Protein AF-A0AAD5RFH6-F1 (afdb_monomer)

Structure (mmCIF, N/CA/C/O backbone):
data_AF-A0AAD5RFH6-F1
#
_entry.id   AF-A0AAD5RFH6-F1
#
loop_
_atom_site.group_PDB
_atom_site.id
_atom_site.type_symbol
_atom_site.label_atom_id
_atom_site.label_alt_id
_atom_site.label_comp_id
_atom_site.label_asym_id
_atom_site.label_entity_id
_atom_site.label_seq_id
_atom_site.pdbx_PDB_ins_code
_atom_site.Cartn_x
_atom_site.Cartn_y
_atom_site.Cartn_z
_atom_site.occupancy
_atom_site.B_iso_or_equiv
_atom_site.auth_seq_id
_atom_site.auth_comp_id
_atom_site.auth_asym_id
_atom_site.auth_atom_id
_atom_site.pdbx_PDB_model_num
ATOM 1 N N . MET A 1 1 ? 26.269 13.689 27.107 1.00 33.12 1 MET A N 1
ATOM 2 C CA . MET A 1 1 ? 26.765 12.311 27.315 1.00 33.12 1 MET A CA 1
ATOM 3 C C . MET A 1 1 ? 25.550 11.414 27.459 1.00 33.12 1 MET A C 1
ATOM 5 O O . MET A 1 1 ? 24.733 11.701 28.327 1.00 33.12 1 MET A O 1
ATOM 9 N N . ALA A 1 2 ? 25.381 10.412 26.594 1.00 36.25 2 ALA A N 1
ATOM 10 C CA . ALA A 1 2 ? 24.311 9.430 26.757 1.00 36.25 2 ALA A CA 1
ATOM 11 C C . ALA A 1 2 ? 24.496 8.724 28.109 1.00 36.25 2 ALA A C 1
ATOM 13 O O . ALA A 1 2 ? 25.595 8.253 28.408 1.00 36.25 2 ALA A O 1
ATOM 14 N N . GLN A 1 3 ? 23.467 8.718 28.958 1.00 41.88 3 GLN A N 1
ATOM 15 C CA . GLN A 1 3 ? 23.533 7.957 30.202 1.00 41.88 3 GLN A CA 1
ATOM 16 C C . GLN A 1 3 ? 23.470 6.467 29.844 1.00 41.88 3 GLN A C 1
ATOM 18 O O . GLN A 1 3 ? 22.559 6.084 29.108 1.00 41.88 3 GLN A O 1
ATOM 23 N N . PRO A 1 4 ? 24.400 5.620 30.320 1.00 45.19 4 PRO A N 1
ATOM 24 C CA . PRO A 1 4 ? 24.267 4.183 30.139 1.00 45.19 4 PRO A CA 1
ATOM 25 C C . PRO A 1 4 ? 22.939 3.728 30.752 1.00 45.19 4 PRO A C 1
ATOM 27 O O . PRO A 1 4 ? 22.545 4.210 31.819 1.00 45.19 4 PRO A O 1
ATOM 30 N N . TRP A 1 5 ? 22.236 2.823 30.065 1.00 49.28 5 TRP A N 1
ATOM 31 C CA . TRP A 1 5 ? 21.099 2.122 30.659 1.00 49.28 5 TRP A CA 1
ATOM 32 C C . TRP A 1 5 ? 21.621 1.497 31.957 1.00 49.28 5 TRP A C 1
ATOM 34 O O . TRP A 1 5 ? 22.665 0.846 31.917 1.00 49.28 5 TRP A O 1
ATOM 44 N N . ARG A 1 6 ? 21.017 1.813 33.113 1.00 45.25 6 ARG A N 1
ATOM 45 C CA . ARG A 1 6 ? 21.571 1.418 34.417 1.00 45.25 6 ARG A CA 1
ATOM 46 C C . ARG A 1 6 ? 21.593 -0.108 34.530 1.00 45.25 6 ARG A C 1
ATOM 48 O O . ARG A 1 6 ? 20.640 -0.713 35.002 1.00 45.25 6 ARG A O 1
ATOM 55 N N . GLU A 1 7 ? 22.710 -0.721 34.166 1.00 38.66 7 GLU A N 1
ATOM 56 C CA . GLU A 1 7 ? 23.186 -1.908 34.858 1.00 38.66 7 GLU A CA 1
ATOM 57 C C . GLU A 1 7 ? 23.702 -1.408 36.206 1.00 38.66 7 GLU A C 1
ATOM 59 O O . GLU A 1 7 ? 24.803 -0.858 36.315 1.00 38.66 7 GLU A O 1
ATOM 64 N N . ASP A 1 8 ? 22.852 -1.479 37.230 1.00 35.41 8 ASP A N 1
ATOM 65 C CA . ASP A 1 8 ? 23.262 -1.175 38.593 1.00 35.41 8 ASP A CA 1
ATOM 66 C C . ASP A 1 8 ? 24.492 -2.029 38.928 1.00 35.41 8 ASP A C 1
ATOM 68 O O . ASP A 1 8 ? 24.427 -3.254 39.035 1.00 35.41 8 ASP A O 1
ATOM 72 N N . ARG A 1 9 ? 25.638 -1.367 39.124 1.00 33.81 9 ARG A N 1
ATOM 73 C CA . ARG A 1 9 ? 26.783 -1.952 39.821 1.00 33.81 9 ARG A CA 1
ATOM 74 C C . ARG A 1 9 ? 26.357 -2.242 41.259 1.00 33.81 9 ARG A C 1
ATOM 76 O O . ARG A 1 9 ? 26.539 -1.416 42.145 1.00 33.81 9 ARG A O 1
ATOM 83 N N . CYS A 1 10 ? 25.786 -3.416 41.484 1.00 30.91 10 CYS A N 1
ATOM 84 C CA . CYS A 1 10 ? 25.618 -4.022 42.795 1.00 30.91 10 CYS A CA 1
ATOM 85 C C . CYS A 1 10 ? 25.963 -5.503 42.669 1.00 30.91 10 CYS A C 1
ATOM 87 O O . CYS A 1 10 ? 25.204 -6.292 42.112 1.00 30.91 10 CYS A O 1
ATOM 89 N N . GLY A 1 11 ? 27.139 -5.875 43.177 1.00 31.53 11 GLY A N 1
ATOM 90 C CA . GLY A 1 11 ? 27.554 -7.266 43.295 1.00 31.53 11 GLY A CA 1
ATOM 91 C C . GLY A 1 11 ? 26.645 -8.014 44.267 1.00 31.53 11 GLY A C 1
ATOM 92 O O . GLY A 1 11 ? 26.899 -8.024 45.462 1.00 31.53 11 GLY A O 1
ATOM 93 N N . SER A 1 12 ? 25.572 -8.616 43.759 1.00 28.27 12 SER A N 1
ATOM 94 C CA . SER A 1 12 ? 24.899 -9.779 44.350 1.00 28.27 12 SER A CA 1
ATOM 95 C C . SER A 1 12 ? 23.875 -10.340 43.345 1.00 28.27 12 SER A C 1
ATOM 97 O O . SER A 1 12 ? 23.171 -9.542 42.725 1.00 28.27 12 SER A O 1
ATOM 99 N N . PRO A 1 13 ? 23.737 -11.668 43.163 1.00 30.03 13 PRO A N 1
ATOM 100 C CA . PRO A 1 13 ? 23.008 -12.251 42.025 1.00 30.03 13 PRO A CA 1
ATOM 101 C C . PRO A 1 13 ? 21.471 -12.268 42.150 1.00 30.03 13 PRO A C 1
ATOM 103 O O . PRO A 1 13 ? 20.821 -13.077 41.493 1.00 30.03 13 PRO A O 1
ATOM 106 N N . SER A 1 14 ? 20.861 -11.451 43.015 1.00 30.52 14 SER A N 1
ATOM 107 C CA . SER A 1 14 ? 19.473 -11.705 43.450 1.00 30.52 14 SER A CA 1
ATOM 108 C C . SER A 1 14 ? 18.606 -10.472 43.755 1.00 30.52 14 SER A C 1
ATOM 110 O O . SER A 1 14 ? 17.653 -10.566 44.527 1.00 30.52 14 SER A O 1
ATOM 112 N N . ARG A 1 15 ? 18.839 -9.317 43.111 1.00 32.78 15 ARG A N 1
ATOM 113 C CA . ARG A 1 15 ? 17.884 -8.186 43.147 1.00 32.78 15 ARG A CA 1
ATOM 114 C C . ARG A 1 15 ? 17.554 -7.669 41.746 1.00 32.78 15 ARG A C 1
ATOM 116 O O . ARG A 1 15 ? 18.426 -7.188 41.036 1.00 32.78 15 ARG A O 1
ATOM 123 N N . CYS A 1 16 ? 16.280 -7.793 41.375 1.00 36.03 16 CYS A N 1
ATOM 124 C CA . CYS A 1 16 ? 15.697 -7.352 40.110 1.00 36.03 16 CYS A CA 1
ATOM 125 C C . CYS A 1 16 ? 16.043 -5.895 39.762 1.00 36.03 16 CYS A C 1
ATOM 127 O O . CYS A 1 16 ? 15.888 -5.005 40.599 1.00 36.03 16 CYS A O 1
ATOM 129 N N . LEU A 1 17 ? 16.415 -5.672 38.497 1.00 45.31 17 LEU A N 1
ATOM 130 C CA . LEU A 1 17 ? 16.428 -4.375 37.814 1.00 45.31 17 LEU A CA 1
ATOM 131 C C . LEU A 1 17 ? 15.131 -3.612 38.118 1.00 45.31 17 LEU A C 1
ATOM 133 O O . LEU A 1 17 ? 14.054 -4.034 37.695 1.00 45.31 17 LEU A O 1
ATOM 137 N N . LYS A 1 18 ? 15.198 -2.509 38.867 1.00 54.62 18 LYS A N 1
ATOM 138 C CA . LYS A 1 18 ? 14.006 -1.707 39.159 1.00 54.62 18 LYS A CA 1
ATOM 139 C C . LYS A 1 18 ? 13.797 -0.716 38.011 1.00 54.62 18 LYS A C 1
ATOM 141 O O . LYS A 1 18 ? 14.574 0.223 37.863 1.00 54.62 18 LYS A O 1
ATOM 146 N N . ALA A 1 19 ? 12.775 -0.958 37.189 1.00 63.25 19 ALA A N 1
ATOM 147 C CA . ALA A 1 19 ? 12.335 -0.040 36.137 1.00 63.25 19 ALA A CA 1
ATOM 148 C C . ALA A 1 19 ? 12.083 1.367 36.718 1.00 63.25 19 ALA A C 1
ATOM 150 O O . ALA A 1 19 ? 11.604 1.492 37.848 1.00 63.25 19 ALA A O 1
ATOM 151 N N . ARG A 1 20 ? 12.411 2.434 35.974 1.00 80.56 20 ARG A N 1
ATOM 152 C CA . ARG A 1 20 ? 12.263 3.829 36.456 1.00 80.56 20 ARG A CA 1
ATOM 153 C C . ARG A 1 20 ? 10.806 4.276 36.613 1.00 80.56 20 ARG A C 1
ATOM 155 O O . ARG A 1 20 ? 10.543 5.257 37.309 1.00 80.56 20 ARG A O 1
ATOM 162 N N . HIS A 1 21 ? 9.903 3.596 35.915 1.00 84.75 21 HIS A N 1
ATOM 163 C CA . HIS A 1 21 ? 8.449 3.742 35.930 1.00 84.75 21 HIS A CA 1
ATOM 164 C C . HIS A 1 21 ? 7.823 2.510 35.248 1.00 84.75 21 HIS A C 1
ATOM 166 O O . HIS A 1 21 ? 8.522 1.768 34.551 1.00 84.75 21 HIS A O 1
ATOM 172 N N . ASP A 1 22 ? 6.514 2.315 35.397 1.00 85.38 22 ASP A N 1
ATOM 173 C CA . ASP A 1 22 ? 5.703 1.258 34.767 1.00 85.38 22 ASP A CA 1
ATOM 174 C C . ASP A 1 22 ? 5.862 1.115 33.241 1.00 85.38 22 ASP A C 1
ATOM 176 O O . ASP A 1 22 ? 5.581 0.056 32.690 1.00 85.38 22 ASP A O 1
ATOM 180 N N . ASN A 1 23 ? 6.315 2.164 32.550 1.00 89.19 23 ASN A N 1
ATOM 181 C CA . ASN A 1 23 ? 6.521 2.172 31.097 1.00 89.19 23 ASN A CA 1
ATOM 182 C C . ASN A 1 23 ? 7.996 2.084 30.632 1.00 89.19 23 ASN A C 1
ATOM 184 O O . ASN A 1 23 ? 8.317 2.461 29.503 1.00 89.19 23 ASN A O 1
ATOM 188 N N . ASP A 1 24 ? 8.919 1.668 31.503 1.00 88.00 24 ASP A N 1
ATOM 189 C CA . ASP A 1 24 ? 10.363 1.623 31.226 1.00 88.00 24 ASP A CA 1
ATOM 190 C C . ASP A 1 24 ? 10.849 0.201 30.894 1.00 88.00 24 ASP A C 1
ATOM 192 O O . ASP A 1 24 ? 11.349 -0.526 31.753 1.00 88.00 24 ASP A O 1
ATOM 196 N N . TYR A 1 25 ? 10.704 -0.197 29.628 1.00 90.62 25 TYR A N 1
ATOM 197 C CA . TYR A 1 25 ? 11.076 -1.531 29.143 1.00 90.62 25 TYR A CA 1
ATOM 198 C C . TYR A 1 25 ? 12.345 -1.516 28.277 1.00 90.62 25 TYR A C 1
ATOM 200 O O . TYR A 1 25 ? 12.612 -0.556 27.548 1.00 90.62 25 TYR A O 1
ATOM 208 N N . ILE A 1 26 ? 13.111 -2.617 28.316 1.00 87.75 26 ILE A N 1
ATOM 209 C CA . ILE A 1 26 ? 14.234 -2.880 27.391 1.00 87.75 26 ILE A CA 1
ATOM 210 C C . ILE A 1 26 ? 13.702 -3.033 25.963 1.00 87.75 26 ILE A C 1
ATOM 212 O O . ILE A 1 26 ? 14.202 -2.403 25.035 1.00 87.75 26 ILE A O 1
ATOM 216 N N . ASP A 1 27 ? 12.670 -3.861 25.797 1.00 89.56 27 ASP A N 1
ATOM 217 C CA . ASP A 1 27 ? 12.016 -4.090 24.515 1.00 89.56 27 ASP A CA 1
ATOM 218 C C . ASP A 1 27 ? 11.033 -2.956 24.212 1.00 89.56 27 ASP A C 1
ATOM 220 O O . ASP A 1 27 ? 10.001 -2.806 24.872 1.00 89.56 27 ASP A O 1
ATOM 224 N N . ILE A 1 28 ? 11.334 -2.178 23.169 1.00 93.50 28 ILE A N 1
ATOM 225 C CA . ILE A 1 28 ? 10.487 -1.062 22.746 1.00 93.50 28 ILE A CA 1
ATOM 226 C C . ILE A 1 28 ? 9.067 -1.484 22.386 1.00 93.50 28 ILE A C 1
ATOM 228 O O . ILE A 1 28 ? 8.171 -0.647 22.439 1.00 93.50 28 ILE A O 1
ATOM 232 N N . SER A 1 29 ? 8.835 -2.749 22.025 1.00 91.81 29 SER A N 1
ATOM 233 C CA . SER A 1 29 ? 7.504 -3.230 21.657 1.00 91.81 29 SER A CA 1
ATOM 234 C C . SER A 1 29 ? 6.541 -3.327 22.844 1.00 91.81 29 SER A C 1
ATOM 236 O O . SER A 1 29 ? 5.328 -3.325 22.649 1.00 91.81 29 SER A O 1
ATOM 238 N N . GLN A 1 30 ? 7.078 -3.332 24.067 1.00 92.19 30 GLN A N 1
ATOM 239 C CA . GLN A 1 30 ? 6.311 -3.318 25.314 1.00 92.19 30 GLN A CA 1
ATOM 240 C C . GLN A 1 30 ? 6.052 -1.893 25.823 1.00 92.19 30 GLN A C 1
ATOM 242 O O . GLN A 1 30 ? 5.167 -1.680 26.649 1.00 92.19 30 GLN A O 1
ATOM 247 N N . ILE A 1 31 ? 6.782 -0.898 25.307 1.00 92.62 31 ILE A N 1
ATOM 248 C CA . ILE A 1 31 ? 6.619 0.504 25.702 1.00 92.62 31 ILE A CA 1
ATOM 249 C C . ILE A 1 31 ? 5.306 1.048 25.132 1.00 92.62 31 ILE A C 1
ATOM 251 O O . ILE A 1 31 ? 5.088 1.089 23.921 1.00 92.62 31 ILE A O 1
ATOM 255 N N . ARG A 1 32 ? 4.436 1.563 25.996 1.00 91.19 32 ARG A N 1
ATOM 256 C CA . ARG A 1 32 ? 3.244 2.306 25.586 1.00 91.19 32 ARG A CA 1
ATOM 257 C C . ARG A 1 32 ? 3.670 3.617 24.929 1.00 91.19 32 ARG A C 1
ATOM 259 O O . ARG A 1 32 ? 4.431 4.403 25.500 1.00 91.19 32 ARG A O 1
ATOM 266 N N . ILE A 1 33 ? 3.152 3.865 23.724 1.00 90.25 33 ILE A N 1
ATOM 267 C CA . ILE A 1 33 ? 3.472 5.069 22.943 1.00 90.25 33 ILE A CA 1
ATOM 268 C C . ILE A 1 33 ? 3.147 6.330 23.740 1.00 90.25 33 ILE A C 1
ATOM 270 O O . ILE A 1 33 ? 4.011 7.188 23.885 1.00 90.25 33 ILE A O 1
ATOM 274 N N . PHE A 1 34 ? 1.935 6.413 24.289 1.00 86.69 34 PHE A N 1
ATOM 275 C CA . PHE A 1 34 ? 1.558 7.512 25.169 1.00 86.69 34 PHE A CA 1
ATOM 276 C C . PHE A 1 34 ? 2.172 7.331 26.561 1.00 86.69 34 PHE A C 1
ATOM 278 O O . PHE A 1 34 ? 2.178 6.200 27.058 1.00 86.69 34 PHE A O 1
ATOM 285 N N . PRO A 1 35 ? 2.652 8.415 27.194 1.00 85.56 35 PRO A N 1
ATOM 286 C CA . PRO A 1 35 ? 3.137 8.370 28.566 1.00 85.56 35 PRO A CA 1
ATOM 287 C C . PRO A 1 35 ? 2.075 7.875 29.548 1.00 85.56 35 PRO A C 1
ATOM 289 O O . PRO A 1 35 ? 0.904 8.246 29.450 1.00 85.56 35 PRO A O 1
ATOM 292 N N . THR A 1 36 ? 2.492 7.053 30.505 1.00 83.94 36 THR A N 1
ATOM 293 C CA . THR A 1 36 ? 1.667 6.629 31.645 1.00 83.94 36 THR A CA 1
ATOM 294 C C . THR A 1 36 ? 1.695 7.678 32.759 1.00 83.94 36 THR A C 1
ATOM 296 O O . THR A 1 36 ? 2.524 8.591 32.762 1.00 83.94 36 THR A O 1
ATOM 299 N N . ALA A 1 37 ? 0.790 7.551 33.733 1.00 77.12 37 ALA A N 1
ATOM 300 C CA . ALA A 1 37 ? 0.765 8.443 34.892 1.00 77.12 37 ALA A CA 1
ATOM 301 C C . ALA A 1 37 ? 2.069 8.363 35.708 1.00 77.12 37 ALA A C 1
ATOM 303 O O . ALA A 1 37 ? 2.610 9.395 36.104 1.00 77.12 37 ALA A O 1
ATOM 304 N N . GLU A 1 38 ? 2.604 7.153 35.902 1.00 79.75 38 GLU A N 1
ATOM 305 C CA . GLU A 1 38 ? 3.852 6.939 36.639 1.00 79.75 38 GLU A CA 1
ATOM 306 C C . GLU A 1 38 ? 5.069 7.484 35.871 1.00 79.75 38 GLU A C 1
ATOM 308 O O . GLU A 1 38 ? 5.953 8.092 36.472 1.00 79.75 38 GLU A O 1
ATOM 313 N N . GLU A 1 39 ? 5.085 7.373 34.535 1.00 84.31 39 GLU A N 1
ATOM 314 C CA . GLU A 1 39 ? 6.123 7.975 33.687 1.00 84.31 39 GLU A CA 1
ATOM 315 C C . GLU A 1 39 ? 6.131 9.512 33.780 1.00 84.31 39 GLU A C 1
ATOM 317 O O . GLU A 1 39 ? 7.197 10.124 33.875 1.00 84.31 39 GLU A O 1
ATOM 322 N N . ILE A 1 40 ? 4.955 10.150 33.778 1.00 81.81 40 ILE A N 1
ATOM 323 C CA . ILE A 1 40 ? 4.832 11.611 33.930 1.00 81.81 40 ILE A CA 1
ATOM 324 C C . ILE A 1 40 ? 5.307 12.045 35.324 1.00 81.81 40 ILE A C 1
ATOM 326 O O . ILE A 1 40 ? 6.044 13.028 35.451 1.00 81.81 40 ILE A O 1
ATOM 330 N N . ALA A 1 41 ? 4.920 11.307 36.368 1.00 79.81 41 ALA A N 1
ATOM 331 C CA . ALA A 1 41 ? 5.279 11.609 37.752 1.00 79.81 41 ALA A CA 1
ATOM 332 C C . ALA A 1 41 ? 6.749 11.294 38.091 1.00 79.81 41 ALA A C 1
ATOM 334 O O . ALA A 1 41 ? 7.288 11.853 39.049 1.00 79.81 41 ALA A O 1
ATOM 335 N N . SER A 1 42 ? 7.410 10.424 37.318 1.00 82.12 42 SER A N 1
ATOM 336 C CA . SER A 1 42 ? 8.784 9.995 37.584 1.00 82.12 42 SER A CA 1
ATOM 337 C C . SER A 1 42 ? 9.764 11.168 37.538 1.00 82.12 42 SER A C 1
ATOM 339 O O . SER A 1 42 ? 9.759 11.976 36.607 1.00 82.12 42 SER A O 1
ATOM 341 N N . GLN A 1 43 ? 10.631 11.240 38.550 1.00 79.19 43 GLN A N 1
ATOM 342 C CA . GLN A 1 43 ? 11.735 12.203 38.644 1.00 79.19 43 GLN A CA 1
ATOM 343 C C . GLN A 1 43 ? 13.049 11.636 38.083 1.00 79.19 43 GLN A C 1
ATOM 345 O O . GLN A 1 43 ? 14.062 12.334 38.033 1.00 79.19 43 GLN A O 1
ATOM 350 N N . CYS A 1 44 ? 13.061 10.361 37.680 1.00 81.06 44 CYS A N 1
ATOM 351 C CA . CYS A 1 44 ? 14.237 9.743 37.087 1.00 81.06 44 CYS A CA 1
ATOM 352 C C . CYS A 1 44 ? 14.453 10.258 35.652 1.00 81.06 44 CYS A C 1
ATOM 354 O O . CYS A 1 44 ? 13.487 10.377 34.897 1.00 81.06 44 CYS A O 1
ATOM 356 N N . PRO A 1 45 ? 15.706 10.519 35.235 1.00 79.56 45 PRO A N 1
ATOM 357 C CA . PRO A 1 45 ? 15.990 10.898 33.857 1.00 79.56 45 PRO A CA 1
ATOM 358 C C . PRO A 1 45 ? 15.641 9.756 32.889 1.00 79.56 45 PRO A C 1
ATOM 360 O O . PRO A 1 45 ? 15.932 8.581 33.150 1.00 79.56 45 PRO A O 1
ATOM 363 N N . GLU A 1 46 ? 15.027 10.110 31.757 1.00 82.44 46 GLU A N 1
ATOM 364 C CA . GLU A 1 46 ? 14.727 9.178 30.667 1.00 82.44 46 GLU A CA 1
ATOM 365 C C . GLU A 1 46 ? 16.019 8.695 29.996 1.00 82.44 46 GLU A C 1
ATOM 367 O O . GLU A 1 46 ? 17.047 9.372 29.995 1.00 82.44 46 GLU A O 1
ATOM 372 N N . PHE A 1 47 ? 15.987 7.482 29.443 1.00 85.62 47 PHE A N 1
ATOM 373 C CA . PHE A 1 47 ? 17.134 6.933 28.732 1.00 85.62 47 PHE A CA 1
ATOM 374 C C . PHE A 1 47 ? 17.033 7.379 27.283 1.00 85.62 47 PHE A C 1
ATOM 376 O O . PHE A 1 47 ? 16.122 6.957 26.571 1.00 85.62 47 PHE A O 1
ATOM 383 N N . LEU A 1 48 ? 17.982 8.215 26.874 1.00 89.44 48 LEU A N 1
ATOM 384 C CA . LEU A 1 48 ? 18.105 8.710 25.513 1.00 89.44 48 LEU A CA 1
ATOM 385 C C . LEU A 1 48 ? 19.371 8.112 24.884 1.00 89.44 48 LEU A C 1
ATOM 387 O O . LEU A 1 48 ? 20.480 8.454 25.313 1.00 89.44 48 LEU A O 1
ATOM 391 N N . PRO A 1 49 ? 19.220 7.201 23.906 1.00 89.31 49 PRO A N 1
ATOM 392 C CA . PRO A 1 49 ? 20.334 6.642 23.150 1.00 89.31 49 PRO A CA 1
ATOM 393 C C . PRO A 1 49 ? 21.189 7.717 22.479 1.00 89.31 49 PRO A C 1
ATOM 395 O O . PRO A 1 49 ? 20.695 8.766 22.069 1.00 89.31 49 PRO A O 1
ATOM 398 N N . SER A 1 50 ? 22.484 7.435 22.331 1.00 86.19 50 SER A N 1
ATOM 399 C CA . SER A 1 50 ? 23.385 8.285 21.548 1.00 86.19 50 SER A CA 1
ATOM 400 C C . SER A 1 50 ? 23.075 8.171 20.055 1.00 86.19 50 SER A C 1
ATOM 402 O O . SER A 1 50 ? 22.875 7.066 19.549 1.00 86.19 50 SER A O 1
ATOM 404 N N . ILE A 1 51 ? 23.122 9.300 19.344 1.00 83.62 51 ILE A N 1
ATOM 405 C CA . ILE A 1 51 ? 23.098 9.341 17.871 1.00 83.62 51 ILE A CA 1
ATOM 406 C C . ILE A 1 51 ? 24.415 8.856 17.248 1.00 83.62 51 ILE A C 1
ATOM 408 O O . ILE A 1 51 ? 24.457 8.522 16.067 1.00 83.62 51 ILE A O 1
ATOM 412 N N . ASP A 1 52 ? 25.489 8.793 18.037 1.00 85.44 52 ASP A N 1
ATOM 413 C CA . ASP A 1 52 ? 26.727 8.138 17.638 1.00 85.44 52 ASP A CA 1
ATOM 414 C C . ASP A 1 52 ? 26.588 6.620 17.826 1.00 85.44 52 ASP A C 1
ATOM 416 O O . ASP A 1 52 ? 26.576 6.099 18.947 1.00 85.44 52 ASP A O 1
ATOM 420 N N . PHE A 1 53 ? 26.493 5.904 16.703 1.00 81.62 53 PHE A N 1
ATOM 421 C CA . PHE A 1 53 ? 26.331 4.451 16.655 1.00 81.62 53 PHE A CA 1
ATOM 422 C C . PHE A 1 53 ? 27.584 3.660 17.066 1.00 81.62 53 PHE A C 1
ATOM 424 O O . PHE A 1 53 ? 27.513 2.436 17.151 1.00 81.62 53 PHE A O 1
ATOM 431 N N . SER A 1 54 ? 28.703 4.325 17.370 1.00 79.81 54 SER A N 1
ATOM 432 C CA . SER A 1 54 ? 29.887 3.694 17.968 1.00 79.81 54 SER A CA 1
ATOM 433 C C . SER A 1 54 ? 29.873 3.713 19.504 1.00 79.81 54 SER A C 1
ATOM 435 O O . SER A 1 54 ? 30.504 2.870 20.139 1.00 79.81 54 SER A O 1
ATOM 437 N N . SER A 1 55 ? 29.088 4.609 20.116 1.00 83.06 55 SER A N 1
ATOM 438 C CA . SER A 1 55 ? 28.924 4.691 21.574 1.00 83.06 55 SER A CA 1
ATOM 439 C C . SER A 1 55 ? 28.340 3.388 22.164 1.00 83.06 55 SER A C 1
ATOM 441 O O . SER A 1 55 ? 27.615 2.685 21.456 1.00 83.06 55 SER A O 1
ATOM 443 N N . PRO A 1 56 ? 28.567 3.059 23.451 1.00 80.94 56 PRO A N 1
ATOM 444 C CA . PRO A 1 56 ? 27.971 1.882 24.088 1.00 80.94 56 PRO A CA 1
ATOM 445 C C . PRO A 1 56 ? 26.435 1.892 24.062 1.00 80.94 56 PRO A C 1
ATOM 447 O O . PRO A 1 56 ? 25.803 2.924 24.290 1.00 80.94 56 PRO A O 1
ATOM 450 N N . HIS A 1 57 ? 25.834 0.727 23.816 1.00 85.94 57 HIS A N 1
ATOM 451 C CA . HIS A 1 57 ? 24.388 0.510 23.826 1.00 85.94 57 HIS A CA 1
ATOM 452 C C . HIS A 1 57 ? 24.086 -0.892 24.377 1.00 85.94 57 HIS A C 1
ATOM 454 O O . HIS A 1 57 ? 24.871 -1.809 24.151 1.00 85.94 57 HIS A O 1
ATOM 460 N N . PHE A 1 58 ? 22.959 -1.082 25.075 1.00 86.44 58 PHE A N 1
ATOM 461 C CA . PHE A 1 58 ? 22.602 -2.392 25.652 1.00 86.44 58 PHE A CA 1
ATOM 462 C C . PHE A 1 58 ? 22.217 -3.432 24.581 1.00 86.44 58 PHE A C 1
ATOM 464 O O . PHE A 1 58 ? 22.300 -4.636 24.804 1.00 86.44 58 PHE A O 1
ATOM 471 N N . LEU A 1 59 ? 21.811 -2.971 23.393 1.00 86.94 59 LEU A N 1
ATOM 472 C CA . LEU A 1 59 ? 21.631 -3.812 22.205 1.00 86.94 59 LEU A CA 1
ATOM 473 C C . LEU A 1 59 ? 22.928 -3.876 21.402 1.00 86.94 59 LEU A C 1
ATOM 475 O O . LEU A 1 59 ? 23.393 -2.852 20.901 1.00 86.94 59 LEU A O 1
ATOM 479 N N . VAL A 1 60 ? 23.447 -5.093 21.245 1.00 84.81 60 VAL A N 1
ATOM 480 C CA . VAL A 1 60 ? 24.647 -5.393 20.447 1.00 84.81 60 VAL A CA 1
ATOM 481 C C . VAL A 1 60 ? 24.330 -5.453 18.950 1.00 84.81 60 VAL A C 1
ATOM 483 O O . VAL A 1 60 ? 25.148 -5.058 18.127 1.00 84.81 60 VAL A O 1
ATOM 486 N N . ASP A 1 61 ? 23.133 -5.925 18.590 1.00 86.50 61 ASP A N 1
ATOM 487 C CA . ASP A 1 61 ? 22.712 -6.032 17.194 1.00 86.50 61 ASP A CA 1
ATOM 488 C C . ASP A 1 61 ? 22.521 -4.634 16.557 1.00 86.50 61 ASP A C 1
ATOM 490 O O . ASP A 1 61 ? 21.703 -3.851 17.060 1.00 86.50 61 ASP A O 1
ATOM 494 N N . PRO A 1 62 ? 23.232 -4.304 15.455 1.00 86.00 62 PRO A N 1
ATOM 495 C CA . PRO A 1 62 ? 23.172 -2.987 14.817 1.00 86.00 62 PRO A CA 1
ATOM 496 C C . PRO A 1 62 ? 21.770 -2.562 14.383 1.00 86.00 62 PRO A C 1
ATOM 498 O O . PRO A 1 62 ? 21.409 -1.393 14.528 1.00 86.00 62 PRO A O 1
ATOM 501 N N . LEU A 1 63 ? 20.974 -3.500 13.860 1.00 87.00 63 LEU A N 1
ATOM 502 C CA . LEU A 1 63 ? 19.627 -3.223 13.373 1.00 87.00 63 LEU A CA 1
ATOM 503 C C . LEU A 1 63 ? 18.687 -2.910 14.539 1.00 87.00 63 LEU A C 1
ATOM 505 O O . LEU A 1 63 ? 18.016 -1.876 14.537 1.00 87.00 63 LEU A O 1
ATOM 509 N N . LYS A 1 64 ? 18.664 -3.774 15.558 1.00 88.62 64 LYS A N 1
ATOM 510 C CA . LYS A 1 64 ? 17.845 -3.582 16.760 1.00 88.62 64 LYS A CA 1
ATOM 511 C C . LYS A 1 64 ? 18.233 -2.302 17.490 1.00 88.62 64 LYS A C 1
ATOM 513 O O . LYS A 1 64 ? 17.346 -1.548 17.878 1.00 88.62 64 LYS A O 1
ATOM 518 N N . ARG A 1 65 ? 19.535 -2.011 17.615 1.00 89.06 65 ARG A N 1
ATOM 519 C CA . ARG A 1 65 ? 20.029 -0.739 18.162 1.00 89.06 65 ARG A CA 1
ATOM 520 C C . ARG A 1 65 ? 19.512 0.454 17.365 1.00 89.06 65 ARG A C 1
ATOM 522 O O . ARG A 1 65 ? 19.046 1.418 17.967 1.00 89.06 65 ARG A O 1
ATOM 529 N N . TYR A 1 66 ? 19.611 0.406 16.037 1.00 89.56 66 TYR A N 1
ATOM 530 C CA . TYR A 1 66 ? 19.156 1.491 15.171 1.00 89.56 66 TYR A CA 1
ATOM 531 C C . TYR A 1 66 ? 17.662 1.770 15.355 1.00 89.56 66 TYR A C 1
ATOM 533 O O . TYR A 1 66 ? 17.268 2.924 15.524 1.00 89.56 66 TYR A O 1
ATOM 541 N N . ILE A 1 67 ? 16.836 0.724 15.392 1.00 91.19 67 ILE A N 1
ATOM 542 C CA . ILE A 1 67 ? 15.388 0.849 15.590 1.00 91.19 67 ILE A CA 1
ATOM 543 C C . ILE A 1 67 ? 15.060 1.367 16.999 1.00 91.19 67 ILE A C 1
ATOM 545 O O . ILE A 1 67 ? 14.262 2.296 17.119 1.00 91.19 67 ILE A O 1
ATOM 549 N N . ASP A 1 68 ? 15.685 0.816 18.047 1.00 92.19 68 ASP A N 1
ATOM 550 C CA . ASP A 1 68 ? 15.505 1.268 19.437 1.00 92.19 68 ASP A CA 1
ATOM 551 C C . ASP A 1 68 ? 15.873 2.747 19.602 1.00 92.19 68 ASP A C 1
ATOM 553 O O . ASP A 1 68 ? 15.076 3.527 20.127 1.00 92.19 68 ASP A O 1
ATOM 557 N N . SER A 1 69 ? 17.023 3.151 19.053 1.00 91.62 69 SER A N 1
ATOM 558 C CA . SER A 1 69 ? 17.509 4.531 19.126 1.00 91.62 69 SER A CA 1
ATOM 559 C C . SER A 1 69 ? 16.532 5.504 18.478 1.00 91.62 69 SER A C 1
ATOM 561 O O . SER A 1 69 ? 16.106 6.468 19.113 1.00 91.62 69 SER A O 1
ATOM 563 N N . ASN A 1 70 ? 16.108 5.216 17.245 1.00 91.25 70 ASN A N 1
ATOM 564 C CA . ASN A 1 70 ? 15.144 6.058 16.538 1.00 91.25 70 ASN A CA 1
ATOM 565 C C . ASN A 1 70 ? 13.781 6.094 17.245 1.00 91.25 70 ASN A C 1
ATOM 567 O O . ASN A 1 70 ? 13.176 7.159 17.330 1.00 91.25 70 ASN A O 1
ATOM 571 N N . TYR A 1 71 ? 13.302 4.967 17.784 1.00 93.69 71 TYR A N 1
ATOM 572 C CA . TYR A 1 71 ? 12.032 4.922 18.514 1.00 93.69 71 TYR A CA 1
ATOM 573 C C . TYR A 1 71 ? 12.063 5.799 19.769 1.00 93.69 71 TYR A C 1
ATOM 575 O O . TYR A 1 71 ? 11.166 6.621 19.962 1.00 93.69 71 TYR A O 1
ATOM 583 N N . ARG A 1 72 ? 13.087 5.641 20.618 1.00 93.81 72 ARG A N 1
ATOM 584 C CA . ARG A 1 72 ? 13.189 6.364 21.895 1.00 93.81 72 ARG A CA 1
ATOM 585 C C . ARG A 1 72 ? 13.382 7.861 21.686 1.00 93.81 72 ARG A C 1
ATOM 587 O O . ARG A 1 72 ? 12.691 8.641 22.333 1.00 93.81 72 ARG A O 1
ATOM 594 N N . LEU A 1 73 ? 14.260 8.250 20.759 1.00 93.31 73 LEU A N 1
ATOM 595 C CA . LEU A 1 73 ? 14.498 9.659 20.433 1.00 93.31 73 LEU A CA 1
ATOM 596 C C . LEU A 1 73 ? 13.243 10.310 19.845 1.00 93.31 73 LEU A C 1
ATOM 598 O O . LEU A 1 73 ? 12.792 11.327 20.363 1.00 93.31 73 LEU A O 1
ATOM 602 N N . LEU A 1 74 ? 12.602 9.674 18.857 1.00 90.81 74 LEU A N 1
ATOM 603 C CA . LEU A 1 74 ? 11.378 10.208 18.258 1.00 90.81 74 LEU A CA 1
ATOM 604 C C . LEU A 1 74 ? 10.248 10.329 19.290 1.00 90.81 74 LEU A C 1
ATOM 606 O O . LEU A 1 74 ? 9.560 11.347 19.342 1.00 90.81 74 LEU A O 1
ATOM 610 N N . ARG A 1 75 ? 10.052 9.309 20.136 1.00 91.81 75 ARG A N 1
ATOM 611 C CA . ARG A 1 75 ? 9.044 9.344 21.206 1.00 91.81 75 ARG A CA 1
ATOM 612 C C . ARG A 1 75 ? 9.328 10.470 22.204 1.00 91.81 75 ARG A C 1
ATOM 614 O O . ARG A 1 75 ? 8.385 11.144 22.622 1.00 91.81 75 ARG A O 1
ATOM 621 N N . HIS A 1 76 ? 10.592 10.679 22.570 1.00 90.62 76 HIS A N 1
ATOM 622 C CA . HIS A 1 76 ? 10.999 11.767 23.454 1.00 90.62 76 HIS A CA 1
ATOM 623 C C . HIS A 1 76 ? 10.760 13.142 22.822 1.00 90.62 76 HIS A C 1
ATOM 625 O O . HIS A 1 76 ? 10.202 14.008 23.486 1.00 90.62 76 HIS A O 1
ATOM 631 N N . ASP A 1 77 ? 11.092 13.345 21.549 1.00 88.62 77 ASP A N 1
ATOM 632 C CA . ASP A 1 77 ? 10.876 14.636 20.880 1.00 88.62 77 ASP A CA 1
ATOM 633 C C . ASP A 1 77 ? 9.393 15.037 20.862 1.00 88.62 77 ASP A C 1
ATOM 635 O O . ASP A 1 77 ? 9.052 16.213 20.982 1.00 88.62 77 ASP A O 1
ATOM 639 N N . ILE A 1 78 ? 8.498 14.050 20.780 1.00 85.00 78 ILE A N 1
ATOM 640 C CA . ILE A 1 78 ? 7.048 14.266 20.784 1.00 85.00 78 ILE A CA 1
ATOM 641 C C . ILE A 1 78 ? 6.513 14.501 22.201 1.00 85.00 78 ILE A C 1
ATOM 643 O O . ILE A 1 78 ? 5.737 15.429 22.433 1.00 85.00 78 ILE A O 1
ATOM 647 N N . PHE A 1 79 ? 6.867 13.631 23.150 1.00 86.12 79 PHE A N 1
ATOM 648 C CA . PHE A 1 79 ? 6.221 13.594 24.465 1.00 86.12 79 PHE A CA 1
ATOM 649 C C . PHE A 1 79 ? 7.039 14.221 25.588 1.00 86.12 79 PHE A C 1
ATOM 651 O O . PHE A 1 79 ? 6.471 14.522 26.633 1.00 86.12 79 PHE A O 1
ATOM 658 N N . GLY A 1 80 ? 8.335 14.446 25.406 1.00 85.75 80 GLY A N 1
ATOM 659 C CA . GLY A 1 80 ? 9.213 15.097 26.380 1.00 85.75 80 GLY A CA 1
ATOM 660 C C . GLY A 1 80 ? 8.656 16.444 26.853 1.00 85.75 80 GLY A C 1
ATOM 661 O O . GLY A 1 80 ? 8.427 16.597 28.057 1.00 85.75 80 GLY A O 1
ATOM 662 N N . PRO A 1 81 ? 8.320 17.380 25.939 1.00 83.88 81 PRO A N 1
ATOM 663 C CA . PRO A 1 81 ? 7.707 18.658 26.308 1.00 83.88 81 PRO A CA 1
ATOM 664 C C . PRO A 1 81 ? 6.372 18.499 27.054 1.00 83.88 81 PRO A C 1
ATOM 666 O O . PRO A 1 81 ? 6.106 19.212 28.021 1.00 83.88 81 PRO A O 1
ATOM 669 N N . VAL A 1 82 ? 5.546 17.527 26.647 1.00 79.94 82 VAL A N 1
ATOM 670 C CA . VAL A 1 82 ? 4.238 17.239 27.267 1.00 79.94 82 VAL A CA 1
ATOM 671 C C . VAL A 1 82 ? 4.397 16.713 28.682 1.00 79.94 82 VAL A C 1
ATOM 673 O O . VAL A 1 82 ? 3.712 17.176 29.591 1.00 79.94 82 VAL A O 1
ATOM 676 N N . LYS A 1 83 ? 5.306 15.752 28.878 1.00 81.88 83 LYS A N 1
ATOM 677 C CA . LYS A 1 83 ? 5.599 15.172 30.188 1.00 81.88 83 LYS A CA 1
ATOM 678 C C . LYS A 1 83 ? 6.063 16.253 31.153 1.00 81.88 83 LYS A C 1
ATOM 680 O O . LYS A 1 83 ? 5.568 16.304 32.272 1.00 81.88 83 LYS A O 1
ATOM 685 N N . GLU A 1 84 ? 6.944 17.147 30.709 1.00 81.56 84 GLU A N 1
ATOM 686 C CA . GLU A 1 84 ? 7.440 18.240 31.547 1.00 81.56 84 GLU A CA 1
ATOM 687 C C . GLU A 1 84 ? 6.340 19.255 31.900 1.00 81.56 84 GLU A C 1
ATOM 689 O O . GLU A 1 84 ? 6.222 19.663 33.058 1.00 81.56 84 GLU A O 1
ATOM 694 N N . LEU A 1 85 ? 5.476 19.612 30.944 1.00 78.31 85 LEU A N 1
ATOM 695 C CA . LEU A 1 85 ? 4.321 20.476 31.201 1.00 78.31 85 LEU A CA 1
ATOM 696 C C . LEU A 1 85 ? 3.342 19.843 32.204 1.00 78.31 85 LEU A C 1
ATOM 698 O O . LEU A 1 85 ? 2.911 20.496 33.159 1.00 78.31 85 LEU A O 1
ATOM 702 N N . LEU A 1 86 ? 2.991 18.570 32.007 1.00 76.56 86 LEU A N 1
ATOM 703 C CA . LEU A 1 86 ? 2.064 17.846 32.880 1.00 76.56 86 LEU A CA 1
ATOM 704 C C . LEU A 1 86 ? 2.645 17.649 34.281 1.00 76.56 86 LEU A C 1
ATOM 706 O O . LEU A 1 86 ? 1.947 17.877 35.266 1.00 76.56 86 LEU A O 1
ATOM 710 N N . ARG A 1 87 ? 3.938 17.331 34.394 1.00 76.06 87 ARG A N 1
ATOM 711 C CA . ARG A 1 87 ? 4.627 17.180 35.683 1.00 76.06 87 ARG A CA 1
ATOM 712 C C . ARG A 1 87 ? 4.562 18.451 36.535 1.00 76.06 87 ARG A C 1
ATOM 714 O O . ARG A 1 87 ? 4.430 18.360 37.751 1.00 76.06 87 ARG A O 1
ATOM 721 N N . ARG A 1 88 ? 4.605 19.634 35.910 1.00 73.69 88 ARG A N 1
ATOM 722 C CA . ARG A 1 88 ? 4.467 20.930 36.605 1.00 73.69 88 ARG A CA 1
ATOM 723 C C . ARG A 1 88 ? 3.021 21.274 36.960 1.00 73.69 88 ARG A C 1
ATOM 725 O O . ARG A 1 88 ? 2.773 21.889 37.993 1.00 73.69 88 ARG A O 1
ATOM 732 N N . THR A 1 89 ? 2.068 20.916 36.102 1.00 68.00 89 THR A N 1
ATOM 733 C CA . THR A 1 89 ? 0.668 21.358 36.219 1.00 68.00 89 THR A CA 1
ATOM 734 C C . THR A 1 89 ? -0.198 20.423 37.057 1.00 68.00 89 THR A C 1
ATOM 736 O O . THR A 1 89 ? -1.000 20.913 37.851 1.00 68.00 89 THR A O 1
ATOM 739 N N . VAL A 1 90 ? -0.026 19.103 36.951 1.00 67.81 90 VAL A N 1
ATOM 740 C CA . VAL A 1 90 ? -0.857 18.105 37.651 1.00 67.81 90 VAL A CA 1
ATOM 741 C C . VAL A 1 90 ? -0.845 18.295 39.179 1.00 67.81 90 VAL A C 1
ATOM 743 O O . VAL A 1 90 ? -1.932 18.418 39.746 1.00 67.81 90 VAL A O 1
ATOM 746 N N . PRO A 1 91 ? 0.310 18.468 39.857 1.00 64.06 91 PRO A N 1
ATOM 747 C CA . PRO A 1 91 ? 0.327 18.727 41.301 1.00 64.06 91 PRO A CA 1
ATOM 748 C C . PRO A 1 91 ? -0.378 20.035 41.702 1.00 64.06 91 PRO A C 1
ATOM 750 O O . PRO A 1 91 ? -0.916 20.145 42.801 1.00 64.06 91 PRO A O 1
ATOM 753 N N . SER A 1 92 ? -0.399 21.033 40.809 1.00 56.72 92 SER A N 1
ATOM 754 C CA . SER A 1 92 ? -1.046 22.331 41.050 1.00 56.72 92 SER A CA 1
ATOM 755 C C . SER A 1 92 ? -2.569 22.304 40.855 1.00 56.72 92 SER A C 1
ATOM 757 O O . SER A 1 92 ? -3.284 23.099 41.468 1.00 56.72 92 SER A O 1
ATOM 759 N N . LEU A 1 93 ? -3.074 21.392 40.016 1.00 53.38 93 LEU A N 1
ATOM 760 C CA . LEU A 1 93 ? -4.505 21.190 39.769 1.00 53.38 93 LEU A CA 1
ATOM 761 C C . LEU A 1 93 ? -5.168 20.448 40.931 1.00 53.38 93 LEU A C 1
ATOM 763 O O . LEU A 1 93 ? -6.261 20.832 41.347 1.00 53.38 93 LEU A O 1
ATOM 767 N N . ASP A 1 94 ? -4.475 19.463 41.507 1.00 52.19 94 ASP A N 1
ATOM 768 C CA . ASP A 1 94 ? -4.953 18.726 42.684 1.00 52.19 94 ASP A CA 1
ATOM 769 C C . ASP A 1 94 ? -5.159 19.625 43.915 1.00 52.19 94 ASP A C 1
ATOM 771 O O . ASP A 1 94 ? -5.989 19.325 44.771 1.00 52.19 94 ASP A O 1
ATOM 775 N N . GLN A 1 95 ? -4.463 20.765 43.980 1.00 50.94 95 GLN A N 1
ATOM 776 C CA . GLN A 1 95 ? -4.630 21.767 45.040 1.00 50.94 95 GLN A CA 1
ATOM 777 C C . GLN A 1 95 ? -5.735 22.801 44.759 1.00 50.94 95 GLN A C 1
ATOM 779 O O . GLN A 1 95 ? -6.180 23.475 45.685 1.00 50.94 95 GLN A O 1
ATOM 784 N N . LYS A 1 96 ? -6.174 22.965 43.501 1.00 46.81 96 LYS A N 1
ATOM 785 C CA . LYS A 1 96 ? -7.093 24.046 43.080 1.00 46.81 96 LYS A CA 1
ATOM 786 C C . LYS A 1 96 ? -8.515 23.591 42.752 1.00 46.81 96 LYS A C 1
ATOM 788 O O . LYS A 1 96 ? -9.386 24.442 42.586 1.00 46.81 96 LYS A O 1
ATOM 793 N N . LEU A 1 97 ? -8.773 22.290 42.639 1.00 45.78 97 LEU A N 1
ATOM 794 C CA . LEU A 1 97 ? -10.106 21.766 42.335 1.00 45.78 97 LEU A CA 1
ATOM 795 C C . LEU A 1 97 ? -10.957 21.665 43.616 1.00 45.78 97 LEU A C 1
ATOM 797 O O . LEU A 1 97 ? -10.631 20.866 44.494 1.00 45.78 97 LEU A O 1
ATOM 801 N N . PRO A 1 98 ? -12.058 22.433 43.750 1.00 45.50 98 PRO A N 1
ATOM 802 C CA . PRO A 1 98 ? -12.946 22.310 44.899 1.00 45.50 98 PRO A CA 1
ATOM 803 C C . PRO A 1 98 ? -13.578 20.913 44.943 1.00 45.50 98 PRO A C 1
ATOM 805 O O . PRO A 1 98 ? -13.958 20.354 43.912 1.00 45.50 98 PRO A O 1
ATOM 808 N N . SER A 1 99 ? -13.738 20.357 46.146 1.00 49.03 99 SER A N 1
ATOM 809 C CA . SER A 1 99 ? -14.263 19.003 46.400 1.00 49.03 99 SER A CA 1
ATOM 810 C C . SER A 1 99 ? -15.624 18.732 45.739 1.00 49.03 99 SER A C 1
ATOM 812 O O . SER A 1 99 ? -15.957 17.589 45.439 1.00 49.03 99 SER A O 1
ATOM 814 N N . SER A 1 100 ? -16.404 19.783 45.472 1.00 41.44 100 SER A N 1
ATOM 815 C CA . SER A 1 100 ? -17.678 19.730 44.751 1.00 41.44 100 SER A CA 1
ATOM 816 C C . SER A 1 100 ? -17.522 19.465 43.248 1.00 41.44 100 SER A C 1
ATOM 818 O O . SER A 1 100 ? -18.351 18.763 42.679 1.00 41.44 100 SER A O 1
ATOM 820 N N . ALA A 1 101 ? -16.453 19.939 42.599 1.00 38.00 101 ALA A N 1
ATOM 821 C CA . ALA A 1 101 ? -16.194 19.696 41.176 1.00 38.00 101 ALA A CA 1
ATOM 822 C C . ALA A 1 101 ? -15.737 18.253 40.891 1.00 38.00 101 ALA A C 1
ATOM 824 O O . ALA A 1 101 ? -16.017 17.733 39.811 1.00 38.00 101 ALA A O 1
ATOM 825 N N . ARG A 1 102 ? -15.119 17.575 41.877 1.00 42.78 102 ARG A N 1
ATOM 826 C CA . ARG A 1 102 ? -14.767 16.140 41.798 1.00 42.78 102 ARG A CA 1
ATOM 827 C C . ARG A 1 102 ? -15.996 15.237 41.629 1.00 42.78 102 ARG A C 1
ATOM 829 O O . ARG A 1 102 ? -15.910 14.219 40.956 1.00 42.78 102 ARG A O 1
ATOM 836 N N . ASN A 1 103 ? -17.147 15.637 42.172 1.00 37.78 103 ASN A N 1
ATOM 837 C CA . ASN A 1 103 ? -18.365 14.820 42.164 1.00 37.78 103 ASN A CA 1
ATOM 838 C C . ASN A 1 103 ? -19.305 15.094 40.979 1.00 37.78 103 ASN A C 1
ATOM 840 O O . ASN A 1 103 ? -20.244 14.329 40.766 1.00 37.78 103 ASN A O 1
ATOM 844 N N . VAL A 1 104 ? -19.094 16.178 40.223 1.00 36.38 104 VAL A N 1
ATOM 845 C CA . VAL A 1 104 ? -20.082 16.657 39.237 1.00 36.38 104 VAL A CA 1
ATOM 846 C C . VAL A 1 104 ? -19.846 16.109 37.827 1.00 36.38 104 VAL A C 1
ATOM 848 O O . VAL A 1 104 ? -20.804 16.041 37.064 1.00 36.38 104 VAL A O 1
ATOM 851 N N . TYR A 1 105 ? -18.632 15.665 37.471 1.00 39.00 105 TYR A N 1
ATOM 852 C CA . TYR A 1 105 ? -18.334 15.363 36.062 1.00 39.00 105 TYR A CA 1
ATOM 853 C C . TYR A 1 105 ? -18.119 13.912 35.647 1.00 39.00 105 TYR A C 1
ATOM 855 O O . TYR A 1 105 ? -18.193 13.670 34.449 1.00 39.00 105 TYR A O 1
ATOM 863 N N . CYS A 1 106 ? -17.950 12.939 36.540 1.00 39.69 106 CYS A N 1
ATOM 864 C CA . CYS A 1 106 ? -17.864 11.531 36.133 1.00 39.69 106 CYS A CA 1
ATOM 865 C C . CYS A 1 106 ? -18.235 10.603 37.295 1.00 39.69 106 CYS A C 1
ATOM 867 O O . CYS A 1 106 ? -17.372 10.137 38.034 1.00 39.69 106 CYS A O 1
ATOM 869 N N . ALA A 1 107 ? -19.515 10.264 37.439 1.00 42.19 107 ALA A N 1
ATOM 870 C CA . ALA A 1 107 ? -19.878 9.060 38.181 1.00 42.19 107 ALA A CA 1
ATOM 871 C C . ALA A 1 107 ? -19.512 7.836 37.315 1.00 42.19 107 ALA A C 1
ATOM 873 O O . ALA A 1 107 ? -20.362 7.311 36.603 1.00 42.19 107 ALA A O 1
ATOM 874 N N . GLY A 1 108 ? -18.232 7.445 37.311 1.00 46.53 108 GLY A N 1
ATOM 875 C CA . GLY A 1 108 ? -17.752 6.228 36.636 1.00 46.53 108 GLY A CA 1
ATOM 876 C C . GLY A 1 108 ? -16.390 6.308 35.938 1.00 46.53 108 GLY A C 1
ATOM 877 O O . GLY A 1 108 ? -15.913 5.278 35.475 1.00 46.53 108 GLY A O 1
ATOM 878 N N . VAL A 1 109 ? -15.751 7.481 35.862 1.00 47.66 109 VAL A N 1
ATOM 879 C CA . VAL A 1 109 ? -14.398 7.628 35.291 1.00 47.66 109 VAL A CA 1
ATOM 880 C C . VAL A 1 109 ? -13.589 8.598 36.152 1.00 47.66 109 VAL A C 1
ATOM 882 O O . VAL A 1 109 ? -13.846 9.798 36.153 1.00 47.66 109 VAL A O 1
ATOM 885 N N . GLU A 1 110 ? -12.608 8.093 36.895 1.00 49.06 110 GLU A N 1
ATOM 886 C CA . GLU A 1 110 ? -11.582 8.943 37.503 1.00 49.06 110 GLU A CA 1
ATOM 887 C C . GLU A 1 110 ? -10.575 9.340 36.414 1.00 49.06 110 GLU A C 1
ATOM 889 O O . GLU A 1 110 ? -9.899 8.485 35.843 1.00 49.06 110 GLU A O 1
ATOM 894 N N . GLY A 1 111 ? -10.487 10.628 36.072 1.00 53.38 111 GLY A N 1
ATOM 895 C CA . GLY A 1 111 ? -9.500 11.102 35.100 1.00 53.38 111 GLY A CA 1
ATOM 896 C C . GLY A 1 111 ? -9.654 12.570 34.705 1.00 53.38 111 GLY A C 1
ATOM 897 O O . GLY A 1 111 ? -10.751 13.123 34.707 1.00 53.38 111 GLY A O 1
ATOM 898 N N . LEU A 1 112 ? -8.536 13.203 34.342 1.00 56.69 112 LEU A N 1
ATOM 899 C CA . LEU A 1 112 ? -8.496 14.537 33.743 1.00 56.69 112 LEU A CA 1
ATOM 900 C C . LEU A 1 112 ? -8.437 14.394 32.216 1.00 56.69 112 LEU A C 1
ATOM 902 O O . LEU A 1 112 ? -7.469 13.851 31.683 1.00 56.69 112 LEU A O 1
ATOM 906 N N . LEU A 1 113 ? -9.445 14.902 31.503 1.00 60.91 113 LEU A N 1
ATOM 907 C CA . LEU A 1 113 ? -9.394 14.988 30.043 1.00 60.91 113 LEU A CA 1
ATOM 908 C C . LEU A 1 113 ? -8.490 16.156 29.636 1.00 60.91 113 LEU A C 1
ATOM 910 O O . LEU A 1 113 ? -8.874 17.319 29.748 1.00 60.91 113 LEU A O 1
ATOM 914 N N . VAL A 1 114 ? -7.296 15.843 29.139 1.00 60.16 114 VAL A N 1
ATOM 915 C CA . VAL A 1 114 ? -6.368 16.838 28.594 1.00 60.16 114 VAL A CA 1
ATOM 916 C C . VAL A 1 114 ? -6.490 16.839 27.075 1.00 60.16 114 VAL A C 1
ATOM 918 O O . VAL A 1 114 ? -6.087 15.886 26.411 1.00 60.16 114 VAL A O 1
ATOM 921 N N . ASN A 1 115 ? -7.046 17.914 26.517 1.00 61.34 115 ASN A N 1
ATOM 922 C CA . ASN A 1 115 ? -7.038 18.134 25.075 1.00 61.34 115 ASN A CA 1
ATOM 923 C C . ASN A 1 115 ? -5.744 18.858 24.679 1.00 61.34 115 ASN A C 1
ATOM 925 O O . ASN A 1 115 ? -5.478 19.953 25.170 1.00 61.34 115 ASN A O 1
ATOM 929 N N . LEU A 1 116 ? -4.953 18.253 23.793 1.00 65.12 116 LEU A N 1
ATOM 930 C CA . LEU A 1 116 ? -3.702 18.811 23.273 1.00 65.12 116 LEU A CA 1
ATOM 931 C C . LEU A 1 116 ? -3.892 19.137 21.784 1.00 65.12 116 LEU A C 1
ATOM 933 O O . LEU A 1 116 ? -3.478 18.346 20.936 1.00 65.12 116 LEU A O 1
ATOM 937 N N . PRO A 1 117 ? -4.540 20.265 21.441 1.00 55.59 117 PRO A N 1
ATOM 938 C CA . PRO A 1 117 ? -4.946 20.562 20.065 1.00 55.59 117 PRO A CA 1
ATOM 939 C C . PRO A 1 117 ? -3.768 20.658 19.083 1.00 55.59 117 PRO A C 1
ATOM 941 O O . PRO A 1 117 ? -3.936 20.358 17.904 1.00 55.59 117 PRO A O 1
ATOM 944 N N . GLU A 1 118 ? -2.572 21.014 19.562 1.00 56.06 118 GLU A N 1
ATOM 945 C CA . GLU A 1 118 ? -1.356 21.108 18.740 1.00 56.06 118 GLU A CA 1
ATOM 946 C C . GLU A 1 118 ? -0.597 19.775 18.608 1.00 56.06 118 GLU A C 1
ATOM 948 O O . GLU A 1 118 ? 0.248 19.621 17.727 1.00 56.06 118 GLU A O 1
ATOM 953 N N . ILE A 1 119 ? -0.913 18.773 19.437 1.00 61.25 119 ILE A N 1
ATOM 954 C CA . ILE A 1 119 ? -0.250 17.463 19.415 1.00 61.25 119 ILE A CA 1
ATOM 955 C C . ILE A 1 119 ? -1.158 16.471 18.713 1.00 61.25 119 ILE A C 1
ATOM 957 O O . ILE A 1 119 ? -1.965 15.754 19.306 1.00 61.25 119 ILE A O 1
ATOM 961 N N . ILE A 1 120 ? -1.003 16.425 17.394 1.00 60.62 120 ILE A N 1
ATOM 962 C CA . ILE A 1 120 ? -1.800 15.554 16.539 1.00 60.62 120 ILE A CA 1
ATOM 963 C C . ILE A 1 120 ? -1.257 14.128 16.653 1.00 60.62 120 ILE A C 1
ATOM 965 O O . ILE A 1 120 ? -0.387 13.703 15.889 1.00 60.62 120 ILE A O 1
ATOM 969 N N . SER A 1 121 ? -1.804 13.365 17.602 1.00 60.94 121 SER A N 1
ATOM 970 C CA . SER A 1 121 ? -1.447 11.958 17.835 1.00 60.94 121 SER A CA 1
ATOM 971 C C . SER A 1 121 ? -1.485 11.094 16.577 1.00 60.94 121 SER A C 1
ATOM 973 O O . SER A 1 121 ? -0.651 10.206 16.390 1.00 60.94 121 SER A O 1
ATOM 975 N N . ALA A 1 122 ? -2.410 11.405 15.669 1.00 61.75 122 ALA A N 1
ATOM 976 C CA . ALA A 1 122 ? -2.564 10.717 14.399 1.00 61.75 122 ALA A CA 1
ATOM 977 C C . ALA A 1 122 ? -1.323 10.810 13.491 1.00 61.75 122 ALA A C 1
ATOM 979 O O . ALA A 1 122 ? -1.182 9.990 12.589 1.00 61.75 122 ALA A O 1
ATOM 980 N N . THR A 1 123 ? -0.437 11.790 13.686 1.00 68.56 123 THR A N 1
ATOM 981 C CA . THR A 1 123 ? 0.715 12.028 12.803 1.00 68.56 123 THR A CA 1
ATOM 982 C C . THR A 1 123 ? 1.900 11.124 13.132 1.00 68.56 123 THR A C 1
ATOM 984 O O . THR A 1 123 ? 2.549 10.615 12.222 1.00 68.56 123 THR A O 1
ATOM 987 N N . PHE A 1 124 ? 2.167 10.883 14.416 1.00 77.69 124 PHE A N 1
ATOM 988 C CA . PHE A 1 124 ? 3.372 10.175 14.859 1.00 77.69 124 PHE A CA 1
ATOM 989 C C . PHE A 1 124 ? 3.106 8.775 15.412 1.00 77.69 124 PHE A C 1
ATOM 991 O O . PHE A 1 124 ? 3.971 7.905 15.305 1.00 77.69 124 PHE A O 1
ATOM 998 N N . LYS A 1 125 ? 1.916 8.523 15.978 1.00 84.62 125 LYS A N 1
ATOM 999 C CA . LYS A 1 125 ? 1.571 7.212 16.544 1.00 84.62 125 LYS A CA 1
ATOM 1000 C C . LYS A 1 125 ? 1.778 6.085 15.521 1.00 84.62 125 LYS A C 1
ATOM 1002 O O . LYS A 1 125 ? 2.440 5.114 15.880 1.00 84.62 125 LYS A O 1
ATOM 1007 N N . PRO A 1 126 ? 1.341 6.211 14.248 1.00 84.62 126 PRO A N 1
ATOM 1008 C CA . PRO A 1 126 ? 1.562 5.153 13.262 1.00 84.62 126 PRO A CA 1
ATOM 1009 C C . PRO A 1 126 ? 3.048 4.877 12.982 1.00 84.62 126 PRO A C 1
ATOM 1011 O O . PRO A 1 126 ? 3.417 3.732 12.732 1.00 84.62 126 PRO A O 1
ATOM 1014 N N . VAL A 1 127 ? 3.907 5.902 13.055 1.00 85.56 127 VAL A N 1
ATOM 1015 C CA . VAL A 1 127 ? 5.363 5.765 12.868 1.00 85.56 127 VAL A CA 1
ATOM 1016 C C . VAL A 1 127 ? 5.979 4.987 14.031 1.00 85.56 127 VAL A C 1
ATOM 1018 O O . VAL A 1 127 ? 6.706 4.020 13.807 1.00 85.56 127 VAL A O 1
ATOM 1021 N N . LEU A 1 128 ? 5.641 5.355 15.270 1.00 90.31 128 LEU A N 1
ATOM 1022 C CA . LEU A 1 128 ? 6.126 4.673 16.474 1.00 90.31 128 LEU A CA 1
ATOM 1023 C C . LEU A 1 128 ? 5.643 3.215 16.537 1.00 90.31 128 LEU A C 1
ATOM 1025 O O . LEU A 1 128 ? 6.458 2.316 16.740 1.00 90.31 128 LEU A O 1
ATOM 1029 N N . GLU A 1 129 ? 4.361 2.954 16.257 1.00 89.44 129 GLU A N 1
ATOM 1030 C CA . GLU A 1 129 ? 3.829 1.584 16.148 1.00 89.44 129 GLU A CA 1
ATOM 1031 C C . GLU A 1 129 ? 4.562 0.775 15.070 1.00 89.44 129 GLU A C 1
ATOM 1033 O O . GLU A 1 129 ? 4.760 -0.436 15.203 1.00 89.44 129 GLU A O 1
ATOM 1038 N N . ARG A 1 130 ? 4.957 1.426 13.968 1.00 86.06 130 ARG A N 1
ATOM 1039 C CA . ARG A 1 130 ? 5.686 0.758 12.893 1.00 86.06 130 ARG A CA 1
ATOM 1040 C C . ARG A 1 130 ? 7.095 0.376 13.329 1.00 86.06 130 ARG A C 1
ATOM 1042 O O . ARG A 1 130 ? 7.493 -0.752 13.054 1.00 86.06 130 ARG A O 1
ATOM 1049 N N . LEU A 1 131 ? 7.814 1.253 14.027 1.00 90.00 131 LEU A N 1
ATOM 1050 C CA . LEU A 1 131 ? 9.134 0.939 14.588 1.00 90.00 131 LEU A CA 1
ATOM 1051 C C . LEU A 1 131 ? 9.058 -0.232 15.579 1.00 90.00 131 LEU A C 1
ATOM 1053 O O . LEU A 1 131 ? 9.871 -1.151 15.490 1.00 90.00 131 LEU A O 1
ATOM 1057 N N . GLN A 1 132 ? 8.031 -0.274 16.435 1.00 92.12 132 GLN A N 1
ATOM 1058 C CA . GLN A 1 132 ? 7.784 -1.415 17.329 1.00 92.12 132 GLN A CA 1
ATOM 1059 C C . GLN A 1 132 ? 7.572 -2.724 16.553 1.00 92.12 132 GLN A C 1
ATOM 1061 O O . GLN A 1 132 ? 8.188 -3.739 16.874 1.00 92.12 132 GLN A O 1
ATOM 1066 N N . ARG A 1 133 ? 6.767 -2.704 15.481 1.00 88.06 133 ARG A N 1
ATOM 1067 C CA . ARG A 1 133 ? 6.557 -3.885 14.621 1.00 88.06 133 ARG A CA 1
ATOM 1068 C C . ARG A 1 133 ? 7.830 -4.318 13.886 1.00 88.06 133 ARG A C 1
ATOM 1070 O O . ARG A 1 133 ? 8.073 -5.515 13.744 1.00 88.06 133 ARG A O 1
ATOM 1077 N N . ILE A 1 134 ? 8.641 -3.375 13.400 1.00 87.06 134 ILE A N 1
ATOM 1078 C CA . ILE A 1 134 ? 9.916 -3.695 12.734 1.00 87.06 134 ILE A CA 1
ATOM 1079 C C . ILE A 1 134 ? 10.884 -4.338 13.738 1.00 87.06 134 ILE A C 1
ATOM 1081 O O . ILE A 1 134 ? 11.524 -5.326 13.391 1.00 87.06 134 ILE A O 1
ATOM 1085 N N . SER A 1 135 ? 10.928 -3.857 14.986 1.00 87.88 135 SER A N 1
ATOM 1086 C CA . SER A 1 135 ? 11.726 -4.472 16.061 1.00 87.88 135 SER A CA 1
ATOM 1087 C C . SER A 1 135 ? 11.379 -5.951 16.282 1.00 87.88 135 SER A C 1
ATOM 1089 O O . SER A 1 135 ? 12.271 -6.787 16.409 1.00 87.88 135 SER A O 1
ATOM 1091 N N . GLN A 1 136 ? 10.087 -6.293 16.249 1.00 86.31 136 GLN A N 1
ATOM 1092 C CA . GLN A 1 136 ? 9.610 -7.670 16.428 1.00 86.31 136 GLN A CA 1
ATOM 1093 C C . GLN A 1 136 ? 9.869 -8.568 15.210 1.00 86.31 136 GLN A C 1
ATOM 1095 O O . GLN A 1 136 ? 10.181 -9.745 15.359 1.00 86.31 136 GLN A O 1
ATOM 1100 N N . THR A 1 137 ? 9.717 -8.024 14.001 1.00 83.06 137 THR A N 1
ATOM 1101 C CA . THR A 1 137 ? 9.808 -8.796 12.746 1.00 83.06 137 THR A CA 1
ATOM 1102 C C . THR A 1 137 ? 11.223 -8.874 12.173 1.00 83.06 137 THR A C 1
ATOM 1104 O O . THR A 1 137 ? 11.479 -9.713 11.315 1.00 83.06 137 THR A O 1
ATOM 1107 N N . GLY A 1 138 ? 12.143 -8.008 12.613 1.00 73.62 138 GLY A N 1
ATOM 1108 C CA . GLY A 1 138 ? 13.542 -7.985 12.168 1.00 73.62 138 GLY A CA 1
ATOM 1109 C C . GLY A 1 138 ? 13.752 -7.559 10.709 1.00 73.62 138 GLY A C 1
ATOM 1110 O O . GLY A 1 138 ? 14.841 -7.735 10.176 1.00 73.62 138 GLY A O 1
ATOM 1111 N N . GLY A 1 139 ? 12.728 -7.022 10.038 1.00 74.50 139 GLY A N 1
ATOM 1112 C CA . GLY A 1 139 ? 12.766 -6.738 8.601 1.00 74.50 139 GLY A CA 1
ATOM 1113 C C . GLY A 1 139 ? 12.858 -5.250 8.269 1.00 74.50 139 GLY A C 1
ATOM 1114 O O . GLY A 1 139 ? 11.824 -4.608 8.079 1.00 74.50 139 GLY A O 1
ATOM 1115 N N . LEU A 1 140 ? 14.073 -4.707 8.117 1.00 83.06 140 LEU A N 1
ATOM 1116 C CA . LEU A 1 140 ? 14.294 -3.385 7.511 1.00 83.06 140 LEU A CA 1
ATOM 1117 C C . LEU A 1 140 ? 14.829 -3.547 6.081 1.00 83.06 140 LEU A C 1
ATOM 1119 O O . LEU A 1 140 ? 15.898 -4.112 5.847 1.00 83.06 140 LEU A O 1
ATOM 1123 N N . ARG A 1 141 ? 14.082 -3.049 5.090 1.00 82.00 141 ARG A N 1
ATOM 1124 C CA . ARG A 1 141 ? 14.554 -3.032 3.696 1.00 82.00 141 ARG A CA 1
ATOM 1125 C C . ARG A 1 141 ? 15.754 -2.094 3.574 1.00 82.00 141 ARG A C 1
ATOM 1127 O O . ARG A 1 141 ? 15.796 -1.066 4.237 1.00 82.00 141 ARG A O 1
ATOM 1134 N N . PHE A 1 142 ? 16.717 -2.467 2.730 1.00 84.19 142 PHE A N 1
ATOM 1135 C CA . PHE A 1 142 ? 17.971 -1.728 2.529 1.00 84.19 142 PHE A CA 1
ATOM 1136 C C . PHE A 1 142 ? 18.847 -1.595 3.787 1.00 84.19 142 PHE A C 1
ATOM 1138 O O . PHE A 1 142 ? 19.702 -0.717 3.845 1.00 84.19 142 PHE A O 1
ATOM 1145 N N . GLN A 1 143 ? 18.698 -2.485 4.777 1.00 84.69 143 GLN A N 1
ATOM 1146 C CA . GLN A 1 143 ? 19.500 -2.451 6.009 1.00 84.69 143 GLN A CA 1
ATOM 1147 C C . GLN A 1 143 ? 21.018 -2.418 5.761 1.00 84.69 143 GLN A C 1
ATOM 1149 O O . GLN A 1 143 ? 21.732 -1.743 6.489 1.00 84.69 143 GLN A O 1
ATOM 1154 N N . HIS A 1 144 ? 21.511 -3.076 4.707 1.00 81.75 144 HIS A N 1
ATOM 1155 C CA . HIS A 1 144 ? 22.935 -3.076 4.348 1.00 81.75 144 HIS A CA 1
ATOM 1156 C C . HIS A 1 144 ? 23.449 -1.697 3.900 1.00 81.75 144 HIS A C 1
ATOM 1158 O O . HIS A 1 144 ? 24.646 -1.446 3.974 1.00 81.75 144 HIS A O 1
ATOM 1164 N N . TRP A 1 145 ? 22.551 -0.811 3.459 1.00 83.69 145 TRP A N 1
ATOM 1165 C CA . TRP A 1 145 ? 22.871 0.530 2.957 1.00 83.69 145 TRP A CA 1
ATOM 1166 C C . TRP A 1 145 ? 22.529 1.639 3.954 1.00 83.69 145 TRP A C 1
ATOM 1168 O O . TRP A 1 145 ? 23.151 2.694 3.927 1.00 83.69 145 TRP A O 1
ATOM 1178 N N . ILE A 1 146 ? 21.541 1.407 4.824 1.00 82.06 146 ILE A N 1
ATOM 1179 C CA . ILE A 1 146 ? 21.079 2.381 5.825 1.00 82.06 146 ILE A CA 1
ATOM 1180 C C . ILE A 1 146 ? 21.853 2.238 7.142 1.00 82.06 146 ILE A C 1
ATOM 1182 O O . ILE A 1 146 ? 22.081 3.233 7.829 1.00 82.06 146 ILE A O 1
ATOM 1186 N N . LEU A 1 147 ? 22.242 1.016 7.527 1.00 82.06 147 LEU A N 1
ATOM 1187 C CA . LEU A 1 147 ? 22.893 0.796 8.816 1.00 82.06 147 LEU A CA 1
ATOM 1188 C C . LEU A 1 147 ? 24.369 1.227 8.768 1.00 82.06 147 LEU A C 1
ATOM 1190 O O . LEU A 1 147 ? 25.131 0.703 7.955 1.00 82.06 147 LEU A O 1
ATOM 1194 N N . PRO A 1 148 ? 24.817 2.090 9.697 1.00 69.56 148 PRO A N 1
ATOM 1195 C CA . PRO A 1 148 ? 26.160 2.674 9.670 1.00 69.56 148 PRO A CA 1
ATOM 1196 C C . PRO A 1 148 ? 27.299 1.663 9.889 1.00 69.56 148 PRO A C 1
ATOM 1198 O O . PRO A 1 148 ? 28.445 1.960 9.576 1.00 69.56 148 PRO A O 1
ATOM 1201 N N . ILE A 1 149 ? 27.005 0.471 10.421 1.00 62.12 149 ILE A N 1
ATOM 1202 C CA . ILE A 1 149 ? 28.013 -0.519 10.848 1.00 62.12 149 ILE A CA 1
ATOM 1203 C C . ILE A 1 149 ? 28.312 -1.564 9.753 1.00 62.12 149 ILE A C 1
ATOM 1205 O O . ILE A 1 149 ? 29.370 -2.184 9.763 1.00 62.12 149 ILE A O 1
ATOM 1209 N N . LEU A 1 150 ? 27.408 -1.759 8.785 1.00 62.50 150 LEU A N 1
ATOM 1210 C CA . LEU A 1 150 ? 27.506 -2.834 7.783 1.00 62.50 150 LEU A CA 1
ATOM 1211 C C . LEU A 1 150 ? 28.127 -2.394 6.447 1.00 62.50 150 LEU A C 1
ATOM 1213 O O . LEU A 1 150 ? 28.150 -3.183 5.501 1.00 62.50 150 LEU A O 1
ATOM 1217 N N . ALA A 1 151 ? 28.640 -1.164 6.354 1.00 57.59 151 ALA A N 1
ATOM 1218 C CA . ALA A 1 151 ? 29.192 -0.577 5.133 1.00 57.59 151 ALA A CA 1
ATOM 1219 C C . ALA A 1 151 ? 30.570 -1.170 4.751 1.00 57.59 151 ALA A C 1
ATOM 1221 O O . ALA A 1 151 ? 31.579 -0.475 4.706 1.00 57.59 151 ALA A O 1
ATOM 1222 N N . GLY A 1 152 ? 30.617 -2.480 4.495 1.00 56.88 152 GLY A N 1
ATOM 1223 C CA . GLY A 1 152 ? 31.775 -3.209 3.964 1.00 56.88 152 GLY A CA 1
ATOM 1224 C C . GLY A 1 152 ? 31.612 -3.653 2.504 1.00 56.88 152 GLY A C 1
ATOM 1225 O O . GLY A 1 152 ? 32.536 -4.231 1.937 1.00 56.88 152 GLY A O 1
ATOM 1226 N N . GLN A 1 153 ? 30.454 -3.410 1.876 1.00 57.97 153 GLN A N 1
ATOM 1227 C CA . GLN A 1 153 ? 30.221 -3.738 0.465 1.00 57.97 153 GLN A CA 1
ATOM 1228 C C . GLN A 1 153 ? 30.560 -2.552 -0.445 1.00 57.97 153 GLN A C 1
ATOM 1230 O O . GLN A 1 153 ? 29.980 -1.477 -0.334 1.00 57.97 153 GLN A O 1
ATOM 1235 N N . THR A 1 154 ? 31.484 -2.765 -1.384 1.00 64.81 154 THR A N 1
ATOM 1236 C CA . THR A 1 154 ? 32.046 -1.725 -2.263 1.00 64.81 154 THR A CA 1
ATOM 1237 C C . THR A 1 154 ? 31.230 -1.433 -3.523 1.00 64.81 154 THR A C 1
ATOM 1239 O O . THR A 1 154 ? 31.464 -0.406 -4.157 1.00 64.81 154 THR A O 1
ATOM 1242 N N . ARG A 1 155 ? 30.273 -2.288 -3.919 1.00 79.31 155 ARG A N 1
ATOM 1243 C CA . ARG A 1 155 ? 29.492 -2.080 -5.150 1.00 79.31 155 ARG A CA 1
ATOM 1244 C C . ARG A 1 155 ? 28.015 -2.400 -4.957 1.00 79.31 155 ARG A C 1
ATOM 1246 O O . ARG A 1 155 ? 27.629 -3.558 -4.841 1.00 79.31 155 ARG A O 1
ATOM 1253 N N . MET A 1 156 ? 27.198 -1.354 -4.972 1.00 86.62 156 MET A N 1
ATOM 1254 C CA . MET A 1 156 ? 25.749 -1.479 -4.933 1.00 86.62 156 MET A CA 1
ATOM 1255 C C . MET A 1 156 ? 25.217 -2.011 -6.275 1.00 86.62 156 MET A C 1
ATOM 1257 O O . MET A 1 156 ? 25.603 -1.481 -7.322 1.00 86.62 156 MET A O 1
ATOM 1261 N N . PRO A 1 157 ? 24.362 -3.048 -6.278 1.00 89.38 157 PRO A N 1
ATOM 1262 C CA . PRO A 1 157 ? 23.807 -3.600 -7.507 1.00 89.38 157 PRO A CA 1
ATOM 1263 C C . PRO A 1 157 ? 22.724 -2.681 -8.102 1.00 89.38 157 PRO A C 1
ATOM 1265 O O . PRO A 1 157 ? 22.148 -1.864 -7.377 1.00 89.38 157 PRO A O 1
ATOM 1268 N N . PRO A 1 158 ? 22.367 -2.856 -9.387 1.00 91.25 158 PRO A N 1
ATOM 1269 C CA . PRO A 1 158 ? 21.243 -2.146 -9.996 1.00 91.25 158 PRO A CA 1
ATOM 1270 C C . PRO A 1 158 ? 19.898 -2.497 -9.351 1.00 91.25 158 PRO A C 1
ATOM 1272 O O . PRO A 1 158 ? 19.795 -3.533 -8.679 1.00 91.25 158 PRO A O 1
ATOM 1275 N N . PRO A 1 159 ? 18.841 -1.694 -9.569 1.00 91.12 159 PRO A N 1
ATOM 1276 C CA . PRO A 1 159 ? 17.494 -2.011 -9.102 1.00 91.12 159 PRO A CA 1
ATOM 1277 C C . PRO A 1 159 ? 17.050 -3.408 -9.548 1.00 91.12 159 PRO A C 1
ATOM 1279 O O . PRO A 1 159 ? 17.338 -3.822 -10.668 1.00 91.12 159 PRO A O 1
ATOM 1282 N N . ALA A 1 160 ? 16.340 -4.146 -8.688 1.00 89.94 160 ALA A N 1
ATOM 1283 C CA . ALA A 1 160 ? 15.993 -5.551 -8.936 1.00 89.94 160 ALA A CA 1
ATOM 1284 C C . ALA A 1 160 ? 15.276 -5.784 -10.281 1.00 89.94 160 ALA A C 1
ATOM 1286 O O . ALA A 1 160 ? 15.592 -6.741 -10.985 1.00 89.94 160 ALA A O 1
ATOM 1287 N N . TYR A 1 161 ? 14.372 -4.877 -10.663 1.00 88.94 161 TYR A N 1
ATOM 1288 C CA . TYR A 1 161 ? 13.642 -4.937 -11.932 1.00 88.94 161 TYR A CA 1
ATOM 1289 C C . TYR A 1 161 ? 14.543 -4.759 -13.167 1.00 88.94 161 TYR A C 1
ATOM 1291 O O . TYR A 1 161 ? 14.230 -5.276 -14.234 1.00 88.94 161 TYR A O 1
ATOM 1299 N N . ALA A 1 162 ? 15.685 -4.085 -13.012 1.00 91.56 162 ALA A N 1
ATOM 1300 C CA . ALA A 1 162 ? 16.631 -3.785 -14.082 1.00 91.56 162 ALA A CA 1
ATOM 1301 C C . ALA A 1 162 ? 17.738 -4.847 -14.230 1.00 91.56 162 ALA A C 1
ATOM 1303 O O . ALA A 1 162 ? 18.643 -4.697 -15.044 1.00 91.56 162 ALA A O 1
ATOM 1304 N N . ARG A 1 163 ? 17.704 -5.931 -13.440 1.00 89.38 163 ARG A N 1
ATOM 1305 C CA . ARG A 1 163 ? 18.724 -7.001 -13.479 1.00 89.38 163 ARG A CA 1
ATOM 1306 C C . ARG A 1 163 ? 18.470 -8.050 -14.565 1.00 89.38 163 ARG A C 1
ATOM 1308 O O . ARG A 1 163 ? 19.275 -8.967 -14.711 1.00 89.38 163 ARG A O 1
ATOM 1315 N N . ARG A 1 164 ? 17.356 -7.958 -15.300 1.00 86.06 164 ARG A N 1
ATOM 1316 C CA . ARG A 1 164 ? 17.022 -8.904 -16.376 1.00 86.06 164 ARG A CA 1
ATOM 1317 C C . ARG A 1 164 ? 18.006 -8.740 -17.533 1.00 86.06 164 ARG A C 1
ATOM 1319 O O . ARG A 1 164 ? 18.380 -7.627 -17.895 1.00 86.06 164 ARG A O 1
ATOM 1326 N N . THR A 1 165 ? 18.421 -9.857 -18.119 1.00 84.38 165 THR A N 1
ATOM 1327 C CA . THR A 1 165 ? 19.348 -9.862 -19.252 1.00 84.38 165 THR A CA 1
ATOM 1328 C C . THR A 1 165 ? 18.774 -9.050 -20.411 1.00 84.38 165 THR A C 1
ATOM 1330 O O . THR A 1 165 ? 17.645 -9.291 -20.825 1.00 84.38 165 THR A O 1
ATOM 1333 N N . GLY A 1 166 ? 19.552 -8.101 -20.933 1.00 85.62 166 GLY A N 1
ATOM 1334 C CA . GLY A 1 166 ? 19.147 -7.267 -22.069 1.00 85.62 166 GLY A CA 1
ATOM 1335 C C . GLY A 1 166 ? 18.270 -6.060 -21.726 1.00 85.62 166 GLY A C 1
ATOM 1336 O O . GLY A 1 166 ? 17.997 -5.281 -22.630 1.00 85.62 166 GLY A O 1
ATOM 1337 N N . PHE A 1 167 ? 17.882 -5.862 -20.461 1.00 90.62 167 PHE A N 1
ATOM 1338 C CA . PHE A 1 167 ? 17.106 -4.689 -20.051 1.00 90.62 167 PHE A CA 1
ATOM 1339 C C . PHE A 1 167 ? 17.910 -3.391 -20.223 1.00 90.62 167 PHE A C 1
ATOM 1341 O O . PHE A 1 167 ? 19.091 -3.326 -19.857 1.00 90.62 167 PHE A O 1
ATOM 1348 N N . GLN A 1 168 ? 17.264 -2.350 -20.750 1.00 91.50 168 GLN A N 1
ATOM 1349 C CA . GLN A 1 168 ? 17.864 -1.035 -20.973 1.00 91.50 168 GLN A CA 1
ATOM 1350 C C . GLN A 1 168 ? 16.895 0.084 -20.593 1.00 91.50 168 GLN A C 1
ATOM 1352 O O . GLN A 1 168 ? 15.682 -0.045 -20.723 1.00 91.50 168 GLN A O 1
ATOM 1357 N N . PHE A 1 169 ? 17.442 1.211 -20.143 1.00 91.56 169 PHE A N 1
ATOM 1358 C CA . PHE A 1 169 ? 16.666 2.427 -19.939 1.00 91.56 169 PHE A CA 1
ATOM 1359 C C . PHE A 1 169 ? 16.669 3.264 -21.211 1.00 91.56 169 PHE A C 1
ATOM 1361 O O . PHE A 1 169 ? 17.737 3.647 -21.689 1.00 91.56 169 PHE A O 1
ATOM 1368 N N . TYR A 1 170 ? 15.481 3.586 -21.716 1.00 89.50 170 TYR A N 1
ATOM 1369 C CA . TYR A 1 170 ? 15.288 4.458 -22.873 1.00 89.50 170 TYR A CA 1
ATOM 1370 C C . TYR A 1 170 ? 15.082 5.904 -22.412 1.00 89.50 170 TYR A C 1
ATOM 1372 O O . TYR A 1 170 ? 14.179 6.192 -21.626 1.00 89.50 170 TYR A O 1
ATOM 1380 N N . LEU A 1 171 ? 15.932 6.815 -22.890 1.00 89.50 171 LEU A N 1
ATOM 1381 C CA . LEU A 1 171 ? 15.976 8.220 -22.463 1.00 89.50 171 LEU A CA 1
ATOM 1382 C C . LEU A 1 171 ? 15.305 9.179 -23.459 1.00 89.50 171 LEU A C 1
ATOM 1384 O O . LEU A 1 171 ? 15.400 10.393 -23.300 1.00 89.50 171 LEU A O 1
ATOM 1388 N N . GLU A 1 172 ? 14.581 8.643 -24.445 1.00 86.50 172 GLU A N 1
ATOM 1389 C CA . GLU A 1 172 ? 13.765 9.378 -25.427 1.00 86.50 172 GLU A CA 1
ATOM 1390 C C . GLU A 1 172 ? 12.952 10.514 -24.799 1.00 86.50 172 GLU A C 1
ATOM 1392 O O . GLU A 1 172 ? 12.865 11.605 -25.352 1.00 86.50 172 GLU A O 1
ATOM 1397 N N . SER A 1 173 ? 12.382 10.274 -23.614 1.00 82.75 173 SER A N 1
ATOM 1398 C CA . SER A 1 173 ? 11.539 11.253 -22.932 1.00 82.75 173 SER A CA 1
ATOM 1399 C C . SER A 1 173 ? 12.290 12.528 -22.547 1.00 82.75 173 SER A C 1
ATOM 1401 O O . SER A 1 173 ? 11.669 13.580 -22.433 1.00 82.75 173 SER A O 1
ATOM 1403 N N . ILE A 1 174 ? 13.601 12.452 -22.321 1.00 84.94 174 ILE A N 1
ATOM 1404 C CA . ILE A 1 174 ? 14.408 13.563 -21.791 1.00 84.94 174 ILE A CA 1
ATOM 1405 C C . ILE A 1 174 ? 15.455 14.082 -22.785 1.00 84.94 174 ILE A C 1
ATOM 1407 O O . ILE A 1 174 ? 16.191 15.018 -22.474 1.00 84.94 174 ILE A O 1
ATOM 1411 N N . ALA A 1 175 ? 15.556 13.451 -23.954 1.00 82.94 175 ALA A N 1
ATOM 1412 C CA . ALA A 1 175 ? 16.507 13.817 -24.990 1.00 82.94 175 ALA A CA 1
ATOM 1413 C C . ALA A 1 175 ? 16.002 15.004 -25.826 1.00 82.94 175 ALA A C 1
ATOM 1415 O O . ALA A 1 175 ? 14.801 15.191 -26.026 1.00 82.94 175 ALA A O 1
ATOM 1416 N N . LYS A 1 176 ? 16.937 15.790 -26.367 1.00 79.69 176 LYS A N 1
ATOM 1417 C CA . LYS A 1 176 ? 16.646 16.819 -27.371 1.00 79.69 176 LYS A CA 1
ATOM 1418 C C . LYS A 1 176 ? 16.042 16.154 -28.626 1.00 79.69 176 LYS A C 1
ATOM 1420 O O . LYS A 1 176 ? 16.482 15.060 -28.987 1.00 79.69 176 LYS A O 1
ATOM 1425 N N . PRO A 1 177 ? 15.118 16.815 -29.356 1.00 68.31 177 PRO A N 1
ATOM 1426 C CA . PRO A 1 177 ? 14.318 16.209 -30.439 1.00 68.31 177 PRO A CA 1
ATOM 1427 C C . PRO A 1 177 ? 15.104 15.522 -31.568 1.00 68.31 177 PRO A C 1
ATOM 1429 O O . PRO A 1 177 ? 14.550 14.735 -32.327 1.00 68.31 177 PRO A O 1
ATOM 1432 N N . ILE A 1 178 ? 16.391 15.838 -31.702 1.00 61.91 178 ILE A N 1
ATOM 1433 C CA . ILE A 1 178 ? 17.257 15.405 -32.801 1.00 61.91 178 ILE A CA 1
ATOM 1434 C C . ILE A 1 178 ? 17.903 14.027 -32.515 1.00 61.91 178 ILE A C 1
ATOM 1436 O O . ILE A 1 178 ? 18.433 13.400 -33.429 1.00 61.91 178 ILE A O 1
ATOM 1440 N N . LEU A 1 179 ? 17.851 13.512 -31.276 1.00 60.09 179 LEU A N 1
ATOM 1441 C CA . LEU A 1 179 ? 18.600 12.317 -30.847 1.00 60.09 179 LEU A CA 1
ATOM 1442 C C . LEU A 1 179 ? 17.716 11.327 -30.065 1.00 60.09 179 LEU A C 1
ATOM 1444 O O . LEU A 1 179 ? 17.828 11.194 -28.850 1.00 60.09 179 LEU A O 1
ATOM 1448 N N . ALA A 1 180 ? 16.843 10.607 -30.778 1.00 58.38 180 ALA A N 1
ATOM 1449 C CA . ALA A 1 180 ? 15.841 9.721 -30.173 1.00 58.38 180 ALA A CA 1
ATOM 1450 C C . ALA A 1 180 ? 16.394 8.402 -29.587 1.00 58.38 180 ALA A C 1
ATOM 1452 O O . ALA A 1 180 ? 15.766 7.822 -28.719 1.00 58.38 180 ALA A O 1
ATOM 1453 N N . ASN A 1 181 ? 17.580 7.922 -29.970 1.00 69.06 181 ASN A N 1
ATOM 1454 C CA . ASN A 1 181 ? 18.027 6.566 -29.594 1.00 69.06 181 ASN A CA 1
ATOM 1455 C C . ASN A 1 181 ? 19.023 6.541 -28.419 1.00 69.06 181 ASN A C 1
ATOM 1457 O O . ASN A 1 181 ? 20.033 5.834 -28.467 1.00 69.06 181 ASN A O 1
ATOM 1461 N N . LEU A 1 182 ? 18.784 7.338 -27.373 1.00 81.94 182 LEU A N 1
ATOM 1462 C CA . LEU A 1 182 ? 19.646 7.346 -26.189 1.00 81.94 182 LEU A CA 1
ATOM 1463 C C . LEU A 1 182 ? 19.229 6.243 -25.208 1.00 81.94 182 LEU A C 1
ATOM 1465 O O . LEU A 1 182 ? 18.119 6.263 -24.679 1.00 81.94 182 LEU A O 1
ATOM 1469 N N . VAL A 1 183 ? 20.143 5.307 -24.941 1.00 87.56 183 VAL A N 1
ATOM 1470 C CA . VAL A 1 183 ? 19.926 4.189 -24.013 1.00 87.56 183 VAL A CA 1
ATOM 1471 C C . VAL A 1 183 ? 21.019 4.103 -22.954 1.00 87.56 183 VAL A C 1
ATOM 1473 O O . VAL A 1 183 ? 22.192 4.371 -23.229 1.00 87.56 183 VAL A O 1
ATOM 1476 N N . ILE A 1 184 ? 20.639 3.692 -21.744 1.00 88.31 184 ILE A N 1
ATOM 1477 C CA . ILE A 1 184 ? 21.562 3.418 -20.638 1.00 88.31 184 ILE A CA 1
ATOM 1478 C C . ILE A 1 184 ? 21.401 1.967 -20.197 1.00 88.31 184 ILE A C 1
ATOM 1480 O O . ILE A 1 184 ? 20.304 1.517 -19.866 1.00 88.31 184 ILE A O 1
ATOM 1484 N N . SER A 1 185 ? 22.517 1.239 -20.149 1.00 88.81 185 SER A N 1
ATOM 1485 C CA . SER A 1 185 ? 22.548 -0.087 -19.536 1.00 88.81 185 SER A CA 1
ATOM 1486 C C . SER A 1 185 ? 22.635 0.040 -18.005 1.00 88.81 185 SER A C 1
ATOM 1488 O O . SER A 1 185 ? 23.466 0.805 -17.509 1.00 88.81 185 SER A O 1
ATOM 1490 N N . PRO A 1 186 ? 21.849 -0.737 -17.236 1.00 88.12 186 PRO A N 1
ATOM 1491 C CA . PRO A 1 186 ? 21.876 -0.722 -15.770 1.00 88.12 186 PRO A CA 1
ATOM 1492 C C . PRO A 1 186 ? 23.240 -1.075 -15.163 1.00 88.12 186 PRO A C 1
ATOM 1494 O O . PRO A 1 186 ? 23.482 -0.791 -13.996 1.00 88.12 186 PRO A O 1
ATOM 1497 N N . MET A 1 187 ? 24.125 -1.713 -15.936 1.00 84.25 187 MET A N 1
ATOM 1498 C CA . MET A 1 187 ? 25.444 -2.171 -15.480 1.00 84.25 187 MET A CA 1
ATOM 1499 C C . MET A 1 187 ? 26.542 -1.107 -15.608 1.00 84.25 187 MET A C 1
ATOM 1501 O O . MET A 1 187 ? 27.676 -1.341 -15.179 1.00 84.25 187 MET A O 1
ATOM 1505 N N . VAL A 1 188 ? 26.224 0.039 -16.214 1.00 82.12 188 VAL A N 1
ATOM 1506 C CA . VAL A 1 188 ? 27.169 1.132 -16.454 1.00 82.12 188 VAL A CA 1
ATOM 1507 C C . VAL A 1 188 ? 27.517 1.843 -15.144 1.00 82.12 188 VAL A C 1
ATOM 1509 O O . VAL A 1 188 ? 26.700 1.956 -14.234 1.00 82.12 188 VAL A O 1
ATOM 1512 N N . SER A 1 189 ? 28.758 2.321 -15.038 1.00 75.50 189 SER A N 1
ATOM 1513 C CA . SER A 1 189 ? 29.179 3.169 -13.922 1.00 75.50 189 SER A CA 1
ATOM 1514 C C . SER A 1 189 ? 28.689 4.604 -14.118 1.00 75.50 189 SER A C 1
ATOM 1516 O O . SER A 1 189 ? 28.790 5.146 -15.213 1.00 75.50 189 SER A O 1
ATOM 1518 N N . ALA A 1 190 ? 28.260 5.268 -13.042 1.00 69.94 190 ALA A N 1
ATOM 1519 C CA . ALA A 1 190 ? 27.907 6.692 -13.078 1.00 69.94 190 ALA A CA 1
ATOM 1520 C C . ALA A 1 190 ? 29.052 7.605 -13.567 1.00 69.94 190 ALA A C 1
ATOM 1522 O O . ALA A 1 190 ? 28.787 8.698 -14.050 1.00 69.94 190 ALA A O 1
ATOM 1523 N N . ASN A 1 191 ? 30.303 7.134 -13.489 1.00 71.88 191 ASN A N 1
ATOM 1524 C CA . ASN A 1 191 ? 31.495 7.867 -13.928 1.00 71.88 191 ASN A CA 1
ATOM 1525 C C . ASN A 1 191 ? 31.997 7.423 -15.315 1.00 71.88 191 ASN A C 1
ATOM 1527 O O . ASN A 1 191 ? 33.144 7.685 -15.672 1.00 71.88 191 ASN A O 1
ATOM 1531 N N . ASP A 1 192 ? 31.188 6.690 -16.082 1.00 79.50 192 ASP A N 1
ATOM 1532 C CA . ASP A 1 192 ? 31.548 6.301 -17.442 1.00 79.50 192 ASP A CA 1
ATOM 1533 C C . ASP A 1 192 ? 31.562 7.539 -18.358 1.00 79.50 192 ASP A C 1
ATOM 1535 O O . ASP A 1 192 ? 30.532 8.181 -18.596 1.00 79.50 192 ASP A O 1
ATOM 1539 N N . MET A 1 193 ? 32.747 7.877 -18.873 1.00 74.69 193 MET A N 1
ATOM 1540 C CA . MET A 1 193 ? 32.966 9.035 -19.746 1.00 74.69 193 MET A CA 1
ATOM 1541 C C . MET A 1 193 ? 32.143 8.957 -21.039 1.00 74.69 193 MET A C 1
ATOM 1543 O O . MET A 1 193 ? 31.661 9.979 -21.521 1.00 74.69 193 MET A O 1
ATOM 1547 N N . GLY A 1 194 ? 31.924 7.755 -21.584 1.00 77.75 194 GLY A N 1
ATOM 1548 C CA . GLY A 1 194 ? 31.184 7.569 -22.831 1.00 77.75 194 GLY A CA 1
ATOM 1549 C C . GLY A 1 194 ? 29.687 7.840 -22.683 1.00 77.75 194 GLY A C 1
ATOM 1550 O O . GLY A 1 194 ? 29.061 8.360 -23.607 1.00 77.75 194 GLY A O 1
ATOM 1551 N N . VAL A 1 195 ? 29.107 7.519 -21.523 1.00 79.62 195 VAL A N 1
ATOM 1552 C CA . VAL A 1 195 ? 27.706 7.855 -21.209 1.00 79.62 195 VAL A CA 1
ATOM 1553 C C . VAL A 1 195 ? 27.571 9.320 -20.812 1.00 79.62 195 VAL A C 1
ATOM 1555 O O . VAL A 1 195 ? 26.637 9.986 -21.254 1.00 79.62 195 VAL A O 1
ATOM 1558 N N . THR A 1 196 ? 28.541 9.843 -20.066 1.00 79.56 196 THR A N 1
ATOM 1559 C CA . THR A 1 196 ? 28.581 11.243 -19.631 1.00 79.56 196 THR A CA 1
ATOM 1560 C C . THR A 1 196 ? 28.565 12.211 -20.816 1.00 79.56 196 THR A C 1
ATOM 1562 O O . THR A 1 196 ? 27.659 13.036 -20.917 1.00 79.56 196 THR A O 1
ATOM 1565 N N . SER A 1 197 ? 29.479 12.053 -21.780 1.00 79.94 197 SER A N 1
ATOM 1566 C CA . SER A 1 197 ? 29.538 12.942 -22.951 1.00 79.94 197 SER A CA 1
ATOM 1567 C C . SER A 1 197 ? 28.300 12.837 -23.852 1.00 79.94 197 SER A C 1
ATOM 1569 O O . SER A 1 197 ? 27.913 13.807 -24.509 1.00 79.94 197 SER A O 1
ATOM 1571 N N . LYS A 1 198 ? 27.639 11.671 -23.880 1.00 82.06 198 LYS A N 1
ATOM 1572 C CA . LYS A 1 198 ? 26.364 11.497 -24.592 1.00 82.06 198 LYS A CA 1
ATOM 1573 C C . LYS A 1 198 ? 25.227 12.220 -23.878 1.00 82.06 198 LYS A C 1
ATOM 1575 O O . LYS A 1 198 ? 24.428 12.866 -24.544 1.00 82.06 198 LYS A O 1
ATOM 1580 N N . LEU A 1 199 ? 25.149 12.151 -22.551 1.00 84.62 199 LEU A N 1
ATOM 1581 C CA . LEU A 1 199 ? 24.097 12.833 -21.793 1.00 84.62 199 LEU A CA 1
ATOM 1582 C C . LEU A 1 199 ? 24.240 14.351 -21.883 1.00 84.62 199 LEU A C 1
ATOM 1584 O O . LEU A 1 199 ? 23.248 15.034 -22.125 1.00 84.62 199 LEU A O 1
ATOM 1588 N N . GLU A 1 200 ? 25.464 14.860 -21.779 1.00 84.50 200 GLU A N 1
ATOM 1589 C CA . GLU A 1 200 ? 25.763 16.291 -21.884 1.00 84.50 200 GLU A CA 1
ATOM 1590 C C . GLU A 1 200 ? 25.380 16.869 -23.260 1.00 84.50 200 GLU A C 1
ATOM 1592 O O . GLU A 1 200 ? 24.785 17.941 -23.360 1.00 84.50 200 GLU A O 1
ATOM 1597 N N . SER A 1 201 ? 25.639 16.129 -24.342 1.00 82.12 201 SER A N 1
ATOM 1598 C CA . SER A 1 201 ? 25.255 16.564 -25.693 1.00 82.12 201 SER A CA 1
ATOM 1599 C C . SER A 1 201 ? 23.757 16.388 -25.976 1.00 82.12 201 SER A C 1
ATOM 1601 O O . SER A 1 201 ? 23.134 17.267 -26.584 1.00 82.12 201 SER A O 1
ATOM 1603 N N . CYS A 1 202 ? 23.150 15.290 -25.512 1.00 84.19 202 CYS A N 1
ATOM 1604 C CA . CYS A 1 202 ? 21.770 14.929 -25.851 1.00 84.19 202 CYS A CA 1
ATOM 1605 C C . CYS A 1 202 ? 20.701 15.521 -24.924 1.00 84.19 202 CYS A C 1
ATOM 1607 O O . CYS A 1 202 ? 19.536 15.523 -25.312 1.00 84.19 202 CYS A O 1
ATOM 1609 N N . THR A 1 203 ? 21.045 15.992 -23.724 1.00 86.94 203 THR A N 1
ATOM 1610 C CA . THR A 1 203 ? 20.068 16.449 -22.716 1.00 86.94 203 THR A CA 1
ATOM 1611 C C . THR A 1 203 ? 20.312 17.902 -22.296 1.00 86.94 203 THR A C 1
ATOM 1613 O O . THR A 1 203 ? 21.257 18.548 -22.752 1.00 86.94 203 THR A O 1
ATOM 1616 N N . GLU A 1 204 ? 19.413 18.445 -21.476 1.00 86.75 204 GLU A N 1
ATOM 1617 C CA . GLU A 1 204 ? 19.544 19.767 -20.838 1.00 86.75 204 GLU A CA 1
ATOM 1618 C C . GLU A 1 204 ? 20.058 19.667 -19.391 1.00 86.75 204 GLU A C 1
ATOM 1620 O O . GLU A 1 204 ? 20.020 20.643 -18.648 1.00 86.75 204 GLU A O 1
ATOM 1625 N N . LEU A 1 205 ? 20.494 18.474 -18.970 1.00 89.06 205 LEU A N 1
ATOM 1626 C CA . LEU A 1 205 ? 20.949 18.216 -17.608 1.00 89.06 205 LEU A CA 1
ATOM 1627 C C . LEU A 1 205 ? 22.375 18.729 -17.407 1.00 89.06 205 LEU A C 1
ATOM 1629 O O . LEU A 1 205 ? 23.256 18.474 -18.229 1.00 89.06 205 LEU A O 1
ATOM 1633 N N . ASP A 1 206 ? 22.610 19.388 -16.276 1.00 89.44 206 ASP A N 1
ATOM 1634 C CA . ASP A 1 206 ? 23.960 19.758 -15.853 1.00 89.44 206 ASP A CA 1
ATOM 1635 C C . ASP A 1 206 ? 24.764 18.542 -15.330 1.00 89.44 206 ASP A C 1
ATOM 1637 O O . ASP A 1 206 ? 24.190 17.469 -15.086 1.00 89.44 206 ASP A O 1
ATOM 1641 N N . PRO A 1 207 ? 26.091 18.688 -15.123 1.00 88.31 207 PRO A N 1
ATOM 1642 C CA . PRO A 1 207 ? 26.951 17.617 -14.628 1.00 88.31 207 PRO A CA 1
ATOM 1643 C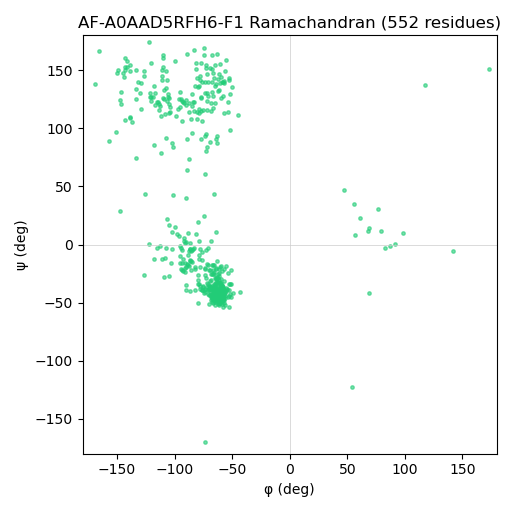 C . PRO A 1 207 ? 26.504 16.900 -13.360 1.00 88.31 207 PRO A C 1
ATOM 1645 O O . PRO A 1 207 ? 26.578 15.671 -13.297 1.00 88.31 207 PRO A O 1
ATOM 1648 N N . GLY A 1 208 ? 26.015 17.630 -12.359 1.00 88.06 208 GLY A N 1
ATOM 1649 C CA . GLY A 1 208 ? 25.523 17.014 -11.129 1.00 88.06 208 GLY A CA 1
ATOM 1650 C C . GLY A 1 208 ? 24.220 16.254 -11.370 1.00 88.06 208 GLY A C 1
ATOM 1651 O O . GLY A 1 208 ? 24.032 15.147 -10.857 1.00 88.06 208 GLY A O 1
ATOM 1652 N N . GLN A 1 209 ? 23.340 16.813 -12.201 1.00 91.00 209 GLN A N 1
ATOM 1653 C CA . GLN A 1 209 ? 22.041 16.226 -12.511 1.00 91.00 209 GLN A CA 1
ATOM 1654 C C . GLN A 1 209 ? 22.149 14.915 -13.291 1.00 91.00 209 GLN A C 1
ATOM 1656 O O . GLN A 1 209 ? 21.544 13.922 -12.875 1.00 91.00 209 GLN A O 1
ATOM 1661 N N . TYR A 1 210 ? 22.919 14.854 -14.386 1.00 89.31 210 TYR A N 1
ATOM 1662 C CA . TYR A 1 210 ? 23.023 13.596 -15.135 1.00 89.31 210 TYR A CA 1
ATOM 1663 C C . TYR A 1 210 ? 23.788 12.521 -14.347 1.00 89.31 210 TYR A C 1
ATOM 1665 O O . TYR A 1 210 ? 23.441 11.345 -14.446 1.00 89.31 210 TYR A O 1
ATOM 1673 N N . GLN A 1 211 ? 24.768 12.889 -13.508 1.00 89.38 211 GLN A N 1
ATOM 1674 C CA . GLN A 1 211 ? 25.436 11.935 -12.610 1.00 89.38 211 GLN A CA 1
ATOM 1675 C C . GLN A 1 211 ? 24.451 11.358 -11.588 1.00 89.38 211 GLN A C 1
ATOM 1677 O O . GLN A 1 211 ? 24.403 10.139 -11.391 1.00 89.38 211 GLN A O 1
ATOM 1682 N N . GLY A 1 212 ? 23.627 12.218 -10.980 1.00 91.44 212 GLY A N 1
ATOM 1683 C CA . GLY A 1 212 ? 22.550 11.810 -10.079 1.00 91.44 212 GLY A CA 1
ATOM 1684 C C . GLY A 1 212 ? 21.536 10.894 -10.767 1.00 91.44 212 GLY A C 1
ATOM 1685 O O . GLY A 1 212 ? 21.162 9.864 -10.205 1.00 91.44 212 GLY A O 1
ATOM 1686 N N . LEU A 1 213 ? 21.154 11.213 -12.009 1.00 92.44 213 LEU A N 1
ATOM 1687 C CA . LEU A 1 213 ? 20.247 10.395 -12.814 1.00 92.44 213 LEU A CA 1
ATOM 1688 C C . LEU A 1 213 ? 20.818 8.998 -13.079 1.00 92.44 213 LEU A C 1
ATOM 1690 O O . LEU A 1 213 ? 20.152 7.998 -12.811 1.00 92.44 213 LEU A O 1
ATOM 1694 N N . VAL A 1 214 ? 22.056 8.910 -13.580 1.00 91.69 214 VAL A N 1
ATOM 1695 C CA . VAL A 1 214 ? 22.701 7.619 -13.864 1.00 91.69 214 VAL A CA 1
ATOM 1696 C C . VAL A 1 214 ? 22.841 6.811 -12.578 1.00 91.69 214 VAL A C 1
ATOM 1698 O O . VAL A 1 214 ? 22.543 5.617 -12.573 1.00 91.69 214 VAL A O 1
ATOM 1701 N N . ALA A 1 215 ? 23.226 7.443 -11.466 1.00 91.75 215 ALA A N 1
ATOM 1702 C CA . ALA A 1 215 ? 23.282 6.776 -10.170 1.00 91.75 215 ALA A CA 1
ATOM 1703 C C . ALA A 1 215 ? 21.906 6.241 -9.732 1.00 91.75 215 ALA A C 1
ATOM 1705 O O . ALA A 1 215 ? 21.829 5.110 -9.262 1.00 91.75 215 ALA A O 1
ATOM 1706 N N . ALA A 1 216 ? 20.816 6.992 -9.917 1.00 93.50 216 ALA A N 1
ATOM 1707 C CA . ALA A 1 216 ? 19.461 6.535 -9.591 1.00 93.50 216 ALA A CA 1
ATOM 1708 C C . ALA A 1 216 ? 18.989 5.349 -10.451 1.00 93.50 216 ALA A C 1
ATOM 1710 O O . ALA A 1 216 ? 18.276 4.482 -9.954 1.00 93.50 216 ALA A O 1
ATOM 1711 N N . LEU A 1 217 ? 19.399 5.284 -11.721 1.00 92.94 217 LEU A N 1
ATOM 1712 C CA . LEU A 1 217 ? 19.034 4.193 -12.634 1.00 92.94 217 LEU A CA 1
ATOM 1713 C C . LEU A 1 217 ? 19.882 2.924 -12.428 1.00 92.94 217 LEU A C 1
ATOM 1715 O O . LEU A 1 217 ? 19.410 1.810 -12.652 1.00 92.94 217 LEU A O 1
ATOM 1719 N N . THR A 1 218 ? 21.139 3.074 -12.003 1.00 92.12 218 THR A N 1
ATOM 1720 C CA . THR A 1 218 ? 22.133 1.978 -11.948 1.00 92.12 218 THR A CA 1
ATOM 1721 C C . THR A 1 218 ? 22.364 1.410 -10.550 1.00 92.12 218 THR A C 1
ATOM 1723 O O . THR A 1 218 ? 23.104 0.438 -10.401 1.00 92.12 218 THR A O 1
ATOM 1726 N N . ARG A 1 219 ? 21.738 1.976 -9.511 1.00 91.12 219 ARG A N 1
ATOM 1727 C CA . ARG A 1 219 ? 21.901 1.549 -8.114 1.00 91.12 219 ARG A CA 1
ATOM 1728 C C . ARG A 1 219 ? 20.547 1.321 -7.454 1.00 91.12 219 ARG A C 1
ATOM 1730 O O . ARG A 1 219 ? 19.620 2.099 -7.638 1.00 91.12 219 ARG A O 1
ATOM 1737 N N . GLU A 1 220 ? 20.433 0.264 -6.657 1.00 90.19 220 GLU A N 1
ATOM 1738 C CA . GLU A 1 220 ? 19.194 -0.059 -5.936 1.00 90.19 220 GLU A CA 1
ATOM 1739 C C . GLU A 1 220 ? 18.832 0.948 -4.831 1.00 90.19 220 GLU A C 1
ATOM 1741 O O . GLU A 1 220 ? 17.682 0.978 -4.396 1.00 90.19 220 GLU A O 1
ATOM 1746 N N . PHE A 1 221 ? 19.789 1.767 -4.385 1.00 90.38 221 PHE A N 1
ATOM 1747 C CA . PHE A 1 221 ? 19.592 2.849 -3.425 1.00 90.38 221 PHE A CA 1
ATOM 1748 C C . PHE A 1 221 ? 20.530 4.029 -3.731 1.00 90.38 221 PHE A C 1
ATOM 1750 O O . PHE A 1 221 ? 21.751 3.904 -3.709 1.00 90.38 221 PHE A O 1
ATOM 1757 N N . THR A 1 222 ? 19.976 5.212 -3.975 1.00 90.56 222 THR A N 1
ATOM 1758 C CA . THR A 1 222 ? 20.782 6.396 -4.301 1.00 90.56 222 THR A CA 1
ATOM 1759 C C . THR A 1 222 ? 20.363 7.567 -3.437 1.00 90.56 222 THR A C 1
ATOM 1761 O O . THR A 1 222 ? 19.182 7.894 -3.356 1.00 90.56 222 THR A O 1
ATOM 1764 N N . LEU A 1 223 ? 21.351 8.212 -2.819 1.00 90.88 223 LEU A N 1
ATOM 1765 C CA . LEU A 1 223 ? 21.192 9.512 -2.186 1.00 90.88 223 LEU A CA 1
ATOM 1766 C C . LEU A 1 223 ? 21.674 10.579 -3.169 1.00 90.88 223 LEU A C 1
ATOM 1768 O O . LEU A 1 223 ? 22.849 10.595 -3.534 1.00 90.88 223 LEU A O 1
ATOM 1772 N N . ILE A 1 224 ? 20.761 11.443 -3.601 1.00 91.00 224 ILE A N 1
ATOM 1773 C CA . ILE A 1 224 ? 21.074 12.613 -4.421 1.00 91.00 224 ILE A CA 1
ATOM 1774 C C . ILE A 1 224 ? 20.953 13.829 -3.515 1.00 91.00 224 ILE A C 1
ATOM 1776 O O . ILE A 1 224 ? 19.930 14.004 -2.858 1.00 91.00 224 ILE A O 1
ATOM 1780 N N . GLN A 1 225 ? 22.003 14.641 -3.471 1.00 90.25 225 GLN A N 1
ATOM 1781 C CA . GLN A 1 225 ? 22.029 15.883 -2.714 1.00 90.25 225 GLN A CA 1
ATOM 1782 C C . GLN A 1 225 ? 22.106 17.054 -3.691 1.00 90.25 225 GLN A C 1
ATOM 1784 O O . GLN A 1 225 ? 23.085 17.173 -4.427 1.00 90.25 225 GLN A O 1
ATOM 1789 N N . GLY A 1 226 ? 21.106 17.929 -3.67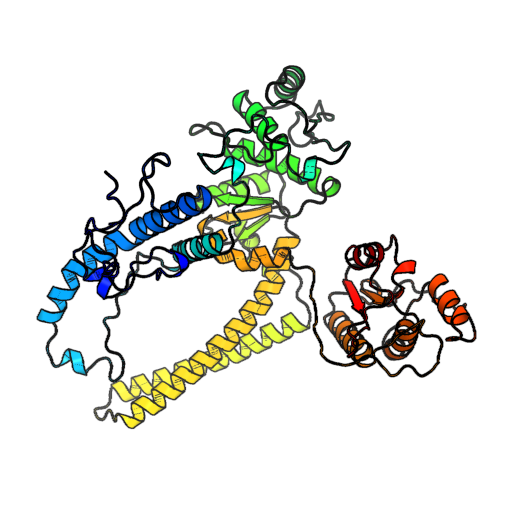2 1.00 85.75 226 GLY A N 1
ATOM 1790 C CA . GLY A 1 226 ? 21.087 19.183 -4.409 1.00 85.75 226 GLY A CA 1
ATOM 1791 C C . GLY A 1 226 ? 20.944 20.379 -3.460 1.00 85.75 226 GLY A C 1
ATOM 1792 O O . GLY A 1 226 ? 19.991 20.475 -2.690 1.00 85.75 226 GLY A O 1
ATOM 1793 N N . PRO A 1 227 ? 21.874 21.346 -3.482 1.00 84.12 227 PRO A N 1
ATOM 1794 C CA . PRO A 1 227 ? 21.669 22.630 -2.819 1.00 84.12 227 PRO A CA 1
ATOM 1795 C C . PRO A 1 227 ? 20.376 23.333 -3.287 1.00 84.12 227 PRO A C 1
ATOM 1797 O O . PRO A 1 227 ? 19.892 23.069 -4.395 1.00 84.12 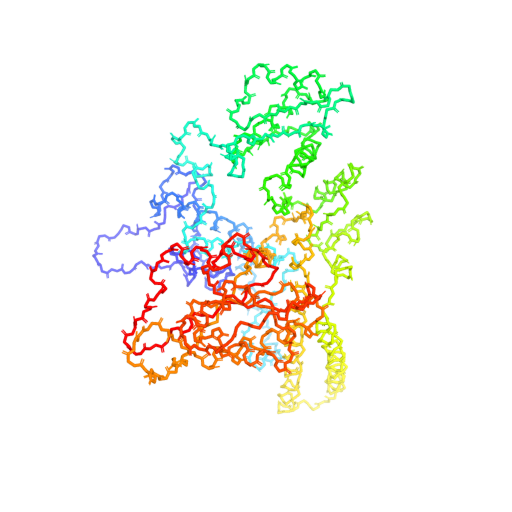227 PRO A O 1
ATOM 1800 N N . PRO A 1 228 ? 19.822 24.273 -2.499 1.00 82.31 228 PRO A N 1
ATOM 1801 C CA . PRO A 1 228 ? 18.631 25.021 -2.894 1.00 82.31 228 PRO A CA 1
ATOM 1802 C C . PRO A 1 228 ? 18.782 25.652 -4.285 1.00 82.31 228 PRO A C 1
ATOM 1804 O O . PRO A 1 228 ? 19.778 26.313 -4.569 1.00 82.31 228 PRO A O 1
ATOM 1807 N N . GLY A 1 229 ? 17.791 25.441 -5.156 1.00 80.38 229 GLY A N 1
ATOM 1808 C CA . GLY A 1 229 ? 17.779 25.994 -6.517 1.00 80.38 229 GLY A CA 1
ATOM 1809 C C . GLY A 1 229 ? 18.490 25.157 -7.589 1.00 80.38 229 GLY A C 1
ATOM 1810 O O . GLY A 1 229 ? 18.417 25.518 -8.757 1.00 80.38 229 GLY A O 1
ATOM 1811 N N . THR A 1 230 ? 19.098 24.014 -7.251 1.00 81.69 230 THR A N 1
ATOM 1812 C CA . THR A 1 230 ? 19.815 23.143 -8.219 1.00 81.69 230 THR A CA 1
ATOM 1813 C C . THR A 1 230 ? 18.920 22.202 -9.036 1.00 81.69 230 THR A C 1
ATOM 1815 O O . THR A 1 230 ? 19.396 21.332 -9.762 1.00 81.69 230 THR A O 1
ATOM 1818 N N . GLY A 1 231 ? 17.599 22.377 -8.951 1.00 84.19 231 GLY A N 1
ATOM 1819 C CA . GLY A 1 231 ? 16.657 21.628 -9.780 1.00 84.19 231 GLY A CA 1
ATOM 1820 C C . GLY A 1 231 ? 16.420 20.183 -9.334 1.00 84.19 231 GLY A C 1
ATOM 1821 O O . GLY A 1 231 ? 16.084 19.353 -10.170 1.00 84.19 231 GLY A O 1
ATOM 1822 N N . GLU A 1 232 ? 16.514 19.861 -8.040 1.00 86.56 232 GLU A N 1
ATOM 1823 C CA . GLU A 1 232 ? 16.209 18.511 -7.520 1.00 86.56 232 GLU A CA 1
ATOM 1824 C C . GLU A 1 232 ? 14.838 17.988 -7.985 1.00 86.56 232 GLU A C 1
ATOM 1826 O O . GLU A 1 232 ? 14.717 16.860 -8.463 1.00 86.56 232 GLU A O 1
ATOM 1831 N N . SER A 1 233 ? 13.799 18.830 -7.915 1.00 87.25 233 SER A N 1
ATOM 1832 C CA . SER A 1 233 ? 12.460 18.474 -8.402 1.00 87.25 233 SER A CA 1
ATOM 1833 C C . SER A 1 233 ? 12.434 18.263 -9.916 1.00 87.25 233 SER A C 1
ATOM 1835 O O . SER A 1 233 ? 11.715 17.395 -10.398 1.00 87.25 233 SER A O 1
ATOM 1837 N N . TYR A 1 234 ? 13.224 19.032 -10.671 1.00 91.12 234 TYR A N 1
ATOM 1838 C CA . TYR A 1 234 ? 13.343 18.868 -12.120 1.00 91.12 234 TYR A CA 1
ATOM 1839 C C . TYR A 1 234 ? 13.996 17.525 -12.466 1.00 91.12 234 TYR A C 1
ATOM 1841 O O . TYR A 1 234 ? 13.436 16.756 -13.245 1.00 91.12 234 TYR A O 1
ATOM 1849 N N . LEU A 1 235 ? 15.112 17.192 -11.813 1.00 93.19 235 LEU A N 1
ATOM 1850 C CA . LEU A 1 235 ? 15.780 15.899 -11.957 1.00 93.19 235 LEU A CA 1
ATOM 1851 C C . LEU A 1 235 ? 14.851 14.731 -11.592 1.00 93.19 235 LEU A C 1
ATOM 1853 O O . LEU A 1 235 ? 14.777 13.746 -12.326 1.00 93.19 235 LEU A O 1
ATOM 1857 N N . GLY A 1 236 ? 14.103 14.852 -10.491 1.00 94.12 236 GLY A N 1
ATOM 1858 C CA . GLY A 1 236 ? 13.124 13.847 -10.081 1.00 94.12 236 GLY A CA 1
ATOM 1859 C C . GLY A 1 236 ? 12.030 13.624 -11.130 1.00 94.12 236 GLY A C 1
ATOM 1860 O O . GLY A 1 236 ? 11.692 12.477 -11.418 1.00 94.12 236 GLY A O 1
ATOM 1861 N N . VAL A 1 237 ? 11.514 14.693 -11.747 1.00 94.56 237 VAL A N 1
ATOM 1862 C CA . VAL A 1 237 ? 10.549 14.595 -12.856 1.00 94.56 237 VAL A CA 1
ATOM 1863 C C . VAL A 1 237 ? 11.156 13.835 -14.038 1.00 94.56 237 VAL A C 1
ATOM 1865 O O . VAL A 1 237 ? 10.517 12.925 -14.566 1.00 94.56 237 VAL A O 1
ATOM 1868 N N . GLN A 1 238 ? 12.403 14.133 -14.419 1.00 93.56 238 GLN A N 1
ATOM 1869 C CA . GLN A 1 238 ? 13.080 13.417 -15.508 1.00 93.56 238 GLN A CA 1
ATOM 1870 C C . GLN A 1 238 ? 13.273 11.925 -15.200 1.00 93.56 238 GLN A C 1
ATOM 1872 O O . GLN A 1 238 ? 13.015 11.080 -16.059 1.00 93.56 238 GLN A O 1
ATOM 1877 N N . LEU A 1 239 ? 13.649 11.589 -13.962 1.00 94.56 239 LEU A N 1
ATOM 1878 C CA . LEU A 1 239 ? 13.763 10.202 -13.512 1.00 94.56 239 LEU A CA 1
ATOM 1879 C C . LEU A 1 239 ? 12.420 9.465 -13.615 1.00 94.56 239 LEU A C 1
ATOM 1881 O O . LEU A 1 239 ? 12.361 8.377 -14.185 1.00 94.56 239 LEU A O 1
ATOM 1885 N N . VAL A 1 240 ? 11.332 10.062 -13.115 1.00 95.31 240 VAL A N 1
ATOM 1886 C CA . VAL A 1 240 ? 9.989 9.460 -13.183 1.00 95.31 240 VAL A CA 1
ATOM 1887 C C . VAL A 1 240 ? 9.578 9.203 -14.633 1.00 95.31 240 VAL A C 1
ATOM 1889 O O . VAL A 1 240 ? 9.070 8.125 -14.929 1.00 95.31 240 VAL A O 1
ATOM 1892 N N . ARG A 1 241 ? 9.852 10.129 -15.561 1.00 93.56 241 ARG A N 1
ATOM 1893 C CA . ARG A 1 241 ? 9.531 9.951 -16.990 1.00 93.56 241 ARG A CA 1
ATOM 1894 C C . ARG A 1 241 ? 10.235 8.733 -17.600 1.00 93.56 241 ARG A C 1
ATOM 1896 O O . ARG A 1 241 ? 9.588 7.946 -18.290 1.00 93.56 241 ARG A O 1
ATOM 1903 N N . ILE A 1 242 ? 11.516 8.530 -17.287 1.00 93.06 242 ILE A N 1
ATOM 1904 C CA . ILE A 1 242 ? 12.286 7.362 -17.754 1.00 93.06 242 ILE A CA 1
ATOM 1905 C C . ILE A 1 242 ? 11.729 6.060 -17.162 1.00 93.06 242 ILE A C 1
ATOM 1907 O O . ILE A 1 242 ? 11.569 5.059 -17.868 1.00 93.06 242 ILE A O 1
ATOM 1911 N N . LEU A 1 243 ? 11.395 6.062 -15.869 1.00 93.62 243 LEU A N 1
ATOM 1912 C CA . LEU A 1 243 ? 10.836 4.885 -15.201 1.00 93.62 243 LEU A CA 1
ATOM 1913 C C . LEU A 1 243 ? 9.444 4.527 -15.738 1.00 93.62 243 LEU A C 1
ATOM 1915 O O . LEU A 1 243 ? 9.169 3.350 -15.966 1.00 93.62 243 LEU A O 1
ATOM 1919 N N . LEU A 1 244 ? 8.595 5.522 -16.016 1.00 93.31 244 LEU A N 1
ATOM 1920 C CA . LEU A 1 244 ? 7.281 5.309 -16.631 1.00 93.31 244 LEU A CA 1
ATOM 1921 C C . LEU A 1 244 ? 7.398 4.747 -18.050 1.00 93.31 244 LEU A C 1
ATOM 1923 O O . LEU A 1 244 ? 6.668 3.820 -18.396 1.00 93.31 244 LEU A O 1
ATOM 1927 N N . ARG A 1 245 ? 8.360 5.224 -18.850 1.00 91.12 245 ARG A N 1
ATOM 1928 C CA . ARG A 1 245 ? 8.643 4.655 -20.179 1.00 91.12 245 ARG A CA 1
ATOM 1929 C C . ARG A 1 245 ? 9.037 3.177 -20.108 1.00 91.12 245 ARG A C 1
ATOM 1931 O O . ARG A 1 245 ? 8.698 2.416 -21.014 1.00 91.12 245 ARG A O 1
ATOM 1938 N N . SER A 1 246 ? 9.715 2.795 -19.026 1.00 90.19 246 SER A N 1
ATOM 1939 C CA . SER A 1 246 ? 10.197 1.435 -18.762 1.00 90.19 246 SER A CA 1
ATOM 1940 C C . SER A 1 246 ? 9.152 0.542 -18.070 1.00 90.19 246 SER A C 1
ATOM 1942 O O . SER A 1 246 ? 9.404 -0.644 -17.858 1.00 90.19 246 SER A O 1
ATOM 1944 N N . LYS A 1 247 ? 7.975 1.081 -17.707 1.00 88.50 247 LYS A N 1
ATOM 1945 C CA . LYS A 1 247 ? 6.967 0.401 -16.874 1.00 88.50 247 LYS A CA 1
ATOM 1946 C C . LYS A 1 247 ? 6.466 -0.906 -17.489 1.00 88.50 247 LYS A C 1
ATOM 1948 O O . LYS A 1 247 ? 6.378 -1.905 -16.780 1.00 88.50 247 LYS A O 1
ATOM 1953 N N . SER A 1 248 ? 6.168 -0.913 -18.789 1.00 84.38 248 SER A N 1
ATOM 1954 C CA . SER A 1 248 ? 5.658 -2.099 -19.492 1.00 84.38 248 SER A CA 1
ATOM 1955 C C . SER A 1 248 ? 6.718 -3.192 -19.652 1.00 84.38 248 SER A C 1
ATOM 1957 O O . SER A 1 248 ? 6.426 -4.355 -19.396 1.00 84.38 248 SER A O 1
ATOM 1959 N N . GLU A 1 249 ? 7.949 -2.828 -20.015 1.00 83.94 249 GLU A N 1
ATOM 1960 C CA . GLU A 1 249 ? 9.062 -3.770 -20.216 1.00 83.94 249 GLU A CA 1
ATOM 1961 C C . GLU A 1 249 ? 9.529 -4.414 -18.900 1.00 83.94 249 GLU A C 1
ATOM 1963 O O . GLU A 1 249 ? 9.827 -5.609 -18.842 1.00 83.94 249 GLU A O 1
ATOM 1968 N N . ALA A 1 250 ? 9.554 -3.634 -17.817 1.00 83.44 250 ALA A N 1
ATOM 1969 C CA . ALA A 1 250 ? 9.960 -4.102 -16.494 1.00 83.44 250 ALA A CA 1
ATOM 1970 C C . ALA A 1 250 ? 8.797 -4.630 -15.629 1.00 83.44 250 ALA A C 1
ATOM 1972 O O . ALA A 1 250 ? 9.042 -5.033 -14.492 1.00 83.44 250 ALA A O 1
ATOM 1973 N N . HIS A 1 251 ? 7.558 -4.649 -16.144 1.00 81.88 251 HIS A N 1
ATOM 1974 C CA . HIS A 1 251 ? 6.331 -4.987 -15.401 1.00 81.88 251 HIS A CA 1
ATOM 1975 C C . HIS A 1 251 ? 6.236 -4.264 -14.045 1.00 81.88 251 HIS A C 1
ATOM 1977 O O . HIS A 1 251 ? 5.980 -4.872 -13.003 1.00 81.88 251 HIS A O 1
ATOM 1983 N N . LEU A 1 252 ? 6.498 -2.957 -14.047 1.00 84.38 252 LEU A N 1
ATOM 1984 C CA . LEU A 1 252 ? 6.497 -2.153 -12.828 1.00 84.38 252 LEU A CA 1
ATOM 1985 C C . LEU A 1 252 ? 5.075 -1.769 -12.414 1.00 84.38 252 LEU A C 1
ATOM 1987 O O . LEU A 1 252 ? 4.222 -1.442 -13.240 1.00 84.38 252 LEU A O 1
ATOM 1991 N N . GLY A 1 253 ? 4.852 -1.756 -11.101 1.00 86.19 253 GLY A N 1
ATOM 1992 C CA . GLY A 1 253 ? 3.681 -1.134 -10.493 1.00 86.19 253 GLY A CA 1
ATOM 1993 C C . GLY A 1 253 ? 3.752 0.403 -10.502 1.00 86.19 253 GLY A C 1
ATOM 1994 O O . GLY A 1 253 ? 4.628 0.988 -11.146 1.00 86.19 253 GLY A O 1
ATOM 1995 N N . PRO A 1 254 ? 2.837 1.078 -9.787 1.00 91.94 254 PRO A N 1
ATOM 1996 C CA . PRO A 1 254 ? 2.878 2.529 -9.621 1.00 91.94 254 PRO A CA 1
ATOM 1997 C C . PRO A 1 254 ? 4.176 2.994 -8.946 1.00 91.94 254 PRO A C 1
ATOM 1999 O O . PRO A 1 254 ? 4.690 2.349 -8.028 1.00 91.94 254 PRO A O 1
ATOM 2002 N N . ILE A 1 255 ? 4.676 4.160 -9.360 1.00 94.50 255 ILE A N 1
ATOM 2003 C CA . ILE A 1 255 ? 5.829 4.811 -8.728 1.00 94.50 255 ILE A CA 1
ATOM 2004 C C . ILE A 1 255 ? 5.336 5.612 -7.523 1.00 94.50 255 ILE A C 1
ATOM 2006 O O . ILE A 1 255 ? 4.502 6.504 -7.667 1.00 94.50 255 ILE A O 1
ATOM 2010 N N . ILE A 1 256 ? 5.860 5.320 -6.333 1.00 94.31 256 ILE A N 1
ATOM 2011 C CA . ILE A 1 256 ? 5.490 6.036 -5.108 1.00 94.31 256 ILE A CA 1
ATOM 2012 C C . ILE A 1 256 ? 6.476 7.178 -4.861 1.00 94.31 256 ILE A C 1
ATOM 2014 O O . ILE A 1 256 ? 7.677 6.953 -4.715 1.00 94.31 256 ILE A O 1
ATOM 2018 N N . ILE A 1 257 ? 5.951 8.396 -4.760 1.00 95.50 257 ILE A N 1
ATOM 2019 C CA . ILE A 1 257 ? 6.695 9.609 -4.424 1.00 95.50 257 ILE A CA 1
ATOM 2020 C C . ILE A 1 257 ? 6.338 10.009 -3.002 1.00 95.50 257 ILE A C 1
ATOM 2022 O O . ILE A 1 257 ? 5.168 10.223 -2.676 1.00 95.50 257 ILE A O 1
ATOM 2026 N N . ILE A 1 258 ? 7.362 10.122 -2.160 1.00 93.88 258 ILE A N 1
ATOM 2027 C CA . ILE A 1 258 ? 7.211 10.473 -0.752 1.00 93.88 258 ILE A CA 1
ATOM 2028 C C . ILE A 1 258 ? 7.886 11.816 -0.509 1.00 93.88 258 ILE A C 1
ATOM 2030 O O . ILE A 1 258 ? 9.088 11.956 -0.725 1.00 93.88 258 ILE A O 1
ATOM 2034 N N . CYS A 1 259 ? 7.128 12.786 -0.003 1.00 91.62 259 CYS A N 1
ATOM 2035 C CA . CYS A 1 259 ? 7.664 14.080 0.422 1.00 91.62 259 CYS A CA 1
ATOM 2036 C C . CYS A 1 259 ? 7.386 14.323 1.909 1.00 91.62 259 CYS A C 1
ATOM 2038 O O . CYS A 1 259 ? 6.446 13.778 2.488 1.00 91.62 259 CYS A O 1
ATOM 2040 N N . PHE A 1 260 ? 8.193 15.164 2.554 1.00 86.75 260 PHE A N 1
ATOM 2041 C CA . PHE A 1 260 ? 7.959 15.513 3.956 1.00 86.75 260 PHE A CA 1
ATOM 2042 C C . PHE A 1 260 ? 6.760 16.463 4.125 1.00 86.75 260 PHE A C 1
ATOM 2044 O O . PHE A 1 260 ? 5.943 16.272 5.024 1.00 86.75 260 PHE A O 1
ATOM 2051 N N . THR A 1 261 ? 6.617 17.453 3.237 1.00 87.81 261 THR A N 1
ATOM 2052 C CA . THR A 1 261 ? 5.563 18.478 3.301 1.00 87.81 261 THR A CA 1
ATOM 2053 C C . THR A 1 261 ? 4.529 18.307 2.187 1.00 87.81 261 THR A C 1
ATOM 2055 O O . THR A 1 261 ? 4.845 17.811 1.105 1.00 87.81 261 THR A O 1
ATOM 2058 N N . ASN A 1 262 ? 3.292 18.759 2.433 1.00 90.00 262 ASN A N 1
ATOM 2059 C CA . ASN A 1 262 ? 2.252 18.810 1.396 1.00 90.00 262 ASN A CA 1
ATOM 2060 C C . ASN A 1 262 ? 2.656 19.741 0.243 1.00 90.00 262 ASN A C 1
ATOM 2062 O O . ASN A 1 262 ? 2.462 19.394 -0.909 1.00 90.00 262 ASN A O 1
ATOM 2066 N N . HIS A 1 263 ? 3.262 20.894 0.539 1.00 89.94 263 HIS A N 1
ATOM 2067 C CA . HIS A 1 263 ? 3.647 21.861 -0.490 1.00 89.94 263 HIS A CA 1
ATOM 2068 C C . HIS A 1 263 ? 4.666 21.291 -1.489 1.00 89.94 263 HIS A C 1
ATOM 2070 O O . HIS A 1 263 ? 4.472 21.418 -2.694 1.00 89.94 263 HIS A O 1
ATOM 2076 N N . ALA A 1 264 ? 5.712 20.616 -0.995 1.00 91.00 264 ALA A N 1
ATOM 2077 C CA . ALA A 1 264 ? 6.714 19.994 -1.860 1.00 91.00 264 ALA A CA 1
ATOM 2078 C C . ALA A 1 264 ? 6.116 18.857 -2.700 1.00 91.00 264 ALA A C 1
ATOM 2080 O O . ALA A 1 264 ? 6.464 18.710 -3.869 1.00 91.00 264 ALA A O 1
ATOM 2081 N N . LEU A 1 265 ? 5.200 18.076 -2.113 1.00 94.31 265 LEU A N 1
ATOM 2082 C CA . LEU A 1 265 ? 4.480 17.036 -2.839 1.00 94.31 265 LEU A CA 1
ATOM 2083 C C . LEU A 1 265 ? 3.657 17.634 -3.982 1.00 94.31 265 LEU A C 1
ATOM 2085 O O . LEU A 1 265 ? 3.766 17.174 -5.113 1.00 94.31 265 LEU A O 1
ATOM 2089 N N . ASP A 1 266 ? 2.864 18.664 -3.690 1.00 94.50 266 ASP A N 1
ATOM 2090 C CA . ASP A 1 266 ? 1.928 19.261 -4.643 1.00 94.50 266 ASP A CA 1
ATOM 2091 C C . ASP A 1 266 ? 2.667 19.834 -5.843 1.00 94.50 266 ASP A C 1
ATOM 2093 O O . ASP A 1 266 ? 2.370 19.459 -6.973 1.00 94.50 266 ASP A O 1
ATOM 2097 N N . GLN A 1 267 ? 3.712 20.624 -5.590 1.00 92.75 267 GLN A N 1
ATOM 2098 C CA . GLN A 1 267 ? 4.559 21.178 -6.645 1.00 92.75 267 GLN A CA 1
ATOM 2099 C C . GLN A 1 267 ? 5.210 20.095 -7.508 1.00 92.75 267 GLN A C 1
ATOM 2101 O O . GLN A 1 267 ? 5.361 20.267 -8.717 1.00 92.75 267 GLN A O 1
ATOM 2106 N N . PHE A 1 268 ? 5.623 18.976 -6.907 1.00 94.94 268 PHE A N 1
ATOM 2107 C CA . PHE A 1 268 ? 6.224 17.882 -7.663 1.00 94.94 268 PHE A CA 1
ATOM 2108 C C . PHE A 1 268 ? 5.195 17.193 -8.568 1.00 94.94 268 PHE A C 1
ATOM 2110 O O . PHE A 1 268 ? 5.475 16.937 -9.740 1.00 94.94 268 PHE A O 1
ATOM 2117 N N . LEU A 1 269 ? 4.000 16.904 -8.045 1.00 95.69 269 LEU A N 1
ATOM 2118 C CA . LEU A 1 269 ? 2.928 16.266 -8.812 1.00 95.69 269 LEU A CA 1
ATOM 2119 C C . LEU A 1 269 ? 2.379 17.187 -9.912 1.00 95.69 269 LEU A C 1
ATOM 2121 O O . LEU A 1 269 ? 2.102 16.710 -11.008 1.00 95.69 269 LEU A O 1
ATOM 2125 N N . GLU A 1 270 ? 2.265 18.490 -9.656 1.00 95.19 270 GLU A N 1
ATOM 2126 C CA . GLU A 1 270 ? 1.872 19.487 -10.661 1.00 95.19 270 GLU A CA 1
ATOM 2127 C C . GLU A 1 270 ? 2.839 19.490 -11.845 1.00 95.19 270 GLU A C 1
ATOM 2129 O O . GLU A 1 270 ? 2.405 19.342 -12.985 1.00 95.19 270 GLU A O 1
ATOM 2134 N N . ARG A 1 271 ? 4.152 19.521 -11.581 1.00 95.06 271 ARG A N 1
ATOM 2135 C CA . ARG A 1 271 ? 5.169 19.433 -12.641 1.00 95.06 271 ARG A CA 1
ATOM 2136 C C . ARG A 1 271 ? 5.079 18.137 -13.440 1.00 95.06 271 ARG A C 1
ATOM 2138 O O . ARG A 1 271 ? 5.317 18.151 -14.641 1.00 95.06 271 ARG A O 1
ATOM 2145 N N . LEU A 1 272 ? 4.744 17.012 -12.800 1.00 95.38 272 LEU A N 1
ATOM 2146 C CA . LEU A 1 272 ? 4.509 15.749 -13.509 1.00 95.38 272 LEU A CA 1
ATOM 2147 C C . LEU A 1 272 ? 3.301 15.841 -14.453 1.00 95.38 272 LEU A C 1
ATOM 2149 O O . LEU A 1 272 ? 3.368 15.361 -15.585 1.00 95.38 272 LEU A O 1
ATOM 2153 N N . ILE A 1 273 ? 2.219 16.479 -14.010 1.00 94.62 273 ILE A N 1
ATOM 2154 C CA . ILE A 1 273 ? 1.016 16.689 -14.823 1.00 94.62 273 ILE A CA 1
ATOM 2155 C C . ILE A 1 273 ? 1.317 17.615 -16.006 1.00 94.62 273 ILE A C 1
ATOM 2157 O O . ILE A 1 273 ? 0.907 17.310 -17.126 1.00 94.62 273 ILE A O 1
ATOM 2161 N N . GLU A 1 274 ? 2.073 18.693 -15.783 1.00 93.69 274 GLU A N 1
ATOM 2162 C CA . GLU A 1 274 ? 2.506 19.641 -16.822 1.00 93.69 274 GLU A CA 1
ATOM 2163 C C . GLU A 1 274 ? 3.310 18.960 -17.939 1.00 93.69 274 GLU A C 1
ATOM 2165 O O . GLU A 1 274 ? 3.147 19.297 -19.110 1.00 93.69 274 GLU A O 1
ATOM 2170 N N . VAL A 1 275 ? 4.134 17.959 -17.604 1.00 90.56 275 VAL A N 1
ATOM 2171 C CA . VAL A 1 275 ? 4.923 17.191 -18.588 1.00 90.56 275 VAL A CA 1
ATOM 2172 C C . VAL A 1 275 ? 4.181 15.979 -19.174 1.00 90.56 275 VAL A C 1
ATOM 2174 O O . VAL A 1 275 ? 4.797 15.165 -19.868 1.00 90.56 275 VAL A O 1
ATOM 2177 N N . GLY A 1 276 ? 2.875 15.845 -18.914 1.00 91.06 276 GLY A N 1
ATOM 2178 C CA . GLY A 1 276 ? 2.001 14.844 -19.540 1.00 91.06 276 GLY A CA 1
ATOM 2179 C C . GLY A 1 276 ? 1.737 13.572 -18.724 1.00 91.06 276 GLY A C 1
ATOM 2180 O O . GLY A 1 276 ? 1.173 12.613 -19.250 1.00 91.06 276 GLY A O 1
ATOM 2181 N N . VAL A 1 277 ? 2.120 13.521 -17.444 1.00 92.38 277 VAL A N 1
ATOM 2182 C CA . VAL A 1 277 ? 1.793 12.391 -16.556 1.00 92.38 277 VAL A CA 1
ATOM 2183 C C . VAL A 1 277 ? 0.451 12.664 -15.877 1.00 92.38 277 VAL A C 1
ATOM 2185 O O . VAL A 1 277 ? 0.383 13.290 -14.824 1.00 92.38 277 VAL A O 1
ATOM 2188 N N . HIS A 1 278 ? -0.645 12.213 -16.490 1.00 89.06 278 HIS A N 1
ATOM 2189 C CA . HIS A 1 278 ? -2.002 12.554 -16.031 1.00 89.06 278 HIS A CA 1
ATOM 2190 C C . HIS A 1 278 ? -2.608 11.567 -15.023 1.00 89.06 278 HIS A C 1
ATOM 2192 O O . HIS A 1 278 ? -3.506 11.933 -14.260 1.00 89.06 278 HIS A O 1
ATOM 2198 N N . ASN A 1 279 ? -2.136 10.320 -15.014 1.00 92.31 279 ASN A N 1
ATOM 2199 C CA . ASN A 1 279 ? -2.651 9.247 -14.165 1.00 92.31 279 ASN A CA 1
ATOM 2200 C C . ASN A 1 279 ? -1.929 9.220 -12.807 1.00 92.31 279 ASN A C 1
ATOM 2202 O O . ASN A 1 279 ? -1.181 8.300 -12.462 1.00 92.31 279 ASN A O 1
ATOM 2206 N N . VAL A 1 280 ? -2.118 10.308 -12.068 1.00 94.75 280 VAL A N 1
ATOM 2207 C CA . VAL A 1 280 ? -1.514 10.563 -10.761 1.00 94.75 280 VAL A CA 1
ATOM 2208 C C . VAL A 1 280 ? -2.590 10.433 -9.693 1.00 94.75 280 VAL A C 1
ATOM 2210 O O . VAL A 1 280 ? -3.669 11.003 -9.839 1.00 94.75 280 VAL A O 1
ATOM 2213 N N . VAL A 1 281 ? -2.284 9.738 -8.598 1.00 94.88 281 VAL A N 1
ATOM 2214 C CA . VAL A 1 281 ? -3.146 9.687 -7.411 1.00 94.88 281 VAL A CA 1
ATOM 2215 C C . VAL A 1 281 ? -2.397 10.258 -6.217 1.00 94.88 281 VAL A C 1
ATOM 2217 O O . VAL A 1 281 ? -1.296 9.825 -5.885 1.00 94.88 281 VAL A O 1
ATOM 2220 N N . ARG A 1 282 ? -2.999 11.223 -5.529 1.00 94.69 282 ARG A N 1
ATOM 2221 C CA . ARG A 1 282 ? -2.461 11.810 -4.307 1.00 94.69 282 ARG A CA 1
ATOM 2222 C C . ARG A 1 282 ? -3.207 11.297 -3.080 1.00 94.69 282 ARG A C 1
ATOM 2224 O O . ARG A 1 282 ? -4.416 11.469 -2.951 1.00 94.69 282 ARG A O 1
ATOM 2231 N N . ILE A 1 283 ? -2.469 10.761 -2.115 1.00 91.88 283 ILE A N 1
ATOM 2232 C CA . ILE A 1 283 ? -3.008 10.339 -0.822 1.00 91.88 283 ILE A CA 1
ATOM 2233 C C . ILE A 1 283 ? -2.853 11.470 0.204 1.00 91.88 283 ILE A C 1
ATOM 2235 O O . ILE A 1 283 ? -1.749 11.947 0.471 1.00 91.88 283 ILE A O 1
ATOM 2239 N N . GLY A 1 284 ? -3.975 11.847 0.823 1.00 83.81 284 GLY A N 1
ATOM 2240 C CA . GLY A 1 284 ? -4.070 12.892 1.847 1.00 83.81 284 GLY A CA 1
ATOM 2241 C C . GLY A 1 284 ? -4.951 14.062 1.402 1.00 83.81 284 GLY A C 1
ATOM 2242 O O . GLY A 1 284 ? -4.856 14.519 0.269 1.00 83.81 284 GLY A O 1
ATOM 2243 N N . SER A 1 285 ? -5.800 14.556 2.304 1.00 73.88 285 SER A N 1
ATOM 2244 C CA . SER A 1 285 ? -6.839 15.557 2.009 1.00 73.88 285 SER A CA 1
ATOM 2245 C C . SER A 1 285 ? -6.372 17.017 2.085 1.00 73.88 285 SER A C 1
ATOM 2247 O O . SER A 1 285 ? -7.133 17.928 1.786 1.00 73.88 285 SER A O 1
ATOM 2249 N N . GLN A 1 286 ? -5.122 17.272 2.478 1.00 74.56 286 GLN A N 1
ATOM 2250 C CA . GLN A 1 286 ? -4.607 18.621 2.751 1.00 74.56 286 GLN A CA 1
ATOM 2251 C C . GLN A 1 286 ? -3.992 19.298 1.511 1.00 74.56 286 GLN A C 1
ATOM 2253 O O . GLN A 1 286 ? -2.942 19.937 1.605 1.00 74.56 286 GLN A O 1
ATOM 2258 N N . SER A 1 287 ? -4.603 19.134 0.334 1.00 82.50 287 SER A N 1
ATOM 2259 C CA . SER A 1 287 ? -4.224 19.920 -0.848 1.00 82.50 287 SER A CA 1
ATOM 2260 C C . SER A 1 287 ? -4.805 21.314 -0.792 1.00 82.50 287 SER A C 1
ATOM 2262 O O . SER A 1 287 ? -5.947 21.485 -0.376 1.00 82.50 287 SER A O 1
ATOM 2264 N N . GLN A 1 288 ? -4.058 22.283 -1.308 1.00 83.38 288 GLN A N 1
ATOM 2265 C CA . GLN A 1 288 ? -4.613 23.578 -1.712 1.00 83.38 288 GLN A CA 1
ATOM 2266 C C . GLN A 1 288 ? -4.546 23.779 -3.234 1.00 83.38 288 GLN A C 1
ATOM 2268 O O . GLN A 1 288 ? -4.993 24.804 -3.742 1.00 83.38 288 GLN A O 1
ATOM 2273 N N . SER A 1 289 ? -3.998 22.804 -3.965 1.00 86.56 289 SER A N 1
ATOM 2274 C CA . SER A 1 289 ? -3.860 22.855 -5.414 1.00 86.56 289 SER A CA 1
ATOM 2275 C C . SER A 1 289 ? -5.192 22.558 -6.094 1.00 86.56 289 SER A C 1
ATOM 2277 O O . SER A 1 289 ? -5.809 21.515 -5.867 1.00 86.56 289 SER A O 1
ATOM 2279 N N . GLN A 1 290 ? -5.610 23.462 -6.978 1.00 85.12 290 GLN A N 1
ATOM 2280 C CA . GLN A 1 290 ? -6.784 23.248 -7.824 1.00 85.12 290 GLN A CA 1
ATOM 2281 C C . GLN A 1 290 ? -6.517 22.169 -8.879 1.00 85.12 290 GLN A C 1
ATOM 2283 O O . GLN A 1 290 ? -7.397 21.360 -9.155 1.00 85.12 290 GLN A O 1
ATOM 2288 N N . THR A 1 291 ? -5.293 22.095 -9.408 1.00 87.19 291 THR A N 1
ATOM 2289 C CA . THR A 1 291 ? -4.882 21.105 -10.418 1.00 87.19 291 THR A CA 1
ATOM 2290 C C . THR A 1 291 ? -4.943 19.672 -9.891 1.00 87.19 291 THR A C 1
ATOM 2292 O O . THR A 1 291 ? -5.158 18.741 -10.659 1.00 87.19 291 THR A O 1
ATOM 2295 N N . LEU A 1 292 ? -4.759 19.480 -8.581 1.00 89.44 292 LEU A N 1
ATOM 2296 C CA . LEU A 1 292 ? -4.752 18.158 -7.952 1.00 89.44 292 LEU A CA 1
ATOM 2297 C C . LEU A 1 292 ? -6.106 17.742 -7.367 1.00 89.44 292 LEU A C 1
ATOM 2299 O O . LEU A 1 292 ? -6.198 16.641 -6.829 1.00 89.44 292 LEU A O 1
ATOM 2303 N N . CYS A 1 293 ? -7.146 18.579 -7.435 1.00 85.19 293 CYS A N 1
ATOM 2304 C CA . CYS A 1 293 ? -8.400 18.323 -6.719 1.00 85.19 293 CYS A CA 1
ATOM 2305 C C . CYS A 1 293 ? -9.083 17.001 -7.125 1.00 85.19 293 CYS A C 1
ATOM 2307 O O . CYS A 1 293 ? -9.588 16.281 -6.263 1.00 85.19 293 CYS A O 1
ATOM 2309 N N . ASP A 1 294 ? -9.030 16.634 -8.407 1.00 86.06 294 ASP A N 1
ATOM 2310 C CA . ASP A 1 294 ? -9.545 15.373 -8.956 1.00 86.06 294 ASP A CA 1
ATOM 2311 C C . ASP A 1 294 ? -8.563 14.197 -8.778 1.00 86.06 294 ASP A C 1
ATOM 2313 O O . ASP A 1 294 ? -8.961 13.028 -8.819 1.00 86.06 294 ASP A O 1
ATOM 2317 N N . LYS A 1 295 ? -7.281 14.500 -8.540 1.00 90.25 295 LYS A N 1
ATOM 2318 C CA . LYS A 1 295 ? -6.204 13.526 -8.300 1.00 90.25 295 LYS A CA 1
ATOM 2319 C C . LYS A 1 295 ? -6.096 13.091 -6.843 1.00 90.25 295 LYS A C 1
ATOM 2321 O O . LYS A 1 295 ? -5.416 12.110 -6.555 1.00 90.25 295 LYS A O 1
ATOM 2326 N N . ILE A 1 296 ? -6.737 13.788 -5.902 1.00 91.81 296 ILE A N 1
ATOM 2327 C CA . ILE A 1 296 ? -6.830 13.327 -4.509 1.00 91.81 296 ILE A CA 1
ATOM 2328 C C . ILE A 1 296 ? -7.565 11.982 -4.492 1.00 91.81 296 ILE A C 1
ATOM 2330 O O . ILE A 1 296 ? -8.562 11.820 -5.189 1.00 91.81 296 ILE A O 1
ATOM 2334 N N . LEU A 1 297 ? -7.104 11.029 -3.678 1.00 88.19 297 LEU A N 1
ATOM 2335 C CA . LEU A 1 297 ? -7.636 9.662 -3.619 1.00 88.19 297 LEU A CA 1
ATOM 2336 C C . LEU A 1 297 ? -9.168 9.621 -3.499 1.00 88.19 297 LEU A C 1
ATOM 2338 O O . LEU A 1 297 ? -9.812 8.840 -4.188 1.00 88.19 297 LEU A O 1
ATOM 2342 N N . GLU A 1 298 ? -9.761 10.497 -2.686 1.00 82.88 298 GLU A N 1
ATOM 2343 C CA . GLU A 1 298 ? -11.220 10.616 -2.552 1.00 82.88 298 GLU A CA 1
ATOM 2344 C C . GLU A 1 298 ? -11.904 11.057 -3.859 1.00 82.88 298 GLU A C 1
ATOM 2346 O O . GLU A 1 298 ? -12.949 10.516 -4.222 1.00 82.88 298 GLU A O 1
ATOM 2351 N N . GLY A 1 299 ? -11.299 11.989 -4.601 1.00 80.44 299 GLY A N 1
ATOM 2352 C CA . GLY A 1 299 ? -11.751 12.386 -5.936 1.00 80.44 299 GLY A CA 1
ATOM 2353 C C . GLY A 1 299 ? -11.592 11.251 -6.949 1.00 80.44 299 GLY A C 1
ATOM 2354 O O . GLY A 1 299 ? -12.538 10.907 -7.659 1.00 80.44 299 GLY A O 1
ATOM 2355 N N . SER A 1 300 ? -10.439 10.581 -6.943 1.00 81.00 300 SER A N 1
ATOM 2356 C CA . SER A 1 300 ? -10.150 9.435 -7.816 1.00 81.00 300 SER A CA 1
ATOM 2357 C C . SER A 1 300 ? -11.062 8.230 -7.536 1.00 81.00 300 SER A C 1
ATOM 2359 O O . SER A 1 300 ? -11.455 7.514 -8.462 1.00 81.00 300 SER A O 1
ATOM 2361 N N . ARG A 1 301 ? -11.489 8.032 -6.281 1.00 83.94 301 ARG A N 1
ATOM 2362 C CA . ARG A 1 301 ? -12.462 7.001 -5.886 1.00 83.94 301 ARG A CA 1
ATOM 2363 C C . ARG A 1 301 ? -13.797 7.181 -6.599 1.00 83.94 301 ARG A C 1
ATOM 2365 O O . ARG A 1 301 ? -14.451 6.189 -6.920 1.00 83.94 301 ARG A O 1
ATOM 2372 N N . ASN A 1 302 ? -14.228 8.416 -6.852 1.00 80.12 302 ASN A N 1
ATOM 2373 C CA . ASN A 1 302 ? -15.496 8.679 -7.536 1.00 80.12 302 ASN A CA 1
ATOM 2374 C C . ASN A 1 302 ? -15.451 8.248 -9.004 1.00 80.12 302 ASN A C 1
ATOM 2376 O O . ASN A 1 302 ? -16.415 7.652 -9.479 1.00 80.12 302 ASN A O 1
ATOM 2380 N N . SER A 1 303 ? -14.313 8.454 -9.665 1.00 81.31 303 SER A N 1
ATOM 2381 C CA . SER A 1 303 ? -14.073 8.031 -11.051 1.00 81.31 303 SER A CA 1
ATOM 2382 C C . SER A 1 303 ? -13.768 6.535 -11.187 1.00 81.31 303 SER A C 1
ATOM 2384 O O . SER A 1 303 ? -13.905 5.970 -12.269 1.00 81.31 303 SER A O 1
ATOM 2386 N N . THR A 1 304 ? -13.364 5.875 -10.098 1.00 83.75 304 THR A N 1
ATOM 2387 C CA . THR A 1 304 ? -13.055 4.441 -10.102 1.00 83.75 304 THR A CA 1
ATOM 2388 C C . THR A 1 304 ? -14.345 3.614 -10.174 1.00 83.75 304 THR A C 1
ATOM 2390 O O . THR A 1 304 ? -15.262 3.837 -9.367 1.00 83.75 304 THR A O 1
ATOM 2393 N N . PRO A 1 305 ? -14.433 2.633 -11.095 1.00 82.38 305 PRO A N 1
ATOM 2394 C CA . PRO A 1 305 ? -15.613 1.795 -11.228 1.00 82.38 305 PRO A CA 1
ATOM 2395 C C . PRO A 1 305 ? -15.862 0.992 -9.946 1.00 82.38 305 PRO A C 1
ATOM 2397 O O . PRO A 1 305 ? -14.966 0.365 -9.366 1.00 82.38 305 PRO A O 1
ATOM 2400 N N . LYS A 1 306 ? -17.120 1.028 -9.510 1.00 83.19 306 LYS A N 1
ATOM 2401 C CA . LYS A 1 306 ? -17.626 0.289 -8.352 1.00 83.19 306 LYS A CA 1
ATOM 2402 C C . LYS A 1 306 ? -18.482 -0.865 -8.832 1.00 83.19 306 LYS A C 1
ATOM 2404 O O . LYS A 1 306 ? -19.250 -0.718 -9.787 1.00 83.19 306 LYS A O 1
ATOM 2409 N N . THR A 1 307 ? -18.372 -2.000 -8.159 1.00 82.31 307 THR A N 1
ATOM 2410 C CA . THR A 1 307 ? -19.231 -3.149 -8.440 1.00 82.31 307 THR A CA 1
ATOM 2411 C C . THR A 1 307 ? -20.675 -2.842 -8.046 1.00 82.31 307 THR A C 1
ATOM 2413 O O . THR A 1 307 ? -20.964 -1.925 -7.268 1.00 82.31 307 THR A O 1
ATOM 2416 N N . ARG A 1 308 ? -21.619 -3.637 -8.560 1.00 81.31 308 ARG A N 1
ATOM 2417 C CA . ARG A 1 308 ? -23.038 -3.493 -8.192 1.00 81.31 308 ARG A CA 1
ATOM 2418 C C . ARG A 1 308 ? -23.258 -3.653 -6.688 1.00 81.31 308 ARG A C 1
ATOM 2420 O O . ARG A 1 308 ? -24.041 -2.909 -6.102 1.00 81.31 308 ARG A O 1
ATOM 2427 N N . LEU A 1 309 ? -22.542 -4.596 -6.073 1.00 80.31 309 LEU A N 1
ATOM 2428 C CA . LEU A 1 309 ? -22.618 -4.855 -4.640 1.00 80.31 309 LEU A CA 1
ATOM 2429 C C . LEU A 1 309 ? -22.042 -3.694 -3.830 1.00 80.31 309 LEU A C 1
ATOM 2431 O O . LEU A 1 309 ? -22.676 -3.257 -2.879 1.00 80.31 309 LEU A O 1
ATOM 2435 N N . GLU A 1 310 ? -20.880 -3.170 -4.220 1.00 83.25 310 GLU A N 1
ATOM 2436 C CA . GLU A 1 310 ? -20.270 -2.019 -3.545 1.00 83.25 310 GLU A CA 1
ATOM 2437 C C . GLU A 1 310 ? -21.215 -0.814 -3.564 1.00 83.25 310 GLU A C 1
ATOM 2439 O O . GLU A 1 310 ? -21.470 -0.225 -2.517 1.00 83.25 310 GLU A O 1
ATOM 2444 N N . ASN A 1 311 ? -21.814 -0.503 -4.718 1.00 85.69 311 ASN A N 1
ATOM 2445 C CA . ASN A 1 311 ? -22.792 0.581 -4.828 1.00 85.69 311 ASN A CA 1
ATOM 2446 C C . ASN A 1 311 ? -24.016 0.360 -3.925 1.00 85.69 311 ASN A C 1
ATOM 2448 O O . ASN A 1 311 ? -24.442 1.283 -3.231 1.00 85.69 311 ASN A O 1
ATOM 2452 N N . ALA A 1 312 ? -24.564 -0.858 -3.897 1.00 85.56 312 ALA A N 1
ATOM 2453 C CA . ALA A 1 312 ? -25.702 -1.190 -3.043 1.00 85.56 312 ALA A CA 1
ATOM 2454 C C . ALA A 1 312 ? -25.357 -1.082 -1.546 1.00 85.56 312 ALA A C 1
ATOM 2456 O O . ALA A 1 312 ? -26.134 -0.522 -0.769 1.00 85.56 312 ALA A O 1
ATOM 2457 N N . THR A 1 313 ? -24.184 -1.575 -1.144 1.00 86.19 313 THR A N 1
ATOM 2458 C CA . THR A 1 313 ? -23.697 -1.511 0.239 1.00 86.19 313 THR A CA 1
ATOM 2459 C C . THR A 1 313 ? -23.455 -0.071 0.673 1.00 86.19 313 THR A C 1
ATOM 2461 O O . THR A 1 313 ? -23.919 0.313 1.743 1.00 86.19 313 THR A O 1
ATOM 2464 N N . ILE A 1 314 ? -22.807 0.744 -0.166 1.00 87.81 314 ILE A N 1
ATOM 2465 C CA . ILE A 1 314 ? -22.577 2.173 0.090 1.00 87.81 314 ILE A CA 1
ATOM 2466 C C . ILE A 1 314 ? -23.913 2.899 0.282 1.00 87.81 314 ILE A C 1
ATOM 2468 O O . ILE A 1 314 ? -24.108 3.577 1.291 1.00 87.81 314 ILE A O 1
ATOM 2472 N N . ALA A 1 315 ? -24.858 2.722 -0.647 1.00 89.44 315 ALA A N 1
ATOM 2473 C CA . ALA A 1 315 ? -26.167 3.368 -0.575 1.00 89.44 315 ALA A CA 1
ATOM 2474 C C . ALA A 1 315 ? -26.927 2.980 0.706 1.00 89.44 315 ALA A C 1
ATOM 2476 O O . ALA A 1 315 ? -27.470 3.843 1.401 1.00 89.44 315 ALA A O 1
ATOM 2477 N N . LYS A 1 316 ? -26.918 1.688 1.057 1.00 91.69 316 LYS A N 1
ATOM 2478 C CA . LYS A 1 316 ? -27.545 1.178 2.281 1.00 91.69 316 LYS A CA 1
ATOM 2479 C C . LYS A 1 316 ? -26.878 1.736 3.540 1.00 91.69 316 LYS A C 1
ATOM 2481 O O . LYS A 1 316 ? -27.586 2.188 4.439 1.00 91.69 316 LYS A O 1
ATOM 2486 N N . ALA A 1 317 ? -25.547 1.725 3.602 1.00 89.38 317 ALA A N 1
ATOM 2487 C CA . ALA A 1 317 ? -24.789 2.205 4.752 1.00 89.38 317 ALA A CA 1
ATOM 2488 C C . ALA A 1 317 ? -25.020 3.703 4.992 1.00 89.38 317 ALA A C 1
ATOM 2490 O O . ALA A 1 317 ? -25.318 4.091 6.119 1.00 89.38 317 ALA A O 1
ATOM 2491 N N . TYR A 1 318 ? -24.980 4.535 3.943 1.00 92.06 318 TYR A N 1
ATOM 2492 C CA . TYR A 1 318 ? -25.273 5.967 4.069 1.00 92.06 318 TYR A CA 1
ATOM 2493 C C . TYR A 1 318 ? -26.706 6.234 4.531 1.00 92.06 318 TYR A C 1
ATOM 2495 O O . TYR A 1 318 ? -26.910 7.050 5.428 1.00 92.06 318 TYR A O 1
ATOM 2503 N N . SER A 1 319 ? -27.692 5.521 3.974 1.00 92.94 319 SER A N 1
ATOM 2504 C CA . SER A 1 319 ? -29.090 5.651 4.403 1.00 92.94 319 SER A CA 1
ATOM 2505 C C . SER A 1 319 ? -29.268 5.291 5.883 1.00 92.94 319 SER A C 1
ATOM 2507 O O . SER A 1 319 ? -29.922 6.020 6.628 1.00 92.94 319 SER A O 1
ATOM 2509 N N . GLN A 1 320 ? -28.643 4.203 6.341 1.00 92.62 320 GLN A N 1
ATOM 2510 C CA . GLN A 1 320 ? -28.694 3.793 7.746 1.00 92.62 320 GLN A CA 1
ATOM 2511 C C . GLN A 1 320 ? -27.933 4.754 8.667 1.00 92.62 320 GLN A C 1
ATOM 2513 O O . GLN A 1 320 ? -28.385 5.014 9.785 1.00 92.62 320 GLN A O 1
ATOM 2518 N N . LEU A 1 321 ? -26.810 5.310 8.209 1.00 91.31 321 LEU A N 1
ATOM 2519 C CA . LEU A 1 321 ? -26.031 6.276 8.975 1.00 91.31 321 LEU A CA 1
ATOM 2520 C C . LEU A 1 321 ? -26.817 7.576 9.173 1.00 91.31 321 LEU A C 1
ATOM 2522 O O . LEU A 1 321 ? -26.872 8.061 10.298 1.00 91.31 321 LEU A O 1
ATOM 2526 N N . ASP A 1 322 ? -27.487 8.090 8.136 1.00 91.94 322 ASP A N 1
ATOM 2527 C CA . ASP A 1 322 ? -28.343 9.283 8.239 1.00 91.94 322 ASP A CA 1
ATOM 2528 C C . ASP A 1 322 ? -29.483 9.071 9.252 1.00 91.94 322 ASP A C 1
ATOM 2530 O O . ASP A 1 322 ? -29.690 9.883 10.154 1.00 91.94 322 ASP A O 1
ATOM 2534 N N . LEU A 1 323 ? -30.159 7.916 9.201 1.00 92.81 323 LEU A N 1
ATOM 2535 C CA . LEU A 1 323 ? -31.176 7.553 10.198 1.00 92.81 323 LEU A CA 1
ATOM 2536 C C . LEU A 1 323 ? -30.600 7.480 11.622 1.00 92.81 323 LEU A C 1
ATOM 2538 O O . LEU A 1 323 ? -31.230 7.948 12.576 1.00 92.81 323 LEU A O 1
ATOM 2542 N N . THR A 1 324 ? -29.401 6.915 11.776 1.00 91.50 324 THR A N 1
ATOM 2543 C CA . THR A 1 324 ? -28.728 6.790 13.078 1.00 91.50 324 THR A CA 1
ATOM 2544 C C . THR A 1 324 ? -28.320 8.160 13.620 1.00 91.50 324 THR A C 1
ATOM 2546 O O . THR A 1 324 ? -28.562 8.444 14.792 1.00 91.50 324 THR A O 1
ATOM 2549 N N . VAL A 1 325 ? -27.788 9.047 12.773 1.00 90.19 325 VAL A N 1
ATOM 2550 C CA . VAL A 1 325 ? -27.421 10.425 13.138 1.00 90.19 325 VAL A CA 1
ATOM 2551 C C . VAL A 1 325 ? -28.647 11.208 13.597 1.00 90.19 325 VAL A C 1
ATOM 2553 O O . VAL A 1 325 ? -28.633 11.736 14.709 1.00 90.19 325 VAL A O 1
ATOM 2556 N N . ARG A 1 326 ? -29.747 11.197 12.833 1.00 91.00 326 ARG A N 1
ATOM 2557 C CA . ARG A 1 326 ? -31.009 11.850 13.242 1.00 91.00 326 ARG A CA 1
ATOM 2558 C C . ARG A 1 326 ? -31.531 11.306 14.574 1.00 91.00 326 ARG A C 1
ATOM 2560 O O . ARG A 1 326 ? -32.039 12.047 15.413 1.00 91.00 326 ARG A O 1
ATOM 2567 N N . SER A 1 327 ? -31.380 10.002 14.797 1.00 88.94 327 SER A N 1
ATOM 2568 C CA . SER A 1 327 ? -31.755 9.350 16.053 1.00 88.94 327 SER A CA 1
ATOM 2569 C C . SER A 1 327 ? -30.866 9.773 17.233 1.00 88.94 327 SER A C 1
ATOM 2571 O O . SER A 1 327 ? -31.365 9.901 18.357 1.00 88.94 327 SER A O 1
ATOM 2573 N N . ILE A 1 328 ? -29.568 10.001 17.006 1.00 87.50 328 ILE A N 1
ATOM 2574 C CA . ILE A 1 328 ? -28.629 10.542 18.003 1.00 87.50 328 ILE A CA 1
ATOM 2575 C C . ILE A 1 328 ? -28.984 11.996 18.323 1.00 87.50 328 ILE A C 1
ATOM 2577 O O . ILE A 1 328 ? -29.094 12.344 19.498 1.00 87.50 328 ILE A O 1
ATOM 2581 N N . GLU A 1 329 ? -29.224 12.826 17.308 1.00 87.31 329 GLU A N 1
ATOM 2582 C CA . GLU A 1 329 ? -29.652 14.220 17.477 1.00 87.31 329 GLU A CA 1
ATOM 2583 C C . GLU A 1 329 ? -30.951 14.319 18.285 1.00 87.31 329 GLU A C 1
ATOM 2585 O O . GLU A 1 329 ? -31.041 15.126 19.214 1.00 87.31 329 GLU A O 1
ATOM 2590 N N . GLY A 1 330 ? -31.918 13.438 18.005 1.00 85.31 330 GLY A N 1
ATOM 2591 C CA . GLY A 1 330 ? -33.149 13.310 18.784 1.00 85.31 330 GLY A CA 1
ATOM 2592 C C . GLY A 1 330 ? -32.872 13.043 20.266 1.00 85.31 330 GLY A C 1
ATOM 2593 O O . GLY A 1 330 ? -33.330 13.803 21.121 1.00 85.31 330 GLY A O 1
ATOM 2594 N N . SER A 1 331 ? -32.048 12.039 20.581 1.00 81.94 331 SER A N 1
ATOM 2595 C CA . SER A 1 331 ? -31.679 11.717 21.970 1.00 81.94 331 SER A CA 1
ATOM 2596 C C . SER A 1 331 ? -30.865 12.819 22.658 1.00 81.94 331 SER A C 1
ATOM 2598 O O . SER A 1 331 ? -31.083 13.099 23.836 1.00 81.94 331 SER A O 1
ATOM 2600 N N . LEU A 1 332 ? -29.970 13.502 21.939 1.00 81.12 332 LEU A N 1
ATOM 2601 C CA . LEU A 1 332 ? -29.248 14.664 22.467 1.00 81.12 332 LEU A CA 1
ATOM 2602 C C . LEU A 1 332 ? -30.195 15.837 22.752 1.00 81.12 332 LEU A C 1
ATOM 2604 O O . LEU A 1 332 ? -30.001 16.563 23.729 1.00 81.12 332 LEU A O 1
ATOM 2608 N N . SER A 1 333 ? -31.233 16.024 21.932 1.00 81.12 333 SER A N 1
ATOM 2609 C CA . SER A 1 333 ? -32.256 17.045 22.170 1.00 81.12 333 SER A CA 1
ATOM 2610 C C . SER A 1 333 ? -33.065 16.753 23.440 1.00 81.12 333 SER A C 1
ATOM 2612 O O . SER A 1 333 ? -33.313 17.666 24.229 1.00 81.12 333 SER A O 1
ATOM 2614 N N . GLU A 1 334 ? -33.403 15.482 23.690 1.00 75.19 334 GLU A N 1
ATOM 2615 C CA . GLU A 1 334 ? -34.062 15.035 24.922 1.00 75.19 334 GLU A CA 1
ATOM 2616 C C . GLU A 1 334 ? -33.165 15.281 26.141 1.00 75.19 334 GLU A C 1
ATOM 2618 O O . GLU A 1 334 ? -33.619 15.879 27.118 1.00 75.19 334 GLU A O 1
ATOM 2623 N N . MET A 1 335 ? -31.869 14.944 26.057 1.00 70.69 335 MET A N 1
ATOM 2624 C CA . MET A 1 335 ? -30.895 15.270 27.112 1.00 70.69 335 MET A CA 1
ATOM 2625 C C . MET A 1 335 ? -30.843 16.768 27.407 1.00 70.69 335 MET A C 1
ATOM 2627 O O . MET A 1 335 ? -30.817 17.166 28.570 1.00 70.69 335 MET A O 1
ATOM 2631 N N . ARG A 1 336 ? -30.831 17.613 26.367 1.00 71.81 336 ARG A N 1
ATOM 2632 C CA . ARG A 1 336 ? -30.788 19.075 26.534 1.00 71.81 336 ARG A CA 1
ATOM 2633 C C . ARG A 1 336 ? -32.040 19.614 27.221 1.00 71.81 336 ARG A C 1
ATOM 2635 O O . ARG A 1 336 ? -31.906 20.479 28.080 1.00 71.81 336 ARG A O 1
ATOM 2642 N N . LYS A 1 337 ? -33.228 19.101 26.883 1.00 70.06 337 LYS A N 1
ATOM 2643 C CA . LYS A 1 337 ? -34.493 19.490 27.534 1.00 70.06 337 LYS A CA 1
ATOM 2644 C C . LYS A 1 337 ? -34.490 19.124 29.019 1.00 70.06 337 LYS A C 1
ATOM 2646 O O . LYS A 1 337 ? -34.859 19.946 29.849 1.00 70.06 337 LYS A O 1
ATOM 2651 N N . VAL A 1 338 ? -34.006 17.927 29.352 1.00 65.62 338 VAL A N 1
ATOM 2652 C CA . VAL A 1 338 ? -33.931 17.430 30.736 1.00 65.62 338 VAL A CA 1
ATOM 2653 C C . VAL A 1 338 ? -32.832 18.130 31.547 1.00 65.62 338 VAL A C 1
ATOM 2655 O O . VAL A 1 338 ? -32.981 18.303 32.751 1.00 65.62 338 VAL A O 1
ATOM 2658 N N . ARG A 1 339 ? -31.746 18.602 30.916 1.00 57.72 339 ARG A N 1
ATOM 2659 C CA . ARG A 1 339 ? -30.698 19.412 31.575 1.00 57.72 339 ARG A CA 1
ATOM 2660 C C . ARG A 1 339 ? -31.230 20.719 32.172 1.00 57.72 339 ARG A C 1
ATOM 2662 O O . ARG A 1 339 ? -30.674 21.199 33.150 1.00 57.72 339 ARG A O 1
ATOM 2669 N N . ASN A 1 340 ? -32.284 21.281 31.590 1.00 58.75 340 ASN A N 1
ATOM 2670 C CA . ASN A 1 340 ? -32.870 22.540 32.044 1.00 58.75 340 ASN A CA 1
ATOM 2671 C C . ASN A 1 340 ? -33.977 22.346 33.108 1.00 58.75 340 ASN A C 1
ATOM 2673 O O . ASN A 1 340 ? -34.585 23.333 33.510 1.00 58.75 340 ASN A O 1
ATOM 2677 N N . GLY A 1 341 ? -34.260 21.108 33.547 1.00 57.78 341 GLY A N 1
ATOM 2678 C CA . GLY A 1 341 ? -35.234 20.790 34.602 1.00 57.78 341 GLY A CA 1
ATOM 2679 C C . GLY A 1 341 ? -34.569 20.283 35.890 1.00 57.78 341 GLY A C 1
ATOM 2680 O O . GLY A 1 341 ? -33.562 19.580 35.837 1.00 57.78 341 GLY A O 1
ATOM 2681 N N . GLU A 1 342 ? -35.136 20.620 37.052 1.00 47.81 342 GLU A N 1
ATOM 2682 C CA . GLU A 1 342 ? -34.502 20.476 38.380 1.00 47.81 342 GLU A CA 1
ATOM 2683 C C . GLU A 1 342 ? -34.365 19.042 38.941 1.00 47.81 342 GLU A C 1
ATOM 2685 O O . GLU A 1 342 ? -33.713 18.852 39.964 1.00 47.81 342 GLU A O 1
ATOM 2690 N N . THR A 1 343 ? -34.891 17.994 38.299 1.00 53.78 343 THR A N 1
ATOM 2691 C CA . THR A 1 343 ? -34.843 16.621 38.851 1.00 53.78 343 THR A CA 1
ATOM 2692 C C . THR A 1 343 ? -34.051 15.653 37.974 1.00 53.78 343 THR A C 1
ATOM 2694 O O . THR A 1 343 ? -34.599 14.915 37.155 1.00 53.78 343 THR A O 1
ATOM 2697 N N . TRP A 1 344 ? -32.731 15.633 38.174 1.00 62.97 344 TRP A N 1
ATOM 2698 C CA . TRP A 1 344 ? -31.787 14.689 37.562 1.00 62.97 344 TRP A CA 1
ATOM 2699 C C . TRP A 1 344 ? -31.698 13.373 38.367 1.00 62.97 344 TRP A C 1
ATOM 2701 O O . TRP A 1 344 ? -30.944 13.272 39.333 1.00 62.97 344 TRP A O 1
ATOM 2711 N N . GLY A 1 345 ? -32.445 12.332 37.972 1.00 62.38 345 GLY A N 1
ATOM 2712 C CA . GLY A 1 345 ? -32.350 10.989 38.571 1.00 62.38 345 GLY A CA 1
ATOM 2713 C C . GLY A 1 345 ? -31.232 10.126 37.960 1.00 62.38 345 GLY A C 1
ATOM 2714 O O . GLY A 1 345 ? -31.181 9.949 36.742 1.00 62.38 345 GLY A O 1
ATOM 2715 N N . LYS A 1 346 ? -30.368 9.520 38.793 1.00 59.88 346 LYS A N 1
ATOM 2716 C CA . LYS A 1 346 ? -29.215 8.690 38.357 1.00 59.88 346 LYS A CA 1
ATOM 2717 C C . LYS A 1 346 ? -29.590 7.523 37.424 1.00 59.88 346 LYS A C 1
ATOM 2719 O O . LYS A 1 346 ? -28.867 7.232 36.478 1.00 59.88 346 LYS A O 1
ATOM 2724 N N . GLN A 1 347 ? -30.731 6.869 37.656 1.00 61.09 347 GLN A N 1
ATOM 2725 C CA . GLN A 1 347 ? -31.200 5.750 36.820 1.00 61.09 347 GLN A CA 1
ATOM 2726 C C . GLN A 1 347 ? -31.619 6.201 35.413 1.00 61.09 347 GLN A C 1
ATOM 2728 O O . GLN A 1 347 ? -31.369 5.502 34.432 1.00 61.09 347 GLN A O 1
ATOM 2733 N N . PHE A 1 348 ? -32.207 7.394 35.300 1.00 65.25 348 PHE A N 1
ATOM 2734 C CA . PHE A 1 348 ? -32.620 7.961 34.018 1.00 65.25 348 PHE A CA 1
ATOM 2735 C C . PHE A 1 348 ? -31.406 8.369 33.167 1.00 65.25 348 PHE A C 1
ATOM 2737 O O . PHE A 1 348 ? -31.383 8.110 31.965 1.00 65.25 348 PHE A O 1
ATOM 2744 N N . GLN A 1 349 ? -30.357 8.914 33.796 1.00 63.47 349 GLN A N 1
ATOM 2745 C CA . GLN A 1 349 ? -29.084 9.227 33.130 1.00 63.47 349 GLN A CA 1
ATOM 2746 C C . GLN A 1 349 ? -28.420 7.982 32.541 1.00 63.47 349 GLN A C 1
ATOM 2748 O O . GLN A 1 349 ? -28.025 7.998 31.378 1.00 63.47 349 GLN A O 1
ATOM 2753 N N . ALA A 1 350 ? -28.329 6.900 33.320 1.00 67.06 350 ALA A N 1
ATOM 2754 C CA . ALA A 1 350 ? -27.703 5.659 32.872 1.00 67.06 350 ALA A CA 1
ATOM 2755 C C . ALA A 1 350 ? -28.449 5.040 31.677 1.00 67.06 350 ALA A C 1
ATOM 2757 O O . ALA A 1 350 ? -27.824 4.629 30.700 1.00 67.06 350 ALA A O 1
ATOM 2758 N N . ALA A 1 351 ? -29.786 5.035 31.714 1.00 71.19 351 ALA A N 1
ATOM 2759 C CA . ALA A 1 351 ? -30.603 4.511 30.622 1.00 71.19 351 ALA A CA 1
ATOM 2760 C C . ALA A 1 351 ? -30.456 5.330 29.328 1.00 71.19 351 ALA A C 1
ATOM 2762 O O . ALA A 1 351 ? -30.378 4.763 28.235 1.00 71.19 351 ALA A O 1
ATOM 2763 N N . LEU A 1 352 ? -30.408 6.662 29.432 1.00 70.06 352 LEU A N 1
ATOM 2764 C CA . LEU A 1 352 ? -30.284 7.531 28.263 1.00 70.06 352 LEU A CA 1
ATOM 2765 C C . LEU A 1 352 ? -28.862 7.519 27.683 1.00 70.06 352 LEU A C 1
ATOM 2767 O O . LEU A 1 352 ? -28.700 7.468 26.464 1.00 70.06 352 LEU A O 1
ATOM 2771 N N . ALA A 1 353 ? -27.844 7.486 28.547 1.00 71.69 353 ALA A N 1
ATOM 2772 C CA . ALA A 1 353 ? -26.450 7.322 28.145 1.00 71.69 353 ALA A CA 1
ATOM 2773 C C . ALA A 1 353 ? -26.225 5.973 27.445 1.00 71.69 353 ALA A C 1
ATOM 2775 O O . ALA A 1 353 ? -25.639 5.948 26.367 1.00 71.69 353 ALA A O 1
ATOM 2776 N N . GLY A 1 354 ? -26.766 4.872 27.981 1.00 74.81 354 GLY A N 1
ATOM 2777 C CA . GLY A 1 354 ? -26.680 3.551 27.348 1.00 74.81 354 GLY A CA 1
ATOM 2778 C C . GLY A 1 354 ? -27.318 3.510 25.955 1.00 74.81 354 GLY A C 1
ATOM 2779 O O . GLY A 1 354 ? -26.737 2.956 25.023 1.00 74.81 354 GLY A O 1
ATOM 2780 N N . LYS A 1 355 ? -28.471 4.172 25.769 1.00 77.94 355 LYS A N 1
ATOM 2781 C CA . LYS A 1 355 ? -29.091 4.333 24.440 1.00 77.94 355 LYS A CA 1
ATOM 2782 C C . LYS A 1 355 ? -28.211 5.130 23.477 1.00 77.94 355 LYS A C 1
ATOM 2784 O O . LYS A 1 355 ? -28.175 4.804 22.294 1.00 77.94 355 LYS A O 1
ATOM 2789 N N . LEU A 1 356 ? -27.541 6.181 23.952 1.00 78.56 356 LEU A N 1
ATOM 2790 C CA . LEU A 1 356 ? -26.651 6.994 23.123 1.00 78.56 356 LEU A CA 1
ATOM 2791 C C . LEU A 1 356 ? -25.409 6.199 22.700 1.00 78.56 356 LEU A C 1
ATOM 2793 O O . LEU A 1 356 ? -25.068 6.209 21.522 1.00 78.56 356 LEU A O 1
ATOM 2797 N N . VAL A 1 357 ? -24.786 5.480 23.639 1.00 81.25 357 VAL A N 1
ATOM 2798 C CA . VAL A 1 357 ? -23.621 4.621 23.377 1.00 81.25 357 VAL A CA 1
ATOM 2799 C C . VAL A 1 357 ? -23.967 3.553 22.342 1.00 81.25 357 VAL A C 1
ATOM 2801 O O . VAL A 1 357 ? -23.307 3.492 21.315 1.00 81.25 357 VAL A O 1
ATOM 2804 N N . GLY A 1 358 ? -25.075 2.821 22.508 1.00 80.56 358 GLY A N 1
ATOM 2805 C CA . GLY A 1 358 ? -25.474 1.807 21.524 1.00 80.56 358 GLY A CA 1
ATOM 2806 C C . GLY A 1 358 ? -25.728 2.370 20.115 1.00 80.56 358 GLY A C 1
ATOM 2807 O O . GLY A 1 358 ? -25.433 1.711 19.120 1.00 80.56 358 GLY A O 1
ATOM 2808 N N . LYS A 1 359 ? -26.231 3.609 20.002 1.00 84.00 359 LYS A N 1
ATOM 2809 C CA . LYS A 1 359 ? -26.379 4.293 18.702 1.00 84.00 359 LYS A CA 1
ATOM 2810 C C . LYS A 1 359 ? -25.035 4.728 18.114 1.00 84.00 359 LYS A C 1
ATOM 2812 O O . LYS A 1 359 ? -24.870 4.683 16.897 1.00 84.00 359 LYS A O 1
ATOM 2817 N N . LEU A 1 360 ? -24.096 5.166 18.953 1.00 83.44 360 LEU A N 1
ATOM 2818 C CA . LEU A 1 360 ? -22.736 5.503 18.527 1.00 83.44 360 LEU A CA 1
ATOM 2819 C C . LEU A 1 360 ? -21.997 4.256 18.032 1.00 83.44 360 LEU A C 1
ATOM 2821 O O . LEU A 1 360 ? -21.431 4.311 16.945 1.00 83.44 360 LEU A O 1
ATOM 2825 N N . ASP A 1 361 ? -22.109 3.132 18.742 1.00 86.25 361 ASP A N 1
ATOM 2826 C CA . ASP A 1 361 ? -21.534 1.843 18.334 1.00 86.25 361 ASP A CA 1
ATOM 2827 C C . ASP A 1 361 ? -22.102 1.385 16.979 1.00 86.25 361 ASP A C 1
ATOM 2829 O O . ASP A 1 361 ? -21.371 0.947 16.089 1.00 86.25 361 ASP A O 1
ATOM 2833 N N . GLN A 1 362 ? -23.416 1.546 16.774 1.00 88.38 362 GLN A N 1
ATOM 2834 C CA . GLN A 1 362 ? -24.051 1.260 15.486 1.00 88.38 362 GLN A CA 1
ATOM 2835 C C . GLN A 1 362 ? -23.507 2.163 14.366 1.00 88.38 362 GLN A C 1
ATOM 2837 O O . GLN A 1 362 ? -23.217 1.680 13.268 1.00 88.38 362 GLN A O 1
ATOM 2842 N N . ALA A 1 363 ? -23.362 3.466 14.622 1.00 88.00 363 ALA A N 1
ATOM 2843 C CA . ALA A 1 363 ? -22.803 4.405 13.653 1.00 88.00 363 ALA A CA 1
ATOM 2844 C C . ALA A 1 363 ? -21.335 4.085 13.323 1.00 88.00 363 ALA A C 1
ATOM 2846 O O . ALA A 1 363 ? -20.925 4.202 12.166 1.00 88.00 363 ALA A O 1
ATOM 2847 N N . GLU A 1 364 ? -20.555 3.654 14.315 1.00 87.06 364 GLU A N 1
ATOM 2848 C CA . GLU A 1 364 ? -19.169 3.224 14.142 1.00 87.06 364 GLU A CA 1
ATOM 2849 C C . GLU A 1 364 ? -19.074 1.955 13.286 1.00 87.06 364 GLU A C 1
ATOM 2851 O O . GLU A 1 364 ? -18.317 1.933 12.317 1.00 87.06 364 GLU A O 1
ATOM 2856 N N . SER A 1 365 ? -19.915 0.947 13.539 1.00 88.06 365 SER A N 1
ATOM 2857 C CA . SER A 1 365 ? -19.979 -0.275 12.722 1.00 88.06 365 SER A CA 1
ATOM 2858 C C . SER A 1 365 ? -20.352 0.006 11.256 1.00 88.06 365 SER A C 1
ATOM 2860 O O . SER A 1 365 ? -19.757 -0.553 10.326 1.00 88.06 365 SER A O 1
ATOM 2862 N N . LEU A 1 366 ? -21.299 0.923 11.020 1.00 88.00 366 LEU A N 1
ATOM 2863 C CA . LEU A 1 366 ? -21.670 1.353 9.667 1.00 88.00 366 LEU A CA 1
ATOM 2864 C C . LEU A 1 366 ? -20.529 2.098 8.967 1.00 88.00 366 LEU A C 1
ATOM 2866 O O . LEU A 1 366 ? -20.278 1.861 7.784 1.00 88.00 366 LEU A O 1
ATOM 2870 N N . ARG A 1 367 ? -19.814 2.968 9.692 1.00 87.75 367 ARG A N 1
ATOM 2871 C CA . ARG A 1 367 ? -18.610 3.636 9.176 1.00 87.75 367 ARG A CA 1
ATOM 2872 C C . ARG A 1 367 ? -17.519 2.637 8.823 1.00 87.75 367 ARG A C 1
ATOM 2874 O O . ARG A 1 367 ? -16.954 2.747 7.744 1.00 87.75 367 ARG A O 1
ATOM 2881 N N . GLN A 1 368 ? -17.282 1.636 9.666 1.00 84.81 368 GLN A N 1
ATOM 2882 C CA . GLN A 1 368 ? -16.301 0.593 9.384 1.00 84.81 368 GLN A CA 1
ATOM 2883 C C . GLN A 1 368 ? -16.648 -0.176 8.101 1.00 84.81 368 GLN A C 1
ATOM 2885 O O . GLN A 1 368 ? -15.784 -0.376 7.252 1.00 84.81 368 GLN A O 1
ATOM 2890 N N . THR A 1 369 ? -17.921 -0.536 7.916 1.00 83.75 369 THR A N 1
ATOM 2891 C CA . THR A 1 369 ? -18.389 -1.195 6.682 1.00 83.75 369 THR A CA 1
ATOM 2892 C C . THR A 1 369 ? -18.130 -0.322 5.449 1.00 83.75 369 THR A C 1
ATOM 2894 O O . THR A 1 369 ? -17.685 -0.808 4.408 1.00 83.75 369 THR A O 1
ATOM 2897 N N . LEU A 1 370 ? -18.394 0.983 5.556 1.00 86.31 370 LEU A N 1
ATOM 2898 C CA . LEU A 1 370 ? -18.141 1.939 4.481 1.00 86.31 370 LEU A CA 1
ATOM 2899 C C . LEU A 1 370 ? -16.640 2.065 4.179 1.00 86.31 370 LEU A C 1
ATOM 2901 O O . LEU A 1 370 ? -16.249 2.053 3.012 1.00 86.31 370 LEU A O 1
ATOM 2905 N N . ASP A 1 371 ? -15.806 2.140 5.216 1.00 83.31 371 ASP A N 1
ATOM 2906 C CA . ASP A 1 371 ? -14.352 2.221 5.094 1.00 83.31 371 ASP A CA 1
ATOM 2907 C C . ASP A 1 371 ? -13.769 0.970 4.431 1.00 83.31 371 ASP A C 1
ATOM 2909 O O . ASP A 1 371 ? -12.872 1.086 3.600 1.00 83.31 371 ASP A O 1
ATOM 2913 N N . GLU A 1 372 ? -14.286 -0.223 4.730 1.00 82.38 372 GLU A N 1
ATOM 2914 C CA . GLU A 1 372 ? -13.856 -1.471 4.089 1.00 82.38 372 GLU A CA 1
ATOM 2915 C C . GLU A 1 372 ? -14.134 -1.470 2.581 1.00 82.38 372 GLU A C 1
ATOM 2917 O O . GLU A 1 372 ? -13.250 -1.809 1.785 1.00 82.38 372 GLU A O 1
ATOM 2922 N N . VAL A 1 373 ? -15.334 -1.035 2.181 1.00 83.62 373 VAL A N 1
ATOM 2923 C CA . VAL A 1 373 ? -15.700 -0.899 0.765 1.00 83.62 373 VAL A CA 1
ATOM 2924 C C . VAL A 1 373 ? -14.844 0.172 0.090 1.00 83.62 373 VAL A C 1
ATOM 2926 O O . VAL A 1 373 ? -14.269 -0.074 -0.971 1.00 83.62 373 VAL A O 1
ATOM 2929 N N . HIS A 1 374 ? -14.713 1.347 0.708 1.00 86.69 374 HIS A N 1
ATOM 2930 C CA . HIS A 1 374 ? -13.894 2.440 0.188 1.00 86.69 374 HIS A CA 1
ATOM 2931 C C . HIS A 1 374 ? -12.431 2.040 0.025 1.00 86.69 374 HIS A C 1
ATOM 2933 O O . HIS A 1 374 ? -11.866 2.306 -1.030 1.00 86.69 374 HIS A O 1
ATOM 2939 N N . GLN A 1 375 ? -11.846 1.332 0.991 1.00 82.25 375 GLN A N 1
ATOM 2940 C CA . GLN A 1 375 ? -10.484 0.811 0.880 1.00 82.25 375 GLN A CA 1
ATOM 2941 C C . GLN A 1 375 ? -10.326 -0.139 -0.310 1.00 82.25 375 GLN A C 1
ATOM 2943 O O . GLN A 1 375 ? -9.295 -0.111 -0.975 1.00 82.25 375 GLN A O 1
ATOM 2948 N N . GLY A 1 376 ? -11.330 -0.972 -0.605 1.00 81.12 376 GLY A N 1
ATOM 2949 C CA . GLY A 1 376 ? -11.313 -1.836 -1.788 1.00 81.12 376 GLY A CA 1
ATOM 2950 C C . GLY A 1 376 ? -11.260 -1.038 -3.095 1.00 81.12 376 GLY A C 1
ATOM 2951 O O . GLY A 1 376 ? -10.463 -1.353 -3.980 1.00 81.12 376 GLY A O 1
ATOM 2952 N N . VAL A 1 377 ? -12.066 0.022 -3.198 1.00 85.19 377 VAL A N 1
ATOM 2953 C CA . VAL A 1 377 ? -12.064 0.935 -4.353 1.00 85.19 377 VAL A CA 1
ATOM 2954 C C . VAL A 1 377 ? -10.748 1.716 -4.433 1.00 85.19 377 VAL A C 1
ATOM 2956 O O . VAL A 1 377 ? -10.170 1.825 -5.512 1.00 85.19 377 VAL A O 1
ATOM 2959 N N . ASP A 1 378 ? -10.243 2.203 -3.300 1.00 88.50 378 ASP A N 1
ATOM 2960 C CA . ASP A 1 378 ? -8.986 2.948 -3.204 1.00 88.50 378 ASP A CA 1
ATOM 2961 C C . ASP A 1 378 ? -7.797 2.103 -3.658 1.00 88.50 378 ASP A C 1
ATOM 2963 O O . ASP A 1 378 ? -6.989 2.565 -4.460 1.00 88.50 378 ASP A O 1
ATOM 2967 N N . CYS A 1 379 ? -7.709 0.842 -3.220 1.00 86.19 379 CYS A N 1
ATOM 2968 C CA . CYS A 1 379 ? -6.669 -0.075 -3.684 1.00 86.19 379 CYS A CA 1
ATOM 2969 C C . CYS A 1 379 ? -6.688 -0.221 -5.211 1.00 86.19 379 CYS A C 1
ATOM 2971 O O . CYS A 1 379 ? -5.626 -0.211 -5.829 1.00 86.19 379 CYS A O 1
ATOM 2973 N N . ARG A 1 380 ? -7.872 -0.307 -5.836 1.00 84.75 380 ARG A N 1
ATOM 2974 C CA . ARG A 1 380 ? -7.981 -0.377 -7.303 1.00 84.75 380 ARG A CA 1
ATOM 2975 C C . ARG A 1 380 ? -7.532 0.918 -7.970 1.00 84.75 380 ARG A C 1
ATOM 2977 O O . ARG A 1 380 ? -6.756 0.846 -8.916 1.00 84.75 380 ARG A O 1
ATOM 2984 N N . ALA A 1 381 ? -7.950 2.072 -7.448 1.00 88.12 381 ALA A N 1
ATOM 2985 C CA . ALA A 1 381 ? -7.518 3.378 -7.950 1.00 88.12 381 ALA A CA 1
ATOM 2986 C C . ALA A 1 381 ? -5.985 3.515 -7.922 1.00 88.12 381 ALA A C 1
ATOM 2988 O O . ALA A 1 381 ? -5.370 3.968 -8.886 1.00 88.12 381 ALA A O 1
ATOM 2989 N N . LEU A 1 382 ? -5.361 3.062 -6.831 1.00 90.62 382 LEU A N 1
ATOM 2990 C CA . LEU A 1 382 ? -3.911 3.091 -6.653 1.00 90.62 382 LEU A CA 1
ATOM 2991 C C . LEU A 1 382 ? -3.187 2.089 -7.556 1.00 90.62 382 LEU A C 1
ATOM 2993 O O . LEU A 1 382 ? -2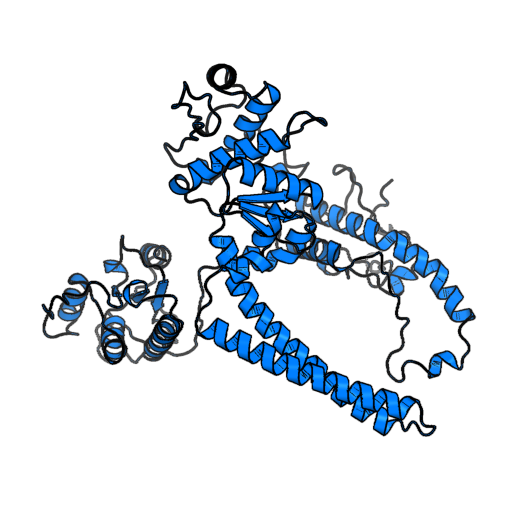.140 2.423 -8.102 1.00 90.62 382 LEU A O 1
ATOM 2997 N N . LEU A 1 383 ? -3.729 0.883 -7.747 1.00 85.94 383 LEU A N 1
ATOM 2998 C CA . LEU A 1 383 ? -3.147 -0.126 -8.642 1.00 85.94 383 LEU A CA 1
ATOM 2999 C C . LEU A 1 383 ? -3.136 0.334 -10.100 1.00 85.94 383 LEU A C 1
ATOM 3001 O O . LEU A 1 383 ? -2.194 0.036 -10.831 1.00 85.94 383 LEU A O 1
ATOM 3005 N N . THR A 1 384 ? -4.164 1.074 -10.515 1.00 86.31 384 THR A N 1
ATOM 3006 C CA . THR A 1 384 ? -4.246 1.624 -11.871 1.00 86.31 384 THR A CA 1
ATOM 3007 C C . THR A 1 384 ? -3.403 2.877 -12.072 1.00 86.31 384 THR A C 1
ATOM 3009 O O . THR A 1 384 ? -3.220 3.278 -13.217 1.00 86.31 384 THR A O 1
ATOM 3012 N N . ALA A 1 385 ? -2.897 3.500 -11.005 1.00 91.81 385 ALA A N 1
ATOM 3013 C CA . ALA A 1 385 ? -2.127 4.733 -11.098 1.00 91.81 385 ALA A CA 1
ATOM 3014 C C . ALA A 1 385 ? -0.751 4.511 -11.752 1.00 91.81 385 ALA A C 1
ATOM 3016 O O . ALA A 1 385 ? -0.130 3.447 -11.654 1.00 91.81 385 ALA A O 1
ATOM 3017 N N . ASP A 1 386 ? -0.229 5.554 -12.391 1.00 93.75 386 ASP A N 1
ATOM 3018 C CA . ASP A 1 386 ? 1.166 5.595 -12.829 1.00 93.75 386 ASP A CA 1
ATOM 3019 C C . ASP A 1 386 ? 2.071 6.108 -11.717 1.00 93.75 386 ASP A C 1
ATOM 3021 O O . ASP A 1 386 ? 3.148 5.556 -11.477 1.00 93.75 386 ASP A O 1
ATOM 3025 N N . VAL A 1 387 ? 1.587 7.112 -10.989 1.00 96.31 387 VAL A N 1
ATOM 3026 C CA . VAL A 1 387 ? 2.304 7.748 -9.891 1.00 96.31 387 VAL A CA 1
ATOM 3027 C C . VAL A 1 387 ? 1.380 7.909 -8.691 1.00 96.31 387 VAL A C 1
ATOM 3029 O O . VAL A 1 387 ? 0.254 8.387 -8.822 1.00 96.31 387 VAL A O 1
ATOM 3032 N N . ILE A 1 388 ? 1.879 7.554 -7.508 1.00 96.25 388 ILE A N 1
ATOM 3033 C CA . ILE A 1 388 ? 1.208 7.780 -6.230 1.00 96.25 388 ILE A CA 1
ATOM 3034 C C . ILE A 1 388 ? 2.024 8.786 -5.427 1.00 96.25 388 ILE A C 1
ATOM 3036 O O . ILE A 1 388 ? 3.151 8.502 -5.026 1.00 96.25 388 ILE A O 1
ATOM 3040 N N . GLY A 1 389 ? 1.450 9.952 -5.159 1.00 95.69 389 GLY A N 1
ATOM 3041 C CA . GLY A 1 389 ? 2.048 10.955 -4.290 1.00 95.69 389 GLY A CA 1
ATOM 3042 C C . GLY A 1 389 ? 1.527 10.856 -2.862 1.00 95.69 389 GLY A C 1
ATOM 3043 O O . GLY A 1 389 ? 0.316 10.810 -2.641 1.00 95.69 389 GLY A O 1
ATOM 3044 N N . ILE A 1 390 ? 2.419 10.854 -1.874 1.00 94.31 390 ILE A N 1
ATOM 3045 C CA . ILE A 1 390 ? 2.041 10.781 -0.461 1.00 94.31 390 ILE A CA 1
ATOM 3046 C C . ILE A 1 390 ? 3.038 11.526 0.429 1.00 94.31 390 ILE A C 1
ATOM 3048 O O . ILE A 1 390 ? 4.226 11.619 0.129 1.00 94.31 390 ILE A O 1
ATOM 3052 N N . THR A 1 391 ? 2.577 12.064 1.555 1.00 91.00 391 THR A N 1
ATOM 3053 C CA . THR A 1 391 ? 3.494 12.607 2.564 1.00 91.00 391 THR A CA 1
ATOM 3054 C C . THR A 1 391 ? 4.060 11.498 3.448 1.00 91.00 391 THR A C 1
ATOM 3056 O O . THR A 1 391 ? 3.427 10.459 3.629 1.00 91.00 391 THR A O 1
ATOM 3059 N N . ALA A 1 392 ? 5.222 11.706 4.068 1.00 84.56 392 ALA A N 1
ATOM 3060 C CA . ALA A 1 392 ? 5.816 10.725 4.986 1.00 84.56 392 ALA A CA 1
ATOM 3061 C C . ALA A 1 392 ? 4.853 10.316 6.126 1.00 84.56 392 ALA A C 1
ATOM 3063 O O . ALA A 1 392 ? 4.746 9.145 6.490 1.00 84.56 392 ALA A O 1
ATOM 3064 N N . THR A 1 393 ? 4.086 11.274 6.649 1.00 78.62 393 THR A N 1
ATOM 3065 C CA . THR A 1 393 ? 3.068 11.034 7.683 1.00 78.62 393 THR A CA 1
ATOM 3066 C C . THR A 1 393 ? 1.815 10.367 7.112 1.00 78.62 393 THR A C 1
ATOM 3068 O O . THR A 1 393 ? 1.241 9.480 7.749 1.00 78.62 393 THR A O 1
ATOM 3071 N N . GLY A 1 394 ? 1.413 10.733 5.890 1.00 83.31 394 GLY A N 1
ATOM 3072 C CA . GLY A 1 394 ? 0.364 10.048 5.136 1.00 83.31 394 GLY A CA 1
ATOM 3073 C C . GLY A 1 394 ? 0.699 8.576 4.899 1.00 83.31 394 GLY A C 1
ATOM 3074 O O . GLY A 1 394 ? -0.157 7.719 5.103 1.00 83.31 394 GLY A O 1
ATOM 3075 N N . LEU A 1 395 ? 1.953 8.263 4.566 1.00 84.94 395 LEU A N 1
ATOM 3076 C CA . LEU A 1 395 ? 2.435 6.900 4.336 1.00 84.94 395 LEU A CA 1
ATOM 3077 C C . LEU A 1 395 ? 2.277 6.029 5.577 1.00 84.94 395 LEU A C 1
ATOM 3079 O O . LEU A 1 395 ? 1.790 4.900 5.488 1.00 84.94 395 LEU A O 1
ATOM 3083 N N . ALA A 1 396 ? 2.624 6.566 6.746 1.00 78.19 396 ALA A N 1
ATOM 3084 C CA . ALA A 1 396 ? 2.472 5.852 8.006 1.00 78.19 396 ALA A CA 1
ATOM 3085 C C . ALA A 1 396 ? 0.998 5.490 8.290 1.00 78.19 396 ALA A C 1
ATOM 3087 O O . ALA A 1 396 ? 0.714 4.399 8.785 1.00 78.19 396 ALA A O 1
ATOM 3088 N N . LYS A 1 397 ? 0.050 6.358 7.904 1.00 79.25 397 LYS A N 1
ATOM 3089 C CA . LYS A 1 397 ? -1.399 6.094 7.999 1.00 79.25 397 LYS A CA 1
ATOM 3090 C C . LYS A 1 397 ? -1.891 5.111 6.929 1.00 79.25 397 LYS A C 1
ATOM 3092 O O . LYS A 1 397 ? -2.665 4.209 7.230 1.00 79.25 397 LYS A O 1
ATOM 3097 N N . ALA A 1 398 ? -1.413 5.258 5.696 1.00 81.31 398 ALA A N 1
ATOM 3098 C CA . ALA A 1 398 ? -1.835 4.479 4.532 1.00 81.31 398 ALA A CA 1
ATOM 3099 C C . ALA A 1 398 ? -1.136 3.114 4.403 1.00 81.31 398 ALA A C 1
ATOM 3101 O O . ALA A 1 398 ? -1.468 2.344 3.506 1.00 81.31 398 ALA A O 1
ATOM 3102 N N . THR A 1 399 ? -0.185 2.783 5.285 1.00 78.00 399 THR A N 1
ATOM 3103 C CA . THR A 1 399 ? 0.650 1.574 5.168 1.00 78.00 399 THR A CA 1
ATOM 3104 C C . THR A 1 399 ? -0.182 0.301 5.001 1.00 78.00 399 THR A C 1
ATOM 3106 O O . THR A 1 399 ? 0.133 -0.508 4.137 1.00 78.00 399 THR A O 1
ATOM 3109 N N . LYS A 1 400 ? -1.263 0.128 5.777 1.00 77.00 400 LYS A N 1
ATOM 3110 C CA . LYS A 1 400 ? -2.131 -1.059 5.660 1.00 77.00 400 LYS A CA 1
ATOM 3111 C C . LYS A 1 400 ? -2.777 -1.167 4.274 1.00 77.00 400 LYS A C 1
ATOM 3113 O O . LYS A 1 400 ? -2.816 -2.250 3.710 1.00 77.00 400 LYS A O 1
ATOM 3118 N N . MET A 1 401 ? -3.253 -0.051 3.724 1.00 82.94 401 MET A N 1
ATOM 3119 C CA . MET A 1 401 ? -3.854 -0.004 2.388 1.00 82.94 401 MET A CA 1
ATOM 3120 C C . MET A 1 401 ? -2.818 -0.327 1.304 1.00 82.94 401 MET A C 1
ATOM 3122 O O . MET A 1 401 ? -3.073 -1.164 0.449 1.00 82.94 401 MET A O 1
ATOM 3126 N N . LEU A 1 402 ? -1.623 0.266 1.379 1.00 82.12 402 LEU A N 1
ATOM 3127 C CA . LEU A 1 402 ? -0.550 0.005 0.413 1.00 82.12 402 LEU A CA 1
ATOM 3128 C C . LEU A 1 402 ? -0.033 -1.438 0.482 1.00 82.12 402 LEU A C 1
ATOM 3130 O O . LEU A 1 402 ? 0.313 -2.010 -0.544 1.00 82.12 402 LEU A O 1
ATOM 3134 N N . GLN A 1 403 ? -0.009 -2.055 1.668 1.00 77.38 403 GLN A N 1
ATOM 3135 C CA . GLN A 1 403 ? 0.323 -3.477 1.803 1.00 77.38 403 GLN A CA 1
ATOM 3136 C C . GLN A 1 403 ? -0.701 -4.366 1.087 1.00 77.38 403 GLN A C 1
ATOM 3138 O O . GLN A 1 403 ? -0.305 -5.285 0.378 1.00 77.38 403 GLN A O 1
ATOM 3143 N N . ARG A 1 404 ? -1.994 -4.029 1.181 1.00 74.94 404 ARG A N 1
ATOM 3144 C CA . ARG A 1 404 ? -3.068 -4.755 0.486 1.00 74.94 404 ARG A CA 1
ATOM 3145 C C . ARG A 1 404 ? -2.980 -4.670 -1.037 1.00 74.94 404 ARG A C 1
ATOM 3147 O O . ARG A 1 404 ? -3.553 -5.522 -1.700 1.00 74.94 404 ARG A O 1
ATOM 3154 N N . MET A 1 405 ? -2.272 -3.688 -1.604 1.00 72.25 405 MET A N 1
ATOM 3155 C CA . MET A 1 405 ? -2.053 -3.626 -3.057 1.00 72.25 405 MET A CA 1
ATOM 3156 C C . MET A 1 405 ? -1.235 -4.815 -3.585 1.00 72.25 405 MET A C 1
ATOM 3158 O O . MET A 1 405 ? -1.296 -5.103 -4.773 1.00 72.25 405 MET A O 1
ATOM 3162 N N . HIS A 1 406 ? -0.466 -5.493 -2.728 1.00 61.16 406 HIS A N 1
ATOM 3163 C CA . HIS A 1 406 ? 0.317 -6.672 -3.104 1.00 61.16 406 HIS A CA 1
ATOM 3164 C C . HIS A 1 406 ? -0.389 -8.006 -2.818 1.00 61.16 406 HIS A C 1
ATOM 3166 O O . HIS A 1 406 ? 0.082 -9.046 -3.281 1.00 61.16 406 HIS A O 1
ATOM 3172 N N . ASP A 1 407 ? -1.508 -7.994 -2.090 1.00 59.34 407 ASP A N 1
ATOM 3173 C CA . ASP A 1 407 ? -2.220 -9.204 -1.677 1.00 59.34 407 ASP A CA 1
ATOM 3174 C C . ASP A 1 407 ? -3.218 -9.638 -2.763 1.00 59.34 407 ASP A C 1
ATOM 3176 O O . ASP A 1 407 ? -4.431 -9.497 -2.622 1.00 59.34 407 ASP A O 1
ATOM 3180 N N . ASN A 1 408 ? -2.699 -10.186 -3.865 1.00 66.31 408 ASN A N 1
ATOM 3181 C CA . ASN A 1 408 ? -3.516 -10.747 -4.953 1.00 66.31 408 ASN A CA 1
ATOM 3182 C C . ASN A 1 408 ? -3.892 -12.225 -4.723 1.00 66.31 408 ASN A C 1
ATOM 3184 O O . ASN A 1 408 ? -4.542 -12.841 -5.563 1.00 66.31 408 ASN A O 1
ATOM 3188 N N . GLY A 1 409 ? -3.472 -12.812 -3.596 1.00 70.25 409 GLY A N 1
ATOM 3189 C CA . GLY A 1 409 ? -3.736 -14.204 -3.238 1.00 70.25 409 GLY A CA 1
ATOM 3190 C C . GLY A 1 409 ? -4.580 -14.314 -1.973 1.00 70.25 409 GLY A C 1
ATOM 3191 O O . GLY A 1 409 ? -4.250 -13.720 -0.948 1.00 70.25 409 GLY A O 1
ATOM 3192 N N . TYR A 1 410 ? -5.643 -15.116 -2.028 1.00 83.38 410 TYR A N 1
ATOM 3193 C CA . TYR A 1 410 ? -6.461 -15.457 -0.867 1.00 83.38 410 TYR A CA 1
ATOM 3194 C C . TYR A 1 410 ? -6.476 -16.971 -0.657 1.00 83.38 410 TYR A C 1
ATOM 3196 O O . TYR A 1 410 ? -6.814 -17.726 -1.567 1.00 83.38 410 TYR A O 1
ATOM 3204 N N . TRP A 1 411 ? -6.133 -17.405 0.557 1.00 83.62 411 TRP A N 1
ATOM 3205 C CA . TRP A 1 411 ? -6.168 -18.810 0.957 1.00 83.62 411 TRP A CA 1
ATOM 3206 C C . TRP A 1 411 ? -7.389 -19.072 1.835 1.00 83.62 411 TRP A C 1
ATOM 3208 O O . TRP A 1 411 ? -7.475 -18.570 2.957 1.00 83.62 411 TRP A O 1
ATOM 3218 N N . LEU A 1 412 ? -8.320 -19.882 1.329 1.00 87.94 412 LEU A N 1
ATOM 3219 C CA . LEU A 1 412 ? -9.471 -20.349 2.093 1.00 87.94 412 LEU A CA 1
ATOM 3220 C C . LEU A 1 412 ? -9.148 -21.699 2.736 1.00 87.94 412 LEU A C 1
ATOM 3222 O O . LEU A 1 412 ? -9.132 -22.727 2.065 1.00 87.94 412 LEU A O 1
ATOM 3226 N N . ASN A 1 413 ? -8.925 -21.698 4.047 1.00 88.69 413 ASN A N 1
ATOM 3227 C CA . ASN A 1 413 ? -8.758 -22.935 4.806 1.00 88.69 413 ASN A CA 1
ATOM 3228 C C . ASN A 1 413 ? -10.125 -23.525 5.168 1.00 88.69 413 ASN A C 1
ATOM 3230 O O . ASN A 1 413 ? -11.005 -22.801 5.638 1.00 88.69 413 ASN A O 1
ATOM 3234 N N . HIS A 1 414 ? -10.289 -24.840 5.017 1.00 91.44 414 HIS A N 1
ATOM 3235 C CA . HIS A 1 414 ? -11.498 -25.547 5.435 1.00 91.44 414 HIS A CA 1
ATOM 3236 C C . HIS A 1 414 ? -11.184 -26.923 6.046 1.00 91.44 414 HIS A C 1
ATOM 3238 O O . HIS A 1 414 ? -10.171 -27.527 5.699 1.00 91.44 414 HIS A O 1
ATOM 3244 N N . PRO A 1 415 ? -12.042 -27.439 6.948 1.00 91.56 415 PRO A N 1
ATOM 3245 C CA . PRO A 1 415 ? -11.841 -28.740 7.589 1.00 91.56 415 PRO A CA 1
ATOM 3246 C C . PRO A 1 415 ? -12.564 -29.906 6.889 1.00 91.56 415 PRO A C 1
ATOM 3248 O O . PRO A 1 415 ? -12.457 -31.041 7.342 1.00 91.56 415 PRO A O 1
ATOM 3251 N N . TYR A 1 416 ? -13.345 -29.648 5.832 1.00 93.62 416 TYR A N 1
ATOM 3252 C CA . TYR A 1 416 ? -14.150 -30.682 5.166 1.00 93.62 416 TYR A CA 1
ATOM 3253 C C . TYR A 1 416 ? -13.275 -31.709 4.448 1.00 93.62 416 TYR A C 1
ATOM 3255 O O . TYR A 1 416 ? -12.366 -31.328 3.707 1.00 93.62 416 TYR A O 1
ATOM 3263 N N . LEU A 1 417 ? -13.553 -32.991 4.686 1.00 90.81 417 LEU A N 1
ATOM 3264 C CA . LEU A 1 417 ? -12.809 -34.115 4.123 1.00 90.81 417 LEU A CA 1
ATOM 3265 C C . LEU A 1 417 ? -13.105 -34.303 2.628 1.00 90.81 417 LEU A C 1
ATOM 3267 O O . LEU A 1 417 ? -14.158 -33.893 2.141 1.00 90.81 417 LEU A O 1
ATOM 3271 N N . GLU A 1 418 ? -12.149 -34.901 1.916 1.00 90.12 418 GLU A N 1
ATOM 3272 C CA . GLU A 1 418 ? -12.326 -35.370 0.538 1.00 90.12 418 GLU A CA 1
ATOM 3273 C C . GLU A 1 418 ? -13.366 -36.506 0.470 1.00 90.12 418 GLU A C 1
ATOM 3275 O O . GLU A 1 418 ? -13.596 -37.199 1.461 1.00 90.12 418 GLU A O 1
ATOM 3280 N N . ASP A 1 419 ? -14.017 -36.674 -0.684 1.00 88.69 419 ASP A N 1
ATOM 3281 C CA . ASP A 1 419 ? -15.037 -37.709 -0.884 1.00 88.69 419 ASP A CA 1
ATOM 3282 C C . ASP A 1 419 ? -14.407 -39.115 -0.824 1.00 88.69 419 ASP A C 1
ATOM 3284 O O . ASP A 1 419 ? -13.270 -39.309 -1.270 1.00 88.69 419 ASP A O 1
ATOM 3288 N N . ASP A 1 420 ? -15.159 -40.106 -0.331 1.00 73.25 420 ASP A N 1
ATOM 3289 C CA . ASP A 1 420 ? -14.676 -41.485 -0.191 1.00 73.25 420 ASP A CA 1
ATOM 3290 C C . ASP A 1 420 ? -14.198 -42.085 -1.531 1.00 73.25 420 ASP A C 1
ATOM 3292 O O . ASP A 1 420 ? -14.763 -41.863 -2.609 1.00 73.25 420 ASP A O 1
ATOM 3296 N N . GLN A 1 421 ? -13.100 -42.850 -1.472 1.00 62.97 421 GLN A N 1
ATOM 3297 C CA . GLN A 1 421 ? -12.506 -43.503 -2.639 1.00 62.97 421 GLN A CA 1
ATOM 3298 C C . GLN A 1 421 ? -13.360 -44.693 -3.083 1.00 62.97 421 GLN A C 1
ATOM 3300 O O . GLN A 1 421 ? -13.140 -45.807 -2.623 1.00 62.97 421 GLN A O 1
ATOM 3305 N N . ASP A 1 422 ? -14.279 -44.477 -4.022 1.00 48.78 422 ASP A N 1
ATOM 3306 C CA . ASP A 1 422 ? -15.161 -45.568 -4.464 1.00 48.78 422 ASP A CA 1
ATOM 3307 C C . ASP A 1 422 ? -14.525 -46.583 -5.433 1.00 48.78 422 ASP A C 1
ATOM 3309 O O . ASP A 1 422 ? -15.146 -47.586 -5.739 1.00 48.78 422 ASP A O 1
ATOM 3313 N N . ASP A 1 423 ? -13.275 -46.409 -5.887 1.00 45.19 423 ASP A N 1
ATOM 3314 C CA . ASP A 1 423 ? -12.659 -47.363 -6.823 1.00 45.19 423 ASP A CA 1
ATOM 3315 C C . ASP A 1 423 ? -11.146 -47.494 -6.612 1.00 45.19 423 ASP A C 1
ATOM 3317 O O . ASP A 1 423 ? -10.398 -46.510 -6.675 1.00 45.19 423 ASP A O 1
ATOM 3321 N N . GLY A 1 424 ? -10.696 -48.734 -6.394 1.00 45.81 424 GLY A N 1
ATOM 3322 C CA . GLY A 1 424 ? -9.360 -49.160 -5.957 1.00 45.81 424 GLY A CA 1
ATOM 3323 C C . GLY A 1 424 ? -8.183 -48.909 -6.909 1.00 45.81 424 GLY A C 1
ATOM 3324 O O . GLY A 1 424 ? -7.330 -49.780 -7.053 1.00 45.81 424 GLY A O 1
ATOM 3325 N N . ASN A 1 425 ? -8.094 -47.732 -7.536 1.00 49.47 425 ASN A N 1
ATOM 3326 C CA . ASN A 1 425 ? -6.951 -47.349 -8.372 1.00 49.47 425 ASN A CA 1
ATOM 3327 C C . ASN A 1 425 ? -6.233 -46.057 -7.932 1.00 49.47 425 ASN A C 1
ATOM 3329 O O . ASN A 1 425 ? -5.276 -45.657 -8.589 1.00 49.47 425 ASN A O 1
ATOM 3333 N N . GLY A 1 426 ? -6.661 -45.391 -6.848 1.00 52.81 426 GLY A N 1
ATOM 3334 C CA . GLY A 1 426 ? -5.896 -44.349 -6.129 1.00 52.81 426 GLY A CA 1
ATOM 3335 C C . GLY A 1 426 ? -5.412 -43.119 -6.924 1.00 52.81 426 GLY A C 1
ATOM 3336 O O . GLY A 1 426 ? -4.626 -42.332 -6.401 1.00 52.81 426 GLY A O 1
ATOM 3337 N N . ARG A 1 427 ? -5.828 -42.945 -8.187 1.00 59.62 427 ARG A N 1
ATOM 3338 C CA . ARG A 1 427 ? -5.256 -41.949 -9.116 1.00 59.62 427 ARG A CA 1
ATOM 3339 C C . ARG A 1 427 ? -5.933 -40.577 -9.094 1.00 59.62 427 ARG A C 1
ATOM 3341 O O . ARG A 1 427 ? -5.309 -39.618 -9.529 1.00 59.62 427 ARG A O 1
ATOM 3348 N N . SER A 1 428 ? -7.166 -40.454 -8.598 1.00 72.50 428 SER A N 1
ATOM 3349 C CA . SER A 1 428 ? -7.923 -39.196 -8.665 1.00 72.50 428 SER A CA 1
ATOM 3350 C C . SER A 1 428 ? -8.835 -39.015 -7.447 1.00 72.50 428 SER A C 1
ATOM 3352 O O . SER A 1 428 ? -9.563 -39.938 -7.083 1.00 72.50 428 SER A O 1
ATOM 3354 N N . CYS A 1 429 ? -8.787 -37.836 -6.822 1.00 85.38 429 CYS A N 1
ATOM 3355 C CA . CYS A 1 429 ? -9.575 -37.463 -5.641 1.00 85.38 429 CYS A CA 1
ATOM 3356 C C . CYS A 1 429 ? -10.632 -36.410 -6.010 1.00 85.38 429 CYS A C 1
ATOM 3358 O O . CYS A 1 429 ? -10.499 -35.712 -7.019 1.00 85.38 429 CYS A O 1
ATOM 3360 N N . SER A 1 430 ? -11.662 -36.265 -5.179 1.00 89.94 430 SER A N 1
ATOM 3361 C CA . SER A 1 430 ? -12.626 -35.167 -5.282 1.00 89.94 430 SER A CA 1
ATOM 3362 C C . SER A 1 430 ? -13.071 -34.681 -3.908 1.00 89.94 430 SER A C 1
ATOM 3364 O O . SER A 1 430 ? -12.888 -35.373 -2.913 1.00 89.94 430 SER A O 1
ATOM 3366 N N . ASN A 1 431 ? -13.613 -33.471 -3.854 1.00 93.56 431 ASN A N 1
ATOM 3367 C CA . ASN A 1 431 ? -14.149 -32.848 -2.656 1.00 93.56 431 ASN A CA 1
ATOM 3368 C C . ASN A 1 431 ? -15.385 -32.034 -3.050 1.00 93.56 431 ASN A C 1
ATOM 3370 O O . ASN A 1 431 ? -15.260 -30.983 -3.691 1.00 93.56 431 ASN A O 1
ATOM 3374 N N . GLU A 1 432 ? -16.571 -32.526 -2.688 1.00 93.62 432 GLU A N 1
ATOM 3375 C CA . GLU A 1 432 ? -17.841 -31.881 -3.033 1.00 93.62 432 GLU A CA 1
ATOM 3376 C C . GLU A 1 432 ? -17.967 -30.477 -2.430 1.00 93.62 432 GLU A C 1
ATOM 3378 O O . GLU A 1 432 ? -18.457 -29.555 -3.084 1.00 93.62 432 GLU A O 1
ATOM 3383 N N . TRP A 1 433 ? -17.481 -30.286 -1.202 1.00 95.31 433 TRP A N 1
ATOM 3384 C CA . TRP A 1 433 ? -17.561 -28.993 -0.534 1.00 95.31 433 TRP A CA 1
ATOM 3385 C C . TRP A 1 433 ? -16.778 -27.918 -1.295 1.00 95.31 433 TRP A C 1
ATOM 3387 O O . TRP A 1 433 ? -17.303 -26.826 -1.526 1.00 95.31 433 TRP A O 1
ATOM 3397 N N . GLU A 1 434 ? -15.559 -28.235 -1.751 1.00 95.62 434 GLU A N 1
ATOM 3398 C CA . GLU A 1 434 ? -14.764 -27.304 -2.561 1.00 95.62 434 GLU A CA 1
ATOM 3399 C C . GLU A 1 434 ? -15.463 -26.959 -3.884 1.00 95.62 434 GLU A C 1
ATOM 3401 O O . GLU A 1 434 ? -15.433 -25.800 -4.298 1.00 95.62 434 GLU A O 1
ATOM 3406 N N . VAL A 1 435 ? -16.138 -27.922 -4.532 1.00 94.81 435 VAL A N 1
ATOM 3407 C CA . VAL A 1 435 ? -16.906 -27.664 -5.766 1.00 94.81 435 VAL A CA 1
ATOM 3408 C C . VAL A 1 435 ? -18.037 -26.670 -5.508 1.00 94.81 435 VAL A C 1
ATOM 3410 O O . VAL A 1 435 ? -18.184 -25.700 -6.257 1.00 94.81 435 VAL A O 1
ATOM 3413 N N . GLN A 1 436 ? -18.822 -26.878 -4.448 1.00 94.75 436 GLN A N 1
ATOM 3414 C CA . GLN A 1 436 ? -19.932 -25.984 -4.106 1.00 94.75 436 GLN A CA 1
ATOM 3415 C C . GLN A 1 436 ? -19.433 -24.590 -3.707 1.00 94.75 436 GLN A C 1
ATOM 3417 O O . GLN A 1 436 ? -20.008 -23.583 -4.130 1.00 94.75 436 GLN A O 1
ATOM 3422 N N . MET A 1 437 ? -18.331 -24.515 -2.957 1.00 94.75 437 MET A N 1
ATOM 3423 C CA . MET A 1 437 ? -17.696 -23.250 -2.592 1.00 94.75 437 MET A CA 1
ATOM 3424 C C . MET A 1 437 ? -17.180 -22.504 -3.826 1.00 94.75 437 MET A C 1
ATOM 3426 O O . MET A 1 437 ? -17.479 -21.322 -4.000 1.00 94.75 437 MET A O 1
ATOM 3430 N N . ALA A 1 438 ? -16.465 -23.189 -4.722 1.00 94.31 438 ALA A N 1
ATOM 3431 C CA . ALA A 1 438 ? -15.973 -22.601 -5.962 1.00 94.31 438 ALA A CA 1
ATOM 3432 C C . ALA A 1 438 ? -17.126 -22.102 -6.840 1.00 94.31 438 ALA A C 1
ATOM 3434 O O . ALA A 1 438 ? -17.054 -20.995 -7.371 1.00 94.31 438 ALA A O 1
ATOM 3435 N N . LYS A 1 439 ? -18.220 -22.866 -6.948 1.00 94.38 439 LYS A N 1
ATOM 3436 C CA . LYS A 1 439 ? -19.428 -22.447 -7.673 1.00 94.38 439 LYS A CA 1
ATOM 3437 C C . LYS A 1 439 ? -20.039 -21.183 -7.077 1.00 94.38 439 LYS A C 1
ATOM 3439 O O . LYS A 1 439 ? -20.301 -20.229 -7.809 1.00 94.38 439 LYS A O 1
ATOM 3444 N N . ALA A 1 440 ? -20.228 -21.151 -5.759 1.00 93.00 440 ALA A N 1
ATOM 3445 C CA . ALA A 1 440 ? -20.763 -19.984 -5.069 1.00 93.00 440 ALA A CA 1
ATOM 3446 C C . ALA A 1 440 ? -19.858 -18.753 -5.243 1.00 93.00 440 ALA A C 1
ATOM 3448 O O . ALA A 1 440 ? -20.364 -17.658 -5.494 1.00 93.00 440 ALA A O 1
ATOM 3449 N N . LEU A 1 441 ? -18.536 -18.937 -5.167 1.00 93.56 441 LEU A N 1
ATOM 3450 C CA . LEU A 1 441 ? -17.539 -17.885 -5.354 1.00 93.56 441 LEU A CA 1
ATOM 3451 C C . LEU A 1 441 ? -17.551 -17.337 -6.784 1.00 93.56 441 LEU A C 1
ATOM 3453 O O . LEU A 1 441 ? -17.692 -16.131 -6.966 1.00 93.56 441 LEU A O 1
ATOM 3457 N N . VAL A 1 442 ? -17.465 -18.201 -7.799 1.00 92.50 442 VAL A N 1
ATOM 3458 C CA . VAL A 1 442 ? -17.507 -17.796 -9.215 1.00 92.50 442 VAL A CA 1
ATOM 3459 C C . VAL A 1 442 ? -18.828 -17.093 -9.531 1.00 92.50 442 VAL A C 1
ATOM 3461 O O . VAL A 1 442 ? -18.827 -15.999 -10.098 1.00 92.50 442 VAL A O 1
ATOM 3464 N N . GLY A 1 443 ? -19.955 -17.648 -9.077 1.00 90.19 443 GLY A N 1
ATOM 3465 C CA . GLY A 1 443 ? -21.263 -17.016 -9.231 1.00 90.19 443 GLY A CA 1
ATOM 3466 C C . GLY A 1 443 ? -21.377 -15.685 -8.491 1.00 90.19 443 GLY A C 1
ATOM 3467 O O . GLY A 1 443 ? -22.070 -14.777 -8.947 1.00 90.19 443 GLY A O 1
ATOM 3468 N N . HIS A 1 444 ? -20.703 -15.524 -7.352 1.00 88.94 444 HIS A N 1
ATOM 3469 C CA . HIS A 1 444 ? -20.621 -14.240 -6.664 1.00 88.94 444 HIS A CA 1
ATOM 3470 C C . HIS A 1 444 ? -19.803 -13.222 -7.473 1.00 88.94 444 HIS A C 1
ATOM 3472 O O . HIS A 1 444 ? -20.301 -12.126 -7.720 1.00 88.94 444 HIS A O 1
ATOM 3478 N N . ILE A 1 445 ? -18.606 -13.593 -7.938 1.00 88.69 445 ILE A N 1
ATOM 3479 C CA . ILE A 1 445 ? -17.702 -12.732 -8.720 1.00 88.69 445 ILE A CA 1
ATOM 3480 C C . ILE A 1 445 ? -18.384 -12.235 -10.002 1.00 88.69 445 ILE A C 1
ATOM 3482 O O . ILE A 1 445 ? -18.384 -11.034 -10.270 1.00 88.69 445 ILE A O 1
ATOM 3486 N N . ILE A 1 446 ? -19.037 -13.122 -10.756 1.00 87.75 446 ILE A N 1
ATOM 3487 C CA . ILE A 1 446 ? -19.745 -12.743 -11.990 1.00 87.75 446 ILE A CA 1
ATOM 3488 C C . ILE A 1 446 ? -20.924 -11.809 -11.671 1.00 87.75 446 ILE A C 1
ATOM 3490 O O . ILE A 1 446 ? -21.121 -10.792 -12.338 1.00 87.75 446 ILE A O 1
ATOM 3494 N N . ARG A 1 447 ? -21.691 -12.079 -10.600 1.00 84.00 447 ARG A N 1
ATOM 3495 C CA . ARG A 1 447 ? -22.819 -11.219 -10.187 1.00 84.00 447 ARG A CA 1
ATOM 3496 C C . ARG A 1 447 ? -22.394 -9.829 -9.713 1.00 84.00 447 ARG A C 1
ATOM 3498 O O . ARG A 1 447 ? -23.205 -8.903 -9.796 1.00 84.00 447 ARG A O 1
ATOM 3505 N N . GLN A 1 448 ? -21.151 -9.650 -9.258 1.00 81.19 448 GLN A N 1
ATOM 3506 C CA . GLN A 1 448 ? -20.613 -8.316 -8.963 1.00 81.19 448 GLN A CA 1
ATOM 3507 C C . GLN A 1 448 ? -20.561 -7.427 -10.219 1.00 81.19 448 GLN A C 1
ATOM 3509 O O . GLN A 1 448 ? -20.652 -6.200 -10.097 1.00 81.19 448 GLN A O 1
ATOM 3514 N N . GLY A 1 449 ? -20.483 -8.034 -11.411 1.00 77.69 449 GLY A N 1
ATOM 3515 C CA . GLY A 1 449 ? -20.547 -7.357 -12.707 1.00 77.69 449 GLY A CA 1
ATOM 3516 C C . GLY A 1 449 ? -19.247 -6.678 -13.140 1.00 77.69 449 GLY A C 1
ATOM 3517 O O . GLY A 1 449 ? -19.280 -5.883 -14.073 1.00 77.69 449 GLY A O 1
ATOM 3518 N N . ALA A 1 450 ? -18.132 -6.947 -12.453 1.00 77.06 450 ALA A N 1
ATOM 3519 C CA . ALA A 1 450 ? -16.806 -6.436 -12.814 1.00 77.06 450 ALA A CA 1
ATOM 3520 C C . ALA A 1 450 ? -16.006 -7.395 -13.711 1.00 77.06 450 ALA A C 1
ATOM 3522 O O . ALA A 1 450 ? -15.104 -6.947 -14.414 1.00 77.06 450 ALA A O 1
ATOM 3523 N N . TYR A 1 451 ? -16.337 -8.688 -13.682 1.00 85.88 451 TYR A N 1
ATOM 3524 C CA . TYR A 1 451 ? -15.650 -9.739 -14.426 1.00 85.88 451 TYR A CA 1
ATOM 3525 C C . TYR A 1 451 ? -16.664 -10.608 -15.157 1.00 85.88 451 TYR A C 1
ATOM 3527 O O . TYR A 1 451 ? -17.709 -10.954 -14.596 1.00 85.88 451 TYR A O 1
ATOM 3535 N N . ASP A 1 452 ? -16.324 -10.984 -16.385 1.00 85.56 452 ASP A N 1
ATOM 3536 C CA . ASP A 1 452 ? -17.107 -11.929 -17.175 1.00 85.56 452 ASP A CA 1
ATOM 3537 C C . ASP A 1 452 ? -16.646 -13.371 -16.913 1.00 85.56 452 ASP A C 1
ATOM 3539 O O . ASP A 1 452 ? -15.540 -13.620 -16.434 1.00 85.56 452 ASP A O 1
ATOM 3543 N N . SER A 1 453 ? -17.463 -14.355 -17.296 1.00 87.12 453 SER A N 1
ATOM 3544 C CA . SER A 1 453 ? -17.102 -15.783 -17.234 1.00 87.12 453 SER A CA 1
ATOM 3545 C C . SER A 1 453 ? -15.766 -16.096 -17.923 1.00 87.12 453 SER A C 1
ATOM 3547 O O . SER A 1 453 ? -15.021 -16.947 -17.451 1.00 87.12 453 SER A O 1
ATOM 3549 N N . ALA A 1 454 ? -15.440 -15.387 -19.006 1.00 85.94 454 ALA A N 1
ATOM 3550 C CA . ALA A 1 454 ? -14.199 -15.559 -19.766 1.00 85.94 454 ALA A CA 1
ATOM 3551 C C . ALA A 1 454 ? -12.933 -15.110 -19.007 1.00 85.94 454 ALA A C 1
ATOM 3553 O O . ALA A 1 454 ? -11.831 -15.599 -19.279 1.00 85.94 454 ALA A O 1
ATOM 3554 N N . ASP A 1 455 ? -13.087 -14.187 -18.054 1.00 88.06 455 ASP A N 1
ATOM 3555 C CA . ASP A 1 455 ? -11.985 -13.641 -17.260 1.00 88.06 455 ASP A CA 1
ATOM 3556 C C . ASP A 1 455 ? -11.509 -14.612 -16.169 1.00 88.06 455 ASP A C 1
ATOM 3558 O O . ASP A 1 455 ? -10.437 -14.412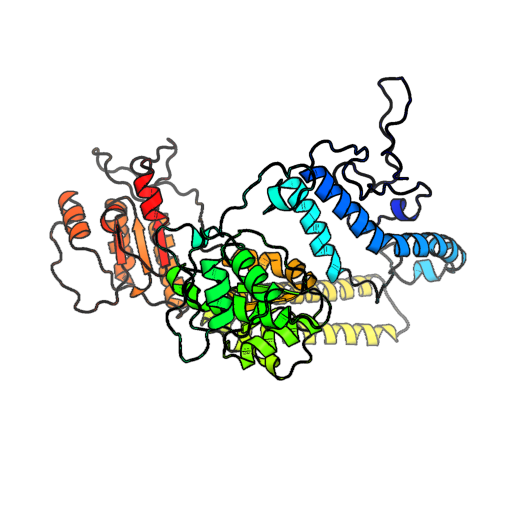 -15.594 1.00 88.06 455 ASP A O 1
ATOM 3562 N N . ILE A 1 456 ? -12.292 -15.663 -15.898 1.00 91.75 456 ILE A N 1
ATOM 3563 C CA . ILE A 1 456 ? -12.095 -16.590 -14.787 1.00 91.75 456 ILE A CA 1
ATOM 3564 C C . ILE A 1 456 ? -11.638 -17.956 -15.315 1.00 91.75 456 ILE A C 1
ATOM 3566 O O . ILE A 1 456 ? -12.233 -18.522 -16.237 1.0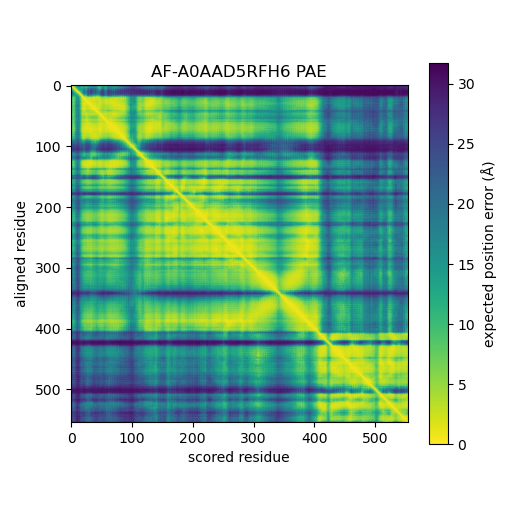0 91.75 456 ILE A O 1
ATOM 3570 N N . ALA A 1 457 ? -10.600 -18.506 -14.689 1.00 91.88 457 ALA A N 1
ATOM 3571 C CA . ALA A 1 457 ? -10.201 -19.900 -14.834 1.00 91.88 457 ALA A CA 1
ATOM 3572 C C . ALA A 1 457 ? -10.297 -20.615 -13.483 1.00 91.88 457 ALA A C 1
ATOM 3574 O O . ALA A 1 457 ? -9.879 -20.083 -12.454 1.00 91.88 457 ALA A O 1
ATOM 3575 N N . VAL A 1 458 ? -10.840 -21.829 -13.480 1.00 93.19 458 VAL A N 1
ATOM 3576 C CA . VAL A 1 458 ? -10.888 -22.681 -12.292 1.00 93.19 458 VAL A CA 1
ATOM 3577 C C . VAL A 1 458 ? -10.008 -23.900 -12.522 1.00 93.19 458 VAL A C 1
ATOM 3579 O O . VAL A 1 458 ? -10.209 -24.657 -13.475 1.00 93.19 458 VAL A O 1
ATOM 3582 N N . LEU A 1 459 ? -9.018 -24.068 -11.650 1.00 92.56 459 LEU A N 1
ATOM 3583 C CA . LEU A 1 459 ? -7.980 -25.082 -11.761 1.00 92.56 459 LEU A CA 1
ATOM 3584 C C . LEU A 1 459 ? -8.137 -26.137 -10.678 1.00 92.56 459 LEU A C 1
ATOM 3586 O O . LEU A 1 459 ? -8.420 -25.838 -9.515 1.00 92.56 459 LEU A O 1
ATOM 3590 N N . THR A 1 460 ? -7.878 -27.383 -11.052 1.00 91.31 460 THR A N 1
ATOM 3591 C CA . THR A 1 460 ? -7.802 -28.491 -10.102 1.00 91.31 460 THR A CA 1
ATOM 3592 C C . THR A 1 460 ? -6.718 -29.493 -10.509 1.00 91.31 460 THR A C 1
ATOM 3594 O O . THR A 1 460 ? -6.502 -29.718 -11.698 1.00 91.31 460 THR A O 1
ATOM 3597 N N . PRO A 1 461 ? -5.993 -30.106 -9.561 1.00 88.56 461 PRO A N 1
ATOM 3598 C CA . PRO A 1 461 ? -4.986 -31.117 -9.870 1.00 88.56 461 PRO A CA 1
ATOM 3599 C C . PRO A 1 461 ? -5.582 -32.500 -10.169 1.00 88.56 461 PRO A C 1
ATOM 3601 O O . PRO A 1 461 ? -4.834 -33.375 -10.594 1.00 88.56 461 PRO A O 1
ATOM 3604 N N . TYR A 1 462 ? -6.886 -32.721 -9.947 1.00 88.25 462 TYR A N 1
ATOM 3605 C CA . TYR A 1 462 ? -7.515 -34.040 -10.078 1.00 88.25 462 TYR A CA 1
ATOM 3606 C C . TYR A 1 462 ? -8.659 -34.049 -11.099 1.00 88.25 462 TYR A C 1
ATOM 3608 O O . TYR A 1 462 ? -9.599 -33.257 -11.034 1.00 88.25 462 TYR A O 1
ATOM 3616 N N . THR A 1 463 ? -8.624 -35.021 -12.008 1.00 88.19 463 THR A N 1
ATOM 3617 C CA . THR A 1 463 ? -9.613 -35.221 -13.081 1.00 88.19 463 THR A CA 1
ATOM 3618 C C . THR A 1 463 ? -11.024 -35.527 -12.566 1.00 88.19 463 THR A C 1
ATOM 3620 O O . THR A 1 463 ? -12.012 -35.062 -13.137 1.00 88.19 463 THR A O 1
ATOM 3623 N N . ARG A 1 464 ? -11.160 -36.236 -11.435 1.00 88.38 464 ARG A N 1
ATOM 3624 C CA . ARG A 1 464 ? -12.456 -36.518 -10.794 1.00 88.38 464 ARG A CA 1
ATOM 3625 C C . ARG A 1 464 ? -13.103 -35.236 -10.273 1.00 88.38 464 ARG A C 1
ATOM 3627 O O . ARG A 1 464 ? -14.298 -35.027 -10.488 1.00 88.38 464 ARG A O 1
ATOM 3634 N N . GLN A 1 465 ? -12.308 -34.351 -9.670 1.00 91.38 465 GLN A N 1
ATOM 3635 C CA . GLN A 1 465 ? -12.762 -33.019 -9.279 1.00 91.38 465 GLN A CA 1
ATOM 3636 C C . GLN A 1 465 ? -13.176 -32.193 -10.498 1.00 91.38 465 GLN A C 1
ATOM 3638 O O . GLN A 1 465 ? -14.231 -31.560 -10.470 1.00 91.38 465 GLN A O 1
ATOM 3643 N N . LEU A 1 466 ? -12.402 -32.244 -11.590 1.00 90.94 466 LEU A N 1
ATOM 3644 C CA . LEU A 1 466 ? -12.736 -31.541 -12.830 1.00 90.94 466 LEU A CA 1
ATOM 3645 C C . LEU A 1 466 ? -14.102 -31.979 -13.378 1.00 90.94 466 LEU A C 1
ATOM 3647 O O . LEU A 1 466 ? -14.920 -31.125 -13.716 1.00 90.94 466 LEU A O 1
ATOM 3651 N N . ARG A 1 467 ? -14.396 -33.287 -13.400 1.00 90.44 467 ARG A N 1
ATOM 3652 C CA . ARG A 1 467 ? -15.710 -33.809 -13.818 1.00 90.44 467 ARG A CA 1
ATOM 3653 C C . ARG A 1 467 ? -16.844 -33.307 -12.923 1.00 90.44 467 ARG A C 1
ATOM 3655 O O . ARG A 1 467 ? -17.861 -32.843 -13.443 1.00 90.44 467 ARG A O 1
ATOM 3662 N N . LYS A 1 468 ? -16.688 -33.390 -11.597 1.00 91.69 468 LYS A N 1
ATOM 3663 C CA . LYS A 1 468 ? -17.704 -32.898 -10.648 1.00 91.69 468 LYS A CA 1
ATOM 3664 C C . LYS A 1 468 ? -17.955 -31.405 -10.823 1.00 91.69 468 LYS A C 1
ATOM 3666 O O . LYS A 1 468 ? -19.100 -30.970 -10.926 1.00 91.69 468 LYS A O 1
ATOM 3671 N N . MET A 1 469 ? -16.883 -30.632 -10.941 1.00 91.69 469 MET A N 1
ATOM 3672 C CA . MET A 1 469 ? -16.945 -29.197 -11.177 1.00 91.69 469 MET A CA 1
ATOM 3673 C C . MET A 1 469 ? -17.620 -28.872 -12.511 1.00 91.69 469 MET A C 1
ATOM 3675 O O . MET A 1 469 ? -18.504 -28.020 -12.547 1.00 91.69 469 MET A O 1
ATOM 3679 N N . ARG A 1 470 ? -17.288 -29.591 -13.592 1.00 90.12 470 ARG A N 1
ATOM 3680 C CA . ARG A 1 470 ? -17.946 -29.457 -14.901 1.00 90.12 470 ARG A CA 1
ATOM 3681 C C . ARG A 1 470 ? -19.452 -29.684 -14.783 1.00 90.12 470 ARG A C 1
ATOM 3683 O O . ARG A 1 470 ? -20.219 -28.883 -15.313 1.0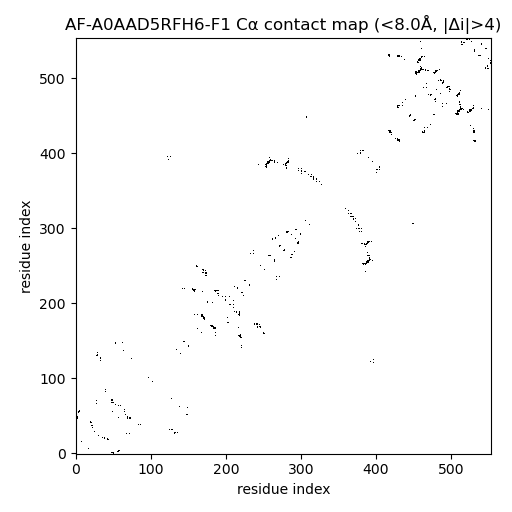0 90.12 470 ARG A O 1
ATOM 3690 N N . ALA A 1 471 ? -19.881 -30.727 -14.074 1.00 89.19 471 ALA A N 1
ATOM 3691 C CA . ALA A 1 471 ? -21.299 -31.011 -13.853 1.00 89.19 471 ALA A CA 1
ATOM 3692 C C . ALA A 1 471 ? -21.995 -29.911 -13.029 1.00 89.19 471 ALA A C 1
ATOM 3694 O O . ALA A 1 471 ? -23.055 -29.429 -13.425 1.00 89.19 471 ALA A O 1
ATOM 3695 N N . ALA A 1 472 ? -21.383 -29.471 -11.926 1.00 90.50 472 ALA A N 1
ATOM 3696 C CA . ALA A 1 472 ? -21.960 -28.471 -11.028 1.00 90.50 472 ALA A CA 1
ATOM 3697 C C . ALA A 1 472 ? -22.019 -27.059 -11.638 1.00 90.50 472 ALA A C 1
ATOM 3699 O O . ALA A 1 472 ? -22.985 -26.331 -11.400 1.00 90.50 472 ALA A O 1
ATOM 3700 N N . MET A 1 473 ? -21.002 -26.668 -12.413 1.00 89.12 473 MET A N 1
ATOM 3701 C CA . MET A 1 473 ? -20.886 -25.339 -13.025 1.00 89.12 473 MET A CA 1
ATOM 3702 C C . MET A 1 473 ? -21.762 -25.194 -14.273 1.00 89.12 473 MET A C 1
ATOM 3704 O O . MET A 1 473 ? -22.332 -24.127 -14.487 1.00 89.12 473 MET A O 1
ATOM 3708 N N . ARG A 1 474 ? -21.943 -26.263 -15.067 1.00 88.50 474 ARG A N 1
ATOM 3709 C CA . ARG A 1 474 ? -22.790 -26.255 -16.280 1.00 88.50 474 ARG A CA 1
ATOM 3710 C C . ARG A 1 474 ? -24.258 -25.922 -16.015 1.00 88.50 474 ARG A C 1
ATOM 3712 O O . ARG A 1 474 ? -24.962 -25.541 -16.943 1.00 88.50 474 ARG A O 1
ATOM 3719 N N . THR A 1 475 ? -24.731 -26.062 -14.775 1.00 86.50 475 THR A N 1
ATOM 3720 C CA . THR A 1 475 ? -26.106 -25.683 -14.420 1.00 86.50 475 THR A CA 1
ATOM 3721 C C . THR A 1 475 ? -26.337 -24.174 -14.498 1.00 86.50 475 THR A C 1
ATOM 3723 O O . THR A 1 475 ? -27.478 -23.747 -14.621 1.00 86.50 475 THR A O 1
ATOM 3726 N N . GLU A 1 476 ? -25.280 -23.372 -14.341 1.00 82.88 476 GLU A N 1
ATOM 3727 C CA . GLU A 1 476 ? -25.370 -21.913 -14.181 1.00 82.88 476 GLU A CA 1
ATOM 3728 C C . GLU A 1 476 ? -24.489 -21.146 -15.182 1.00 82.88 476 GLU A C 1
ATOM 3730 O O . GLU A 1 476 ? -24.820 -20.022 -15.552 1.00 82.88 476 GLU A O 1
ATOM 3735 N N . PHE A 1 477 ? -23.404 -21.755 -15.670 1.00 84.56 477 PHE A N 1
ATOM 3736 C CA . PHE A 1 477 ? -22.416 -21.105 -16.529 1.00 84.56 477 PHE A CA 1
ATOM 3737 C C . PHE A 1 477 ? -22.181 -21.879 -17.829 1.00 84.56 477 PHE A C 1
ATOM 3739 O O . PHE A 1 477 ? -22.214 -23.110 -17.864 1.00 84.56 477 PHE A O 1
ATOM 3746 N N . GLU A 1 478 ? -21.854 -21.151 -18.899 1.00 84.06 478 GLU A N 1
ATOM 3747 C CA . GLU A 1 478 ? -21.258 -21.748 -20.094 1.00 84.06 478 GLU A CA 1
ATOM 3748 C C . GLU A 1 478 ? -19.812 -22.148 -19.773 1.00 84.06 478 GLU A C 1
ATOM 3750 O O . GLU A 1 478 ? -18.984 -21.293 -19.466 1.00 84.06 478 GLU A O 1
ATOM 3755 N N . VAL A 1 479 ? -19.521 -23.448 -19.812 1.00 84.69 479 VAL A N 1
ATOM 3756 C CA . VAL A 1 479 ? -18.241 -24.031 -19.385 1.00 84.69 479 VAL A CA 1
ATOM 3757 C C . VAL A 1 479 ? -17.409 -24.451 -20.596 1.00 84.69 479 VAL A C 1
ATOM 3759 O O . VAL A 1 479 ? -17.890 -25.200 -21.447 1.00 84.69 479 VAL A O 1
ATOM 3762 N N . LEU A 1 480 ? -16.146 -24.026 -20.629 1.00 84.00 480 LEU A N 1
ATOM 3763 C CA . LEU A 1 480 ? -15.149 -24.401 -21.630 1.00 84.00 480 LEU A CA 1
ATOM 3764 C C . LEU A 1 480 ? -14.100 -25.323 -21.000 1.00 84.00 480 LEU A C 1
ATOM 3766 O O . LEU A 1 480 ? -13.471 -24.961 -20.005 1.00 84.00 480 LEU A O 1
ATOM 3770 N N . LEU A 1 481 ? -13.906 -26.498 -21.601 1.00 83.44 481 LEU A N 1
ATOM 3771 C CA . LEU A 1 481 ? -12.777 -27.388 -21.318 1.00 83.44 481 LEU A CA 1
ATOM 3772 C C . LEU A 1 481 ? -11.841 -27.417 -22.524 1.00 83.44 481 LEU A C 1
ATOM 3774 O O . LEU A 1 481 ? -12.284 -27.275 -23.667 1.00 83.44 481 LEU A O 1
ATOM 3778 N N . SER A 1 482 ? -10.548 -27.623 -22.273 1.00 81.25 482 SER A N 1
ATOM 3779 C CA . SER A 1 482 ? -9.601 -27.875 -23.353 1.00 81.25 482 SER A CA 1
ATOM 3780 C C . SER A 1 482 ? -9.808 -29.282 -23.925 1.00 81.25 482 SER A C 1
ATOM 3782 O O . SER A 1 482 ? -10.187 -30.212 -23.215 1.00 81.25 482 SER A O 1
ATOM 3784 N N . VAL A 1 483 ? -9.486 -29.472 -25.209 1.00 78.31 483 VAL A N 1
ATOM 3785 C CA . VAL A 1 483 ? -9.524 -30.804 -25.847 1.00 78.31 483 VAL A CA 1
ATOM 3786 C C . VAL A 1 483 ? -8.627 -31.801 -25.103 1.00 78.31 483 VAL A C 1
ATOM 3788 O O . VAL A 1 483 ? -8.927 -32.990 -25.059 1.00 78.31 483 VAL A O 1
ATOM 3791 N N . ARG A 1 484 ? -7.530 -31.326 -24.498 1.00 80.44 484 ARG A N 1
ATOM 3792 C CA . ARG A 1 484 ? -6.613 -32.170 -23.721 1.00 80.44 484 ARG A CA 1
ATOM 3793 C C . ARG A 1 484 ? -7.280 -32.696 -22.454 1.00 80.44 484 ARG A C 1
ATOM 3795 O O . ARG A 1 484 ? -7.196 -33.893 -22.202 1.00 80.44 484 ARG A O 1
ATOM 3802 N N . ASP A 1 485 ? -7.994 -31.835 -21.731 1.00 81.88 485 ASP A N 1
ATOM 3803 C CA . ASP A 1 485 ? -8.746 -32.227 -20.536 1.00 81.88 485 ASP A CA 1
ATOM 3804 C C . ASP A 1 485 ? -9.884 -33.200 -20.876 1.00 81.88 485 ASP A C 1
ATOM 3806 O O . ASP A 1 485 ? -10.119 -34.157 -20.145 1.00 81.88 485 ASP A O 1
ATOM 3810 N N . GLU A 1 486 ? -10.574 -33.006 -22.005 1.00 81.94 486 GLU A N 1
ATOM 3811 C CA . GLU A 1 486 ? -11.623 -33.938 -22.446 1.00 81.94 486 GLU A CA 1
ATOM 3812 C C . GLU A 1 486 ? -11.062 -35.326 -22.772 1.00 81.94 486 GLU A C 1
ATOM 3814 O O . GLU A 1 486 ? -11.642 -36.344 -22.391 1.00 81.94 486 GLU A O 1
ATOM 3819 N N . VAL A 1 487 ? -9.902 -35.383 -23.432 1.00 82.50 487 VAL A N 1
ATOM 3820 C CA . VAL A 1 487 ? -9.200 -36.647 -23.688 1.00 82.50 487 VAL A CA 1
ATOM 3821 C C . VAL A 1 487 ? -8.757 -37.301 -22.378 1.00 82.50 48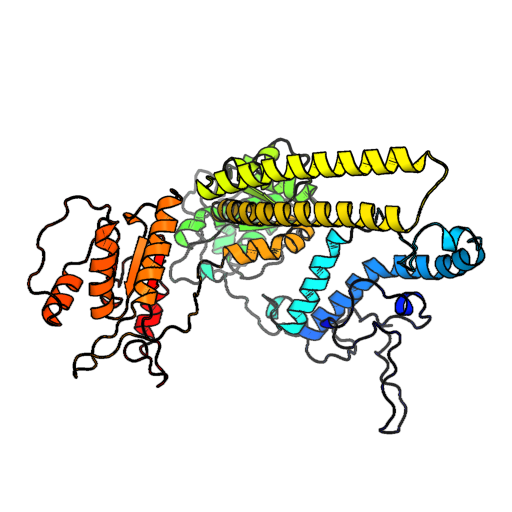7 VAL A C 1
ATOM 3823 O O . VAL A 1 487 ? -8.851 -38.522 -22.249 1.00 82.50 487 VAL A O 1
ATOM 3826 N N . GLU A 1 488 ? -8.308 -36.516 -21.398 1.00 81.81 488 GLU A N 1
ATOM 3827 C CA . GLU A 1 488 ? -7.900 -37.015 -20.083 1.00 81.81 488 GLU A CA 1
ATOM 3828 C C . GLU A 1 488 ? -9.088 -37.596 -19.297 1.00 81.81 488 GLU A C 1
ATOM 3830 O O . GLU A 1 488 ? -8.988 -38.697 -18.755 1.00 81.81 488 GLU A O 1
ATOM 3835 N N . LEU A 1 489 ? -10.250 -36.936 -19.331 1.00 82.75 489 LEU A N 1
ATOM 3836 C CA . LEU A 1 489 ? -11.488 -37.440 -18.728 1.00 82.75 489 LEU A CA 1
ATOM 3837 C C . LEU A 1 489 ? -11.947 -38.768 -19.349 1.00 82.75 489 LEU A C 1
ATOM 3839 O O . LEU A 1 489 ? -12.369 -39.673 -18.625 1.00 82.75 489 LEU A O 1
ATOM 3843 N N . VAL A 1 490 ? -11.848 -38.915 -20.674 1.00 83.62 490 VAL A N 1
ATOM 3844 C CA . VAL A 1 490 ? -12.170 -40.178 -21.361 1.00 83.62 490 VAL A CA 1
ATOM 3845 C C . VAL A 1 490 ? -11.145 -41.263 -21.026 1.00 83.62 490 VAL A C 1
ATOM 3847 O O . VAL A 1 490 ? -11.519 -42.406 -20.761 1.00 83.62 490 VAL A O 1
ATOM 3850 N N . ARG A 1 491 ? -9.853 -40.914 -20.987 1.00 81.62 491 ARG A N 1
ATOM 3851 C CA . ARG A 1 491 ? -8.767 -41.838 -20.622 1.00 81.62 491 ARG A CA 1
ATOM 3852 C C . ARG A 1 491 ? -8.942 -42.400 -19.211 1.00 81.62 491 ARG A C 1
ATOM 3854 O O . ARG A 1 491 ? -8.683 -43.582 -19.000 1.00 81.62 491 ARG A O 1
ATOM 3861 N N . ASP A 1 492 ? -9.402 -41.573 -18.280 1.00 80.56 492 ASP A N 1
ATOM 3862 C CA . ASP A 1 492 ? -9.671 -41.968 -16.897 1.00 80.56 492 ASP A CA 1
ATOM 3863 C C . ASP A 1 492 ? -11.006 -42.720 -16.729 1.00 80.56 492 ASP A C 1
ATOM 3865 O O . ASP A 1 492 ? -11.387 -43.061 -15.609 1.00 80.56 492 ASP A O 1
ATOM 3869 N N . GLY A 1 493 ? -11.735 -42.990 -17.822 1.00 78.25 493 GLY A N 1
ATOM 3870 C CA . GLY A 1 493 ? -13.034 -43.671 -17.795 1.00 78.25 493 GLY A CA 1
ATOM 3871 C C . GLY A 1 493 ? -14.151 -42.833 -17.165 1.00 78.25 493 GLY A C 1
ATOM 3872 O O . GLY A 1 493 ? -15.211 -43.355 -16.822 1.00 78.25 493 GLY A O 1
ATOM 3873 N N . LEU A 1 494 ? -13.920 -41.530 -16.989 1.00 78.38 494 LEU A N 1
ATOM 3874 C CA . LEU A 1 494 ? -14.862 -40.606 -16.369 1.00 78.38 494 LEU A CA 1
ATOM 3875 C C . LEU A 1 494 ? -15.878 -40.054 -17.378 1.00 78.38 494 LEU A C 1
ATOM 3877 O O . LEU A 1 494 ? -16.960 -39.634 -16.974 1.00 78.38 494 LEU A O 1
ATOM 3881 N N . GLU A 1 495 ? -15.572 -40.078 -18.673 1.00 76.38 495 GLU A N 1
ATOM 3882 C CA . GLU A 1 495 ? -16.502 -39.721 -19.746 1.00 76.38 495 GLU A CA 1
ATOM 3883 C C . GLU A 1 495 ? -16.462 -40.754 -20.877 1.00 76.38 495 GLU A C 1
ATOM 3885 O O . GLU A 1 495 ? -15.452 -41.410 -21.117 1.00 76.38 495 GLU A O 1
ATOM 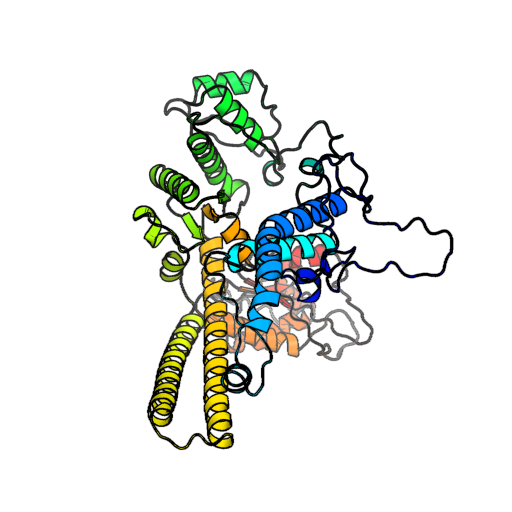3890 N N . THR A 1 496 ? -17.587 -40.923 -21.575 1.00 68.31 496 THR A N 1
ATOM 3891 C CA . THR A 1 496 ? -17.736 -41.938 -22.630 1.00 68.31 496 THR A CA 1
ATOM 3892 C C . THR A 1 496 ? -17.473 -41.395 -24.035 1.00 68.31 496 THR A C 1
ATOM 3894 O O . THR A 1 496 ? -17.282 -42.184 -24.961 1.00 68.31 496 THR A O 1
ATOM 3897 N N . LYS A 1 497 ? -17.471 -40.066 -24.221 1.00 69.75 497 LYS A N 1
ATOM 3898 C CA . LYS A 1 497 ? -17.257 -39.387 -25.509 1.00 69.75 497 LYS A CA 1
ATOM 3899 C C . LYS A 1 497 ? -16.602 -38.022 -25.303 1.00 69.75 497 LYS A C 1
ATOM 3901 O O . LYS A 1 497 ? -16.897 -37.344 -24.328 1.00 69.75 497 LYS A O 1
ATOM 3906 N N . VAL A 1 498 ? -15.779 -37.612 -26.269 1.00 64.19 498 VAL A N 1
ATOM 3907 C CA . VAL A 1 498 ? -15.299 -36.229 -26.394 1.00 64.19 498 VAL A CA 1
ATOM 3908 C C . VAL A 1 498 ? -16.424 -35.409 -27.026 1.00 64.19 498 VAL A C 1
ATOM 3910 O O . VAL A 1 498 ? -16.833 -35.693 -28.157 1.00 64.19 498 VAL A O 1
ATOM 3913 N N . ASP A 1 499 ? -16.949 -34.424 -26.301 1.00 61.84 499 ASP A N 1
ATOM 3914 C CA . ASP A 1 499 ? -17.978 -33.510 -26.803 1.00 61.84 499 ASP A CA 1
ATOM 3915 C C . ASP A 1 499 ? -17.340 -32.562 -27.834 1.00 61.84 499 ASP A C 1
ATOM 3917 O O . ASP A 1 499 ? -16.971 -31.428 -27.553 1.00 61.84 499 ASP A O 1
ATOM 3921 N N . GLY A 1 500 ? -17.235 -33.009 -29.090 1.00 50.66 500 GLY A N 1
ATOM 3922 C CA . GLY A 1 500 ? -16.712 -32.217 -30.214 1.00 50.66 500 GLY A CA 1
ATOM 3923 C C . GLY A 1 500 ? -17.552 -30.984 -30.586 1.00 50.66 500 GLY A C 1
ATOM 3924 O O . GLY A 1 500 ? -17.323 -30.368 -31.633 1.00 50.66 500 GLY A O 1
ATOM 3925 N N . SER A 1 501 ? -18.533 -30.610 -29.758 1.00 48.69 501 SER A N 1
ATOM 3926 C CA . SER A 1 501 ? -19.271 -29.362 -29.886 1.00 48.69 501 SER A CA 1
ATOM 3927 C C . SER A 1 501 ? -18.338 -28.203 -29.551 1.00 48.69 501 SER A C 1
ATOM 3929 O O . SER A 1 501 ? -18.282 -27.726 -28.419 1.00 48.69 501 SER A O 1
ATOM 3931 N N . ARG A 1 502 ? -17.623 -27.707 -30.569 1.00 47.50 502 ARG A N 1
ATOM 3932 C CA . ARG A 1 502 ? -17.022 -26.372 -30.543 1.00 47.50 502 ARG A CA 1
ATOM 3933 C C . ARG A 1 502 ? -18.123 -25.379 -30.175 1.00 47.50 502 ARG A C 1
ATOM 3935 O O . ARG A 1 502 ? -18.889 -24.974 -31.054 1.00 47.50 502 ARG A O 1
ATOM 3942 N N . SER A 1 503 ? -18.206 -24.967 -28.906 1.00 45.25 503 SER A N 1
ATOM 3943 C CA . SER A 1 503 ? -18.952 -23.755 -28.592 1.00 45.25 503 SER A CA 1
ATOM 3944 C C . SER A 1 503 ? -18.309 -22.645 -29.416 1.00 45.25 503 SER A C 1
ATOM 3946 O O . SER A 1 503 ? -17.138 -22.307 -29.255 1.00 45.25 503 SER A O 1
ATOM 3948 N N . ARG A 1 504 ? -19.067 -22.120 -30.382 1.00 45.72 504 ARG A N 1
ATOM 3949 C CA . ARG A 1 504 ? -18.648 -21.027 -31.270 1.00 45.72 504 ARG A CA 1
ATOM 3950 C C . ARG A 1 504 ? -18.496 -19.698 -30.521 1.00 45.72 504 ARG A C 1
ATOM 3952 O O . ARG A 1 504 ? -18.213 -18.684 -31.155 1.00 45.72 504 ARG A O 1
ATOM 3959 N N . ARG A 1 505 ? -18.693 -19.677 -29.198 1.00 45.16 505 ARG A N 1
ATOM 3960 C CA . ARG A 1 505 ? -18.551 -18.492 -28.357 1.00 45.16 505 ARG A CA 1
ATOM 3961 C C . ARG A 1 505 ? -17.289 -18.608 -27.496 1.00 45.16 505 ARG A C 1
ATOM 3963 O O . ARG A 1 505 ? -17.254 -19.411 -26.573 1.00 45.16 505 ARG A O 1
ATOM 3970 N N . PRO A 1 506 ? -16.265 -17.772 -27.730 1.00 52.94 506 PRO A N 1
ATOM 3971 C CA . PRO A 1 506 ? -15.018 -17.790 -26.960 1.00 52.94 506 PRO A CA 1
ATOM 3972 C C . PRO A 1 506 ? -15.158 -17.181 -25.545 1.00 52.94 506 PRO A C 1
ATOM 3974 O O . PRO A 1 506 ? -14.184 -16.673 -25.005 1.00 52.94 506 PRO A O 1
ATOM 3977 N N . ARG A 1 507 ? -16.363 -17.155 -24.950 1.00 65.19 507 ARG A N 1
ATOM 3978 C CA . ARG A 1 507 ? -16.676 -16.381 -23.730 1.00 65.19 507 ARG A CA 1
ATOM 3979 C C . ARG A 1 507 ? -17.281 -17.221 -22.590 1.00 65.19 507 ARG A C 1
ATOM 3981 O O . ARG A 1 507 ? -18.240 -16.798 -21.951 1.00 65.19 507 ARG A O 1
ATOM 3988 N N . GLY A 1 508 ? -16.740 -18.411 -22.339 1.00 80.12 508 GLY A N 1
ATOM 3989 C CA . GLY A 1 508 ? -17.181 -19.290 -21.247 1.00 80.12 508 GLY A CA 1
ATOM 3990 C C . GLY A 1 508 ? -16.158 -19.419 -20.114 1.00 80.12 508 GLY A C 1
ATOM 3991 O O . GLY A 1 508 ? -14.985 -19.093 -20.289 1.00 80.12 508 GLY A O 1
ATOM 3992 N N . LEU A 1 509 ? -16.620 -19.905 -18.960 1.00 88.44 509 LEU A N 1
ATOM 3993 C CA . LEU A 1 509 ? -15.806 -20.206 -17.782 1.00 88.44 509 LEU A CA 1
ATOM 3994 C C . LEU A 1 509 ? -14.840 -21.346 -18.100 1.00 88.44 509 LEU A C 1
ATOM 3996 O O . LEU A 1 509 ? -15.275 -22.445 -18.453 1.00 88.44 509 LEU A O 1
ATOM 4000 N N . ARG A 1 510 ? -13.540 -21.095 -17.956 1.00 90.62 510 ARG A N 1
ATOM 4001 C CA . ARG A 1 510 ? -12.500 -22.085 -18.248 1.00 90.62 510 ARG A CA 1
ATOM 4002 C C . ARG A 1 510 ? -12.309 -23.024 -17.058 1.00 90.62 510 ARG A C 1
ATOM 4004 O O . ARG A 1 510 ? -12.005 -22.559 -15.962 1.00 90.62 510 ARG A O 1
ATOM 4011 N N . LEU A 1 511 ? -12.466 -24.329 -17.271 1.00 90.94 511 LEU A N 1
ATOM 4012 C CA . LEU A 1 511 ? -12.177 -25.369 -16.277 1.00 90.94 511 LEU A CA 1
ATOM 4013 C C . LEU A 1 511 ? -11.056 -26.264 -16.804 1.00 90.94 511 LEU A C 1
ATOM 4015 O O . LEU A 1 511 ? -11.241 -26.880 -17.853 1.00 90.94 511 LEU A O 1
ATOM 4019 N N . LEU A 1 512 ? -9.924 -26.347 -16.102 1.00 89.81 512 LEU A N 1
ATOM 4020 C CA . LEU A 1 512 ? -8.764 -27.118 -16.574 1.00 89.81 512 LEU A CA 1
ATOM 4021 C C . LEU A 1 512 ? -8.050 -27.866 -15.447 1.00 89.81 512 LEU A C 1
ATOM 4023 O O . LEU A 1 512 ? -8.117 -27.472 -14.274 1.00 89.81 512 LEU A O 1
ATOM 4027 N N . THR A 1 513 ? -7.311 -28.917 -15.813 1.00 88.25 513 THR A N 1
ATOM 4028 C CA . THR A 1 513 ? -6.277 -29.466 -14.934 1.00 88.25 513 THR A CA 1
ATOM 4029 C C . THR A 1 513 ? -5.014 -28.600 -14.944 1.00 88.25 513 THR A C 1
ATOM 4031 O O . THR A 1 513 ? -4.736 -27.861 -15.890 1.00 88.25 513 THR A O 1
ATOM 4034 N N . VAL A 1 514 ? -4.216 -28.687 -13.875 1.00 81.50 514 VAL A N 1
ATOM 4035 C CA . VAL A 1 514 ? -2.962 -27.916 -13.728 1.00 81.50 514 VAL A CA 1
ATOM 4036 C C . VAL A 1 514 ? -1.988 -28.156 -14.880 1.00 81.50 514 VAL A C 1
ATOM 4038 O O . VAL A 1 514 ? -1.353 -27.216 -15.355 1.00 81.50 514 VAL A O 1
ATOM 4041 N N . ASP A 1 515 ? -1.880 -29.406 -15.332 1.00 78.38 515 ASP A N 1
ATOM 4042 C CA . ASP A 1 515 ? -0.936 -29.801 -16.379 1.00 78.38 515 ASP A CA 1
ATOM 4043 C C . ASP A 1 515 ? -1.326 -29.202 -17.743 1.00 78.38 515 ASP A C 1
ATOM 4045 O O . ASP A 1 515 ? -0.457 -28.857 -18.546 1.00 78.38 515 ASP A O 1
ATOM 4049 N N . ASN A 1 516 ? -2.626 -29.003 -17.983 1.00 79.56 516 ASN A N 1
ATOM 4050 C CA . ASN A 1 516 ? -3.146 -28.443 -19.230 1.00 79.56 516 ASN A CA 1
ATOM 4051 C C . ASN A 1 516 ? -3.224 -26.908 -19.233 1.00 79.56 516 ASN A C 1
ATOM 4053 O O . ASN A 1 516 ? -3.422 -26.325 -20.294 1.00 79.56 516 ASN A O 1
ATOM 4057 N N . PHE A 1 517 ? -2.995 -26.249 -18.092 1.00 76.06 517 PHE A N 1
ATOM 4058 C CA . PHE A 1 517 ? -2.991 -24.784 -17.973 1.00 76.06 517 PHE A CA 1
ATOM 4059 C C . PHE A 1 517 ? -1.596 -24.144 -18.157 1.00 76.06 517 PHE A C 1
ATOM 4061 O O . PHE A 1 517 ? -1.398 -22.941 -17.966 1.00 76.06 517 PHE A O 1
ATOM 4068 N N . GLN A 1 518 ? -0.577 -24.933 -18.510 1.00 67.75 518 GLN A N 1
ATOM 4069 C CA . GLN A 1 518 ? 0.786 -24.431 -18.662 1.00 67.75 518 GLN A CA 1
ATOM 4070 C C . GLN A 1 518 ? 0.907 -23.457 -19.849 1.00 67.75 518 GLN A C 1
ATOM 4072 O O . GLN A 1 518 ? 0.763 -23.843 -21.006 1.00 67.75 518 GLN A O 1
ATOM 4077 N N . GLY A 1 519 ? 1.259 -22.202 -19.553 1.00 68.50 519 GLY A N 1
ATOM 4078 C CA . GLY A 1 519 ? 1.411 -21.134 -20.552 1.00 68.50 519 GLY A CA 1
ATOM 4079 C C . GLY A 1 519 ? 0.140 -20.320 -20.805 1.00 68.50 519 GLY A C 1
ATOM 4080 O O . GLY A 1 519 ? 0.182 -19.392 -21.605 1.00 68.50 519 GLY A O 1
ATOM 4081 N N . GLU A 1 520 ? -0.955 -20.634 -20.111 1.00 76.12 520 GLU A N 1
ATOM 4082 C CA . GLU A 1 520 ? -2.173 -19.824 -20.099 1.00 76.12 520 GLU A CA 1
ATOM 4083 C C . GLU A 1 520 ? -2.250 -18.940 -18.845 1.00 76.12 520 GLU A C 1
ATOM 4085 O O . GLU A 1 520 ? -1.608 -19.217 -17.825 1.00 76.12 520 GLU A O 1
ATOM 4090 N N . GLU A 1 521 ? -3.044 -17.870 -18.942 1.00 82.31 521 GLU A N 1
ATOM 4091 C CA . GLU A 1 521 ? -3.295 -16.887 -17.883 1.00 82.31 521 GLU A CA 1
ATOM 4092 C C . GLU A 1 521 ? -4.790 -16.507 -17.847 1.00 82.31 521 GLU A C 1
ATOM 4094 O O . GLU A 1 521 ? -5.531 -16.625 -18.840 1.00 82.31 521 GLU A O 1
ATOM 4099 N N . ALA A 1 522 ? -5.263 -16.073 -16.680 1.00 84.00 522 ALA A N 1
ATOM 4100 C CA . ALA A 1 522 ? -6.610 -15.547 -16.477 1.00 84.00 522 ALA A CA 1
ATOM 4101 C C . ALA A 1 522 ? -6.573 -14.397 -15.469 1.00 84.00 522 ALA A C 1
ATOM 4103 O O . ALA A 1 522 ? -5.750 -14.414 -14.565 1.00 84.00 522 ALA A O 1
ATOM 4104 N N . LYS A 1 523 ? -7.495 -13.430 -15.582 1.00 83.50 523 LYS A N 1
ATOM 4105 C CA . LYS A 1 523 ? -7.559 -12.307 -14.628 1.00 83.50 523 LYS A CA 1
ATOM 4106 C C . LYS A 1 523 ? -7.896 -12.775 -13.212 1.00 83.50 523 LYS A C 1
ATOM 4108 O O . LYS A 1 523 ? -7.545 -12.112 -12.244 1.00 83.50 523 LYS A O 1
ATOM 4113 N N . ILE A 1 524 ? -8.645 -13.874 -13.099 1.00 88.50 524 ILE A N 1
ATOM 4114 C CA . ILE A 1 524 ? -8.969 -14.525 -11.831 1.00 88.50 524 ILE A CA 1
ATOM 4115 C C . ILE A 1 524 ? -8.734 -16.021 -11.989 1.00 88.50 524 ILE A C 1
ATOM 4117 O O . ILE A 1 524 ? -9.330 -16.662 -12.856 1.00 88.50 524 ILE A O 1
ATOM 4121 N N . VAL A 1 525 ? -7.921 -16.582 -11.098 1.00 90.12 525 VAL A N 1
ATOM 4122 C CA . VAL A 1 525 ? -7.705 -18.025 -10.998 1.00 90.12 525 VAL A CA 1
ATOM 4123 C C . VAL A 1 525 ? -8.243 -18.524 -9.663 1.00 90.12 525 VAL A C 1
ATOM 4125 O O . VAL A 1 525 ? -7.825 -18.065 -8.603 1.00 90.12 525 VAL A O 1
ATOM 4128 N N . VAL A 1 526 ? -9.171 -19.478 -9.711 1.00 92.81 526 VAL A N 1
ATOM 4129 C CA . VAL A 1 526 ? -9.693 -20.178 -8.528 1.00 92.81 526 VAL A CA 1
ATOM 4130 C C . VAL A 1 526 ? -9.082 -21.574 -8.494 1.00 92.81 526 VAL A C 1
ATOM 4132 O O . VAL A 1 526 ? -9.248 -22.340 -9.439 1.00 92.81 526 VAL A O 1
ATOM 4135 N N . ILE A 1 527 ? -8.368 -21.917 -7.422 1.00 92.69 527 ILE A N 1
ATOM 4136 C CA . ILE A 1 527 ? -7.646 -23.191 -7.304 1.00 92.69 527 ILE A CA 1
ATOM 4137 C C . ILE A 1 527 ? -8.331 -24.069 -6.258 1.00 92.69 527 ILE A C 1
ATOM 4139 O O . ILE A 1 527 ? -8.504 -23.648 -5.116 1.00 92.69 527 ILE A O 1
ATOM 4143 N N . LEU A 1 528 ? -8.679 -25.296 -6.642 1.00 92.62 528 LEU A N 1
ATOM 4144 C CA . LEU A 1 528 ? -9.214 -26.327 -5.752 1.00 92.62 528 LEU A CA 1
ATOM 4145 C C . LEU A 1 528 ? -8.115 -27.359 -5.495 1.00 92.62 528 LEU A C 1
ATOM 4147 O O . LEU A 1 528 ? -7.698 -28.049 -6.428 1.00 92.62 528 LEU A O 1
ATOM 4151 N N . LEU A 1 529 ? -7.621 -27.451 -4.257 1.00 91.44 529 LEU A N 1
ATOM 4152 C CA . LEU A 1 529 ? -6.538 -28.375 -3.892 1.00 91.44 529 LEU A CA 1
ATOM 4153 C C . LEU A 1 529 ? -7.038 -29.797 -3.620 1.00 91.44 529 LEU A C 1
ATOM 4155 O O . LEU A 1 529 ? -6.253 -30.742 -3.749 1.00 91.44 529 LEU A O 1
ATOM 4159 N N . VAL A 1 530 ? -8.326 -29.961 -3.309 1.00 90.75 530 VAL A N 1
ATOM 4160 C CA . VAL A 1 530 ? -9.063 -31.221 -3.137 1.00 90.75 530 VAL A CA 1
ATOM 4161 C C . VAL A 1 530 ? -8.666 -32.042 -1.910 1.00 90.75 530 VAL A C 1
ATOM 4163 O O . VAL A 1 530 ? -9.529 -32.629 -1.259 1.00 90.75 530 VAL A O 1
ATOM 4166 N N . ARG A 1 531 ? -7.367 -32.143 -1.604 1.00 89.31 531 ARG A N 1
ATOM 4167 C CA . ARG A 1 531 ? -6.854 -33.073 -0.595 1.00 89.31 531 ARG A CA 1
ATOM 4168 C C . ARG A 1 531 ? -7.142 -32.595 0.819 1.00 89.31 531 ARG A C 1
ATOM 4170 O O . ARG A 1 531 ? -6.570 -31.611 1.280 1.00 89.31 531 ARG A O 1
ATOM 4177 N N . SER A 1 532 ? -7.950 -33.375 1.524 1.00 88.62 532 SER A N 1
ATOM 4178 C CA . SER A 1 532 ? -8.277 -33.192 2.934 1.00 88.62 532 SER A CA 1
ATOM 4179 C C . SER A 1 532 ? -8.588 -34.562 3.532 1.00 88.62 532 SER A C 1
ATOM 4181 O O . SER A 1 532 ? -9.677 -35.101 3.363 1.00 88.62 532 SER A O 1
ATOM 4183 N N . ASN A 1 533 ? -7.593 -35.178 4.171 1.00 87.25 533 ASN A N 1
ATOM 4184 C CA . ASN A 1 533 ? -7.685 -36.546 4.680 1.00 87.25 533 ASN A CA 1
ATOM 4185 C C . ASN A 1 533 ? -6.945 -36.708 6.013 1.00 87.25 533 ASN A C 1
ATOM 4187 O O . ASN A 1 533 ? -5.966 -36.011 6.299 1.00 87.25 533 ASN A O 1
ATOM 4191 N N . LEU A 1 534 ? -7.400 -37.665 6.827 1.00 85.50 534 LEU A N 1
ATOM 4192 C CA . LEU A 1 534 ? -6.857 -37.927 8.166 1.00 85.50 534 LEU A CA 1
ATOM 4193 C C . LEU A 1 534 ? -5.412 -38.450 8.128 1.00 85.50 534 LEU A C 1
ATOM 4195 O O . LEU A 1 534 ? -4.651 -38.247 9.073 1.00 85.50 534 LEU A O 1
ATOM 4199 N N . GLN A 1 535 ? -5.015 -39.079 7.021 1.00 83.00 535 GLN A N 1
ATOM 4200 C CA . GLN A 1 535 ? -3.679 -39.632 6.798 1.00 83.00 535 GLN A CA 1
ATOM 4201 C C . GLN A 1 535 ? -2.632 -38.553 6.467 1.00 83.00 535 GLN A C 1
ATOM 4203 O O . GLN A 1 535 ? -1.446 -38.870 6.387 1.00 83.00 535 GLN A O 1
ATOM 4208 N N . LYS A 1 536 ? -3.043 -37.285 6.286 1.00 82.75 536 LYS A N 1
ATOM 4209 C CA . LYS A 1 536 ? -2.177 -36.145 5.920 1.00 82.75 536 LYS A CA 1
ATOM 4210 C C . LYS A 1 536 ? -1.373 -36.385 4.636 1.00 82.75 536 LYS A C 1
ATOM 4212 O O . LYS A 1 536 ? -0.235 -35.939 4.500 1.00 82.75 536 LYS A O 1
ATOM 4217 N N . THR A 1 537 ? -1.973 -37.090 3.681 1.00 79.88 537 THR A N 1
ATOM 4218 C CA . THR A 1 537 ? -1.355 -37.391 2.387 1.00 79.88 537 THR A CA 1
ATOM 4219 C C . THR A 1 537 ? -1.797 -36.382 1.332 1.00 79.88 537 THR A C 1
ATOM 4221 O O . THR A 1 537 ? -2.986 -36.175 1.101 1.00 79.88 537 THR A O 1
ATOM 4224 N N . VAL A 1 538 ? -0.826 -35.748 0.675 1.00 74.94 538 VAL A N 1
ATOM 4225 C CA . VAL A 1 538 ? -1.071 -34.713 -0.351 1.00 74.94 538 VAL A CA 1
ATOM 4226 C C . VAL A 1 538 ? -1.096 -35.292 -1.772 1.00 74.94 538 VAL A C 1
ATOM 4228 O O . VAL A 1 538 ? -1.562 -34.646 -2.710 1.00 74.94 538 VAL A O 1
ATOM 4231 N N . GLY A 1 539 ? -0.594 -36.520 -1.937 1.00 76.69 539 GLY A N 1
ATOM 4232 C CA . GLY A 1 539 ? -0.566 -37.240 -3.208 1.00 76.69 539 GLY A CA 1
ATOM 4233 C C . GLY A 1 539 ? 0.107 -36.448 -4.334 1.00 76.69 539 GLY A C 1
ATOM 4234 O O . GLY A 1 539 ? 1.258 -36.031 -4.225 1.00 76.69 539 GLY A O 1
ATOM 4235 N N . PHE A 1 540 ? -0.642 -36.241 -5.417 1.00 68.56 540 PHE A N 1
ATOM 4236 C CA . PHE A 1 540 ? -0.203 -35.666 -6.695 1.00 68.56 540 PHE A CA 1
ATOM 4237 C C . PHE A 1 540 ? 0.295 -34.208 -6.612 1.00 68.56 540 PHE A C 1
ATOM 4239 O O . PHE A 1 540 ? 0.942 -33.722 -7.540 1.00 68.56 540 PHE A O 1
ATOM 4246 N N . LEU A 1 541 ? 0.024 -33.522 -5.495 1.00 72.12 541 LEU A N 1
ATOM 4247 C CA . LEU A 1 541 ? 0.444 -32.144 -5.221 1.00 72.12 541 LEU A CA 1
ATOM 4248 C C . LEU A 1 541 ? 1.858 -32.014 -4.629 1.00 72.12 541 LEU A C 1
ATOM 4250 O O . LEU A 1 541 ? 2.337 -30.898 -4.468 1.00 72.12 541 LEU A O 1
ATOM 4254 N N . PHE A 1 542 ? 2.556 -33.115 -4.324 1.00 74.50 542 PHE A N 1
ATOM 4255 C CA . PHE A 1 542 ? 3.910 -33.056 -3.748 1.00 74.50 542 PHE A CA 1
ATOM 4256 C C . PHE A 1 542 ? 4.965 -32.463 -4.710 1.00 74.50 542 PHE A C 1
ATOM 4258 O O . PHE A 1 542 ? 6.042 -32.038 -4.294 1.00 74.50 542 PHE A O 1
ATOM 4265 N N . THR A 1 543 ? 4.677 -32.411 -6.013 1.00 77.88 543 THR A N 1
ATOM 4266 C CA . THR A 1 543 ? 5.606 -31.900 -7.026 1.00 77.88 543 THR A CA 1
ATOM 4267 C C . THR A 1 543 ? 5.631 -30.367 -7.064 1.00 77.88 543 THR A C 1
ATOM 4269 O O . THR A 1 543 ? 4.691 -29.729 -7.538 1.00 77.88 543 THR A O 1
ATOM 4272 N N . ILE A 1 544 ? 6.767 -29.777 -6.675 1.00 76.50 544 ILE A N 1
ATOM 4273 C CA . ILE A 1 544 ? 6.996 -28.317 -6.632 1.00 76.50 544 ILE A CA 1
ATOM 4274 C C . ILE A 1 544 ? 6.679 -27.627 -7.969 1.00 76.50 544 ILE A C 1
ATOM 4276 O O . ILE A 1 544 ? 6.075 -26.558 -7.982 1.00 76.50 544 ILE A O 1
ATOM 4280 N N . ASN A 1 545 ? 7.016 -28.247 -9.105 1.00 78.31 545 ASN A N 1
ATOM 4281 C CA . ASN A 1 545 ? 6.759 -27.664 -10.428 1.00 78.31 545 ASN A CA 1
ATOM 4282 C C . ASN A 1 545 ? 5.269 -27.385 -10.674 1.00 78.31 545 ASN A C 1
ATOM 4284 O O . ASN A 1 545 ? 4.934 -26.367 -11.270 1.00 78.31 545 ASN A O 1
ATOM 4288 N N . ARG A 1 546 ? 4.369 -28.240 -10.174 1.00 74.38 546 ARG A N 1
ATOM 4289 C CA . ARG A 1 546 ? 2.919 -28.053 -10.320 1.00 74.38 546 ARG A CA 1
ATOM 4290 C C . ARG A 1 546 ? 2.375 -26.971 -9.406 1.00 74.38 546 ARG A C 1
ATOM 4292 O O . ARG A 1 546 ? 1.500 -26.227 -9.824 1.00 74.38 546 ARG A O 1
ATOM 4299 N N . ILE A 1 547 ? 2.925 -26.841 -8.200 1.00 79.19 547 ILE A N 1
ATOM 4300 C CA . ILE A 1 547 ? 2.599 -25.727 -7.301 1.00 79.19 547 ILE A CA 1
ATOM 4301 C C . ILE A 1 547 ? 3.043 -24.403 -7.934 1.00 79.19 547 ILE A C 1
ATOM 4303 O O . ILE A 1 547 ? 2.275 -23.447 -7.964 1.00 79.19 547 ILE A O 1
ATOM 4307 N N . ASN A 1 548 ? 4.243 -24.361 -8.516 1.00 77.62 548 ASN A N 1
ATOM 4308 C CA . ASN A 1 548 ? 4.721 -23.180 -9.232 1.00 77.62 548 ASN A CA 1
ATOM 4309 C C . ASN A 1 548 ? 3.820 -22.847 -10.421 1.00 77.62 548 ASN A C 1
ATOM 4311 O O . ASN A 1 548 ? 3.477 -21.683 -10.611 1.00 77.62 548 ASN A O 1
ATOM 4315 N N . VAL A 1 549 ? 3.403 -23.851 -11.202 1.00 78.62 549 VAL A N 1
ATOM 4316 C CA . VAL A 1 549 ? 2.433 -23.644 -12.281 1.00 78.62 549 VAL A CA 1
ATOM 4317 C C . VAL A 1 549 ? 1.118 -23.137 -11.715 1.00 78.62 549 VAL A C 1
ATOM 4319 O O . VAL A 1 549 ? 0.660 -22.153 -12.248 1.00 78.62 549 VAL A O 1
ATOM 4322 N N . LEU A 1 550 ? 0.558 -23.698 -10.645 1.00 77.62 550 LEU A N 1
ATOM 4323 C CA . LEU A 1 550 ? -0.692 -23.231 -10.029 1.00 77.62 550 LEU A CA 1
ATOM 4324 C C . LEU A 1 550 ? -0.640 -21.764 -9.578 1.00 77.62 550 LEU A C 1
ATOM 4326 O O . LEU A 1 550 ? -1.575 -21.010 -9.827 1.00 77.62 550 LEU A O 1
ATOM 4330 N N . LEU A 1 551 ? 0.450 -21.359 -8.926 1.00 77.88 551 LEU A N 1
ATOM 4331 C CA . LEU A 1 551 ? 0.565 -20.046 -8.284 1.00 77.88 551 LEU A CA 1
ATOM 4332 C C . LEU A 1 551 ? 1.025 -18.918 -9.224 1.00 77.88 551 LEU A C 1
ATOM 4334 O O . LEU A 1 551 ? 1.069 -17.769 -8.800 1.00 77.88 551 LEU A O 1
ATOM 4338 N N . SER A 1 552 ? 1.378 -19.218 -10.478 1.00 71.88 552 SER A N 1
ATOM 4339 C CA . SER A 1 552 ? 1.942 -18.249 -11.441 1.00 71.88 552 SER A CA 1
ATOM 4340 C C . SER A 1 552 ? 0.970 -17.823 -12.549 1.00 71.88 552 SER A C 1
ATOM 4342 O O . SER A 1 552 ? 1.406 -17.441 -13.630 1.00 71.88 552 SER A O 1
ATOM 4344 N N . ARG A 1 553 ? -0.339 -17.971 -12.323 1.00 68.94 553 ARG A N 1
ATOM 4345 C CA . ARG A 1 553 ? -1.366 -17.986 -13.389 1.00 68.94 553 ARG A CA 1
ATOM 4346 C C . ARG A 1 553 ? -2.397 -16.872 -13.322 1.00 68.94 553 ARG A C 1
ATOM 4348 O O . ARG A 1 553 ? -3.176 -16.743 -14.269 1.00 68.94 553 ARG A O 1
ATOM 4355 N N . ALA A 1 554 ? -2.420 -16.167 -12.195 1.00 58.03 554 ALA A N 1
ATOM 4356 C CA . ALA A 1 554 ? -3.336 -15.080 -11.879 1.00 58.03 554 ALA A CA 1
ATOM 4357 C C . ALA A 1 554 ? -2.683 -13.720 -12.122 1.00 58.03 554 ALA A C 1
ATOM 4359 O O . ALA A 1 554 ? -1.460 -13.615 -11.859 1.00 58.03 554 ALA A O 1
#

Foldseek 3Di:
DQDAPDPDPDPDDDDDDDAQFPQRDPQLLSHDLDDDPRRLQGPDDDGADDPPLVDDDPDPDLLLSVLVNCLRVLSCVQCVVVSVVCNVVVVVVVVVDPPVNQPPDDPPDDDDDDDDPPRDCLQCVLVSNVSSVCSVVVDDPPCCPPGPPNVPDDDAAFAPLLPDPPRWFFQQLFWDPVDRGDIDRLQDQLPPPVNQVVCVVTGPADPLLSSQLNCNRNGNDDDRDDDPPNCPLVSVLSSLRRVLVCCVVSVDFAAEDEAADPVVLVVSVVVNVVSPQPQEAEEDDPDPDPSCPCRYLVNLLVVQDFFPVLVVLLVVLVVVLVVLVVVLVVLVVVVVVVVVDDDDDPVVVVVSVVVNVVSVVVNVVSVVSNVVSSLVSSLVSRRPGNYYYYYPSSCSVCVVSVVVNPCPDDDDDDQAAWDDDPDPPPQFTARVVLLVVVLVVLVVVVNSVPDFLLQEEEEEQGLVHLLSNCVSNVVPWDEDEDQVSLVVCVVVVNDVDRPPPPPPDSGTHYYYYLVVCPPAAHNYYHYDQRHNDPVPDSPPPPDPVSVVSRVVHD

InterPro domains:
  IPR027417 P-loop containing nucleoside triphosphate hydrolase [G3DSA:3.40.50.300] (188-336)
  IPR027417 P-loop containing nucleoside triphosphate hydrolase [G3DSA:3.40.50.300] (337-554)
  IPR027417 P-loop containing nucleoside triphosphate hydrolase [SSF52540] (203-554)
  IPR041677 DNA2/NAM7 helicase, helicase domain [PF13086] (215-397)
  IPR041679 DNA2/NAM7 helicase-like, C-terminal [PF13087] (410-554)
  IPR045055 DNA2/NAM7-like helicase [PTHR10887] (202-398)
  IPR047187 Upf1-like, C-terminal helicase domain [cd18808] (411-554)

Solvent-accessible surface area (backbone atoms only — not comparable to full-atom values): 33099 Å² total; per-residue (Å²): 130,62,63,74,79,82,76,75,92,60,98,63,101,82,73,80,86,78,58,78,28,95,62,55,56,91,55,62,69,76,35,62,87,67,82,49,71,52,49,36,67,39,87,65,83,81,79,49,69,59,89,54,86,85,56,92,62,95,53,83,52,68,66,57,34,51,46,50,37,53,44,48,48,53,51,39,73,68,41,46,65,52,36,56,52,48,51,64,44,52,70,56,46,73,74,67,61,56,78,70,63,70,69,72,77,45,97,87,54,95,79,84,90,79,85,56,90,87,62,60,59,81,53,50,51,44,48,51,55,45,45,30,51,35,64,75,68,71,69,62,86,63,46,65,78,70,40,88,87,55,74,79,76,91,74,75,57,42,30,80,71,53,67,50,89,88,49,64,45,57,40,47,85,61,32,46,93,90,49,64,86,45,72,45,56,34,85,55,60,60,82,37,64,76,60,49,59,48,45,54,72,42,33,89,52,52,78,70,49,50,36,43,49,43,35,52,60,21,21,61,76,65,91,78,88,63,64,92,89,68,43,59,67,56,51,50,47,52,51,49,50,36,51,59,71,40,23,76,86,50,70,54,74,46,47,78,44,75,26,84,43,62,67,65,40,50,57,50,52,50,54,36,40,76,76,68,51,74,54,44,35,29,51,66,88,80,70,87,53,76,90,45,54,62,28,22,46,75,42,35,41,71,75,40,86,70,38,58,56,54,51,52,50,48,55,51,39,54,55,51,40,54,54,45,49,56,52,48,52,51,52,51,50,52,51,56,59,54,69,76,46,96,79,86,52,70,69,59,52,53,57,53,50,52,54,50,50,56,49,49,53,51,45,50,54,42,48,50,56,48,50,56,52,48,49,56,45,42,39,51,46,53,63,71,20,55,32,38,39,30,28,54,51,43,45,43,70,43,44,69,58,60,55,54,65,71,61,85,74,84,85,86,85,79,88,70,60,36,54,80,85,88,61,102,69,87,82,60,56,32,26,69,67,59,42,54,50,50,46,53,49,52,54,46,51,41,68,30,68,80,44,57,48,51,38,34,31,40,37,25,84,26,67,52,35,48,52,52,39,53,61,65,39,53,78,82,42,61,71,38,66,50,73,66,52,44,52,50,33,37,72,71,68,76,38,95,69,72,79,80,72,73,70,89,62,96,62,29,28,34,46,43,41,55,84,79,44,71,93,55,75,30,83,37,63,46,78,47,82,51,70,35,58,95,84,73,64,64,70,90,67,73,46,63,70,58,52,53,55,64,75,70,30,93

Secondary structure (DSSP, 8-state):
-PPPP-------TT-----SSTT--SSGGGS-SSPPHHHHH--SPP----S-TTS--S--SHHHHHHHHHHHHHHHHHHHHHHHHHHHHHHHHHTTS-HHHHTTS-TT--------TT--HHHHHHHHHHHHHHHHH---TTHHHH-TT------PPPPGGGGSTT--EE-TTTS-TT----EE-TTS-TT-HHHHHHHHHHSS--HHHHHHHHHHHH-SS------TTS-HHHHHHHHHHHHHHTTTTTT--PEEEEESSHHHHHHHHHHHHHTT---EEEESS----STTTTTBHHHHHHHS---HHHHHHHHHHHHHHHHHHHHHHHHHHHHHHHHTSS---HHHHHHHHHHHHHHHHHHHHHHHHHHHHHHHHHHHHHHH-SEEEEEHHHHHHHHHHHHHTT---------PPPPP--STT------HHHHHHHHHHHHHHHHHTSS-GGGEEEEES-HHHHHHHHHHHTTTS-EE--HHHHHHHHHTTS-SS------S-S-SEEEEETGGGTT---SEEEE------TT---GGGG-HHHHHHHHT--

Nearest PDB structures (foldseek):
  7n6g-assembly1_3I  TM=5.106E-01  e=3.702E+00  Chlamydomonas reinhardtii
  9gcs-assembly1_f  TM=1.964E-01  e=2.410E+00  Enterobacteria phage P4

pLDDT: mean 79.79, std 14.7, range [28.27, 96.31]

Organism: NCBI:txid339359

Sequence (554 aa):
MAQPWREDRCGSPSRCLKARHDNDYIDISQIRIFPTAEEIASQCPEFLPSIDFSSPHFLVDPLKRYIDSNYRLLRHDIFGPVKELLRRTVPSLDQKLPSSARNVYCAGVEGLLVNLPEIISATFKPVLERLQRISQTGGLRFQHWILPILAGQTRMPPPAYARRTGFQFYLESIAKPILANLVISPMVSANDMGVTSKLESCTELDPGQYQGLVAALTREFTLIQGPPGTGESYLGVQLVRILLRSKSEAHLGPIIIICFTNHALDQFLERLIEVGVHNVVRIGSQSQSQTLCDKILEGSRNSTPKTRLENATIAKAYSQLDLTVRSIEGSLSEMRKVRNGETWGKQFQAALAGKLVGKLDQAESLRQTLDEVHQGVDCRALLTADVIGITATGLAKATKMLQRMHDNGYWLNHPYLEDDQDDGNGRSCSNEWEVQMAKALVGHIIRQGAYDSADIAVLTPYTRQLRKMRAAMRTEFEVLLSVRDEVELVRDGLETKVDGSRSRRPRGLRLLTVDNFQGEEAKIVVILLVRSNLQKTVGFLFTINRINVLLSRA

Mean predicted aligned error: 13.77 Å

Radius of gyration: 31.37 Å; Cα contacts (8 Å, |Δi|>4): 598; chains: 1; bounding box: 68×75×79 Å